Protein 5MQO (pdb70)

B-factor: mean 67.87, std 19.71, range [39.13, 174.69]

Organism: Bacteroides thetaiotaomicron (strain ATCC 29148 / DSM 2079 / JCM 5827 / CCUG 10774 / NCTC 10582 / VPI-5482 / E50) (NCBI:txid226186)

Sequence (609 aa):
SNGLTDMSQSRYAKMANTGIDAVHWTNGFWGERFNVFSGTSLQSMWNTWGDMYKWMEGVASVYAVNKDPELDKLMDNFIACVVKAQRADGYIHTPVVIEFETYNLGHLMMAGIVHHRATGKTTLFDAAVKATDFLCHFYETASAELARNAICPSHYMGVVEMYRATGNPRYLELSKNLIDIRGMVESGTDDNQDRIPFRDQYRAMGHAVRANYLYAGVADVYAETGEQQLMKNLTSIWNDIVTRKMYVTGACGALYDGTSPDGTCYEPDSIQKVHQSYGRPYQLPNSTAHNETCANIGNMLFNWRMLEVTGDAKYAELVETCLYNSVLSGISLDGKKYFYTNPLRISADLPYTLRWPKERTEYISCFCCPPNTLRTLCQAQNYAYTLSPEGIYCNLYGANTLTTNWKDKGELALVQETDYPWEGNVRVTLNKVPRKAGAFSLFFRIPEWCGKAALTVNGQPVSMNAKANTYAEVNRTWKKGDVVELVMDMPVCLLEAHPLAEEIRNQVVVKRGPLVYCLESMDIANGEKIDNILIPADIKLIPKKTTIEGSSIVALEGKARLASSESWEGVLYRPVVQAEKTVDIRLIPYYAWGNRGKGEMTVWMPLAR

Structure (mmCIF, N/CA/C/O backbone):
data_5MQO
#
_entry.id   5MQO
#
_cell.length_a   219.440
_cell.length_b   219.440
_cell.length_c   91.809
_cell.angle_alpha   90.00
_cell.angle_beta   90.00
_cell.angle_gamma   120.00
#
_symmetry.space_group_name_H-M   'H 3 2'
#
loop_
_atom_site.group_PDB
_atom_site.id
_atom_site.type_symbol
_atom_site.label_atom_id
_atom_site.label_alt_id
_atom_site.label_comp_id
_atom_site.label_asym_id
_atom_site.label_entity_id
_atom_site.label_seq_id
_atom_site.pdbx_PDB_ins_code
_atom_site.Cartn_x
_atom_site.Cartn_y
_atom_site.Cartn_z
_atom_site.occupancy
_atom_site.B_iso_or_equiv
_atom_site.auth_seq_id
_atom_site.auth_comp_id
_atom_site.auth_asym_id
_atom_site.auth_atom_id
_atom_site.pdbx_PDB_model_num
ATOM 1 N N . SER A 1 22 ? 0.700 33.339 43.477 1.00 84.67 22 SER A N 1
ATOM 2 C CA . SER A 1 22 ? -0.635 32.705 43.657 1.00 84.06 22 SER A CA 1
ATOM 3 C C . SER A 1 22 ? -1.431 32.658 42.361 1.00 85.03 22 SER A C 1
ATOM 4 O O . SER A 1 22 ? -2.194 31.703 42.163 1.00 88.67 22 SER A O 1
ATOM 6 N N . ASN A 1 23 ? -1.246 33.648 41.474 1.00 79.37 23 ASN A N 1
ATOM 7 C CA . ASN A 1 23 ? -2.340 34.056 40.576 1.00 74.62 23 ASN A CA 1
ATOM 8 C C . ASN A 1 23 ? -2.028 34.540 39.118 1.00 67.99 23 ASN A C 1
ATOM 9 O O . ASN A 1 23 ? -2.919 35.091 38.426 1.00 61.66 23 ASN A O 1
ATOM 14 N N . GLY A 1 24 ? -0.799 34.351 38.651 1.00 62.83 24 GLY A N 1
ATOM 15 C CA . GLY A 1 24 ? -0.400 34.841 37.318 1.00 62.46 24 GLY A CA 1
ATOM 16 C C . GLY A 1 24 ? -1.009 34.104 36.120 1.00 60.00 24 GLY A C 1
ATOM 17 O O . GLY A 1 24 ? -1.521 32.998 36.271 1.00 60.23 24 GLY A O 1
ATOM 18 N N . LEU A 1 25 ? -0.976 34.741 34.943 1.00 57.96 25 LEU A N 1
ATOM 19 C CA . LEU A 1 25 ? -1.262 34.092 33.643 1.00 57.29 25 LEU A CA 1
ATOM 20 C C . LEU A 1 25 ? -0.569 32.751 33.529 1.00 57.96 25 LEU A C 1
ATOM 21 O O . LEU A 1 25 ? -1.176 31.776 33.055 1.00 61.52 25 LEU A O 1
ATOM 26 N N . THR A 1 26 ? 0.701 32.710 33.938 1.00 57.20 26 THR A N 1
ATOM 27 C CA . THR A 1 26 ? 1.353 31.446 34.292 1.00 58.21 26 THR A CA 1
ATOM 28 C C . THR A 1 26 ? 2.040 31.479 35.656 1.00 57.74 26 THR A C 1
ATOM 29 O O . THR A 1 26 ? 2.895 32.318 35.941 1.00 59.07 26 THR A O 1
ATOM 33 N N . ASP A 1 27 ? 1.709 30.475 36.449 1.00 56.74 27 ASP A N 1
ATOM 34 C CA . ASP A 1 27 ? 2.027 30.458 37.828 1.00 56.90 27 ASP A CA 1
ATOM 35 C C . ASP A 1 27 ? 3.096 29.433 38.195 1.00 56.60 27 ASP A C 1
ATOM 36 O O . ASP A 1 27 ? 2.772 28.330 38.634 1.00 60.73 27 ASP A O 1
ATOM 41 N N . MET A 1 28 ? 4.367 29.822 38.077 1.00 54.82 28 MET A N 1
ATOM 42 C CA . MET A 1 28 ? 5.500 29.017 38.567 1.00 53.98 28 MET A CA 1
ATOM 43 C C . MET A 1 28 ? 5.812 29.275 40.070 1.00 55.22 28 MET A C 1
ATOM 44 O O . MET A 1 28 ? 6.883 28.952 40.571 1.00 52.20 28 MET A O 1
ATOM 49 N N . SER A 1 29 ? 4.847 29.814 40.804 1.00 57.97 29 SER A N 1
ATOM 50 C CA . SER A 1 29 ? 5.068 30.227 42.178 1.00 60.33 29 SER A CA 1
ATOM 51 C C . SER A 1 29 ? 5.379 29.067 43.140 1.00 60.99 29 SER A C 1
ATOM 52 O O . SER A 1 29 ? 6.102 29.268 44.092 1.00 60.11 29 SER A O 1
ATOM 55 N N . GLN A 1 30 ? 4.848 27.871 42.865 1.00 65.23 30 GLN A N 1
ATOM 56 C CA . GLN A 1 30 ? 5.158 26.628 43.613 1.00 66.02 30 GLN A CA 1
ATOM 57 C C . GLN A 1 30 ? 6.153 25.717 42.898 1.00 63.28 30 GLN A C 1
ATOM 58 O O . GLN A 1 30 ? 6.418 24.617 43.373 1.00 62.22 30 GLN A O 1
ATOM 64 N N . SER A 1 31 ? 6.678 26.132 41.756 1.00 60.58 31 SER A N 1
ATOM 65 C CA . SER A 1 31 ? 7.460 25.217 40.934 1.00 62.37 31 SER A CA 1
ATOM 66 C C . SER A 1 31 ? 8.856 25.054 41.531 1.00 62.74 31 SER A C 1
ATOM 67 O O . SER A 1 31 ? 9.501 26.039 41.798 1.00 65.18 31 SER A O 1
ATOM 70 N N . ARG A 1 32 ? 9.314 23.824 41.744 1.00 65.22 32 ARG A N 1
ATOM 71 C CA . ARG A 1 32 ? 10.496 23.574 42.584 1.00 68.73 32 ARG A CA 1
ATOM 72 C C . ARG A 1 32 ? 11.795 24.099 42.005 1.00 65.78 32 ARG A C 1
ATOM 73 O O . ARG A 1 32 ? 12.699 24.402 42.757 1.00 63.98 32 ARG A O 1
ATOM 81 N N . TYR A 1 33 ? 11.891 24.189 40.675 1.00 63.29 33 TYR A N 1
ATOM 82 C CA . TYR A 1 33 ? 13.110 24.634 39.992 1.00 60.88 33 TYR A CA 1
ATOM 83 C C . TYR A 1 33 ? 12.839 25.879 39.155 1.00 60.80 33 TYR A C 1
ATOM 84 O O . TYR A 1 33 ? 13.489 26.124 38.143 1.00 63.50 33 TYR A O 1
ATOM 93 N N . ALA A 1 34 ? 11.871 26.674 39.572 1.00 59.19 34 ALA A N 1
ATOM 94 C CA . ALA A 1 34 ? 11.678 27.976 39.000 1.00 59.18 34 ALA A CA 1
ATOM 95 C C . ALA A 1 34 ? 12.497 28.922 39.855 1.00 61.49 34 ALA A C 1
ATOM 96 O O . ALA A 1 34 ? 12.836 28.585 40.993 1.00 62.15 34 ALA A O 1
ATOM 98 N N . LYS A 1 35 ? 12.816 30.083 39.299 1.00 61.64 35 LYS A N 1
ATOM 99 C CA . LYS A 1 35 ? 13.513 31.149 40.016 1.00 64.80 35 LYS A CA 1
ATOM 100 C C . LYS A 1 35 ? 12.696 32.423 40.144 1.00 61.76 35 LYS A C 1
ATOM 101 O O . LYS A 1 35 ? 12.889 33.200 41.084 1.00 56.74 35 LYS A O 1
ATOM 107 N N . MET A 1 36 ? 11.821 32.644 39.171 1.00 60.30 36 MET A N 1
ATOM 108 C CA . MET A 1 36 ? 10.860 33.727 39.184 1.00 59.19 36 MET A CA 1
ATOM 109 C C . MET A 1 36 ? 9.478 33.211 38.853 1.00 57.06 36 MET A C 1
ATOM 110 O O . MET A 1 36 ? 9.336 32.150 38.253 1.00 59.44 36 MET A O 1
ATOM 115 N N . ALA A 1 37 ? 8.475 33.990 39.227 1.00 54.97 37 ALA A N 1
ATOM 116 C CA . ALA A 1 37 ? 7.095 33.712 38.891 1.00 54.96 37 ALA A CA 1
ATOM 117 C C . ALA A 1 37 ? 6.393 34.999 38.427 1.00 55.34 37 ALA A C 1
ATOM 118 O O . ALA A 1 37 ? 6.924 36.104 38.610 1.00 54.77 37 ALA A O 1
ATOM 120 N N . ASN A 1 38 ? 5.246 34.841 37.760 1.00 54.56 38 ASN A N 1
ATOM 121 C CA . ASN A 1 38 ? 4.457 35.990 37.295 1.00 53.45 38 ASN A CA 1
ATOM 122 C C . ASN A 1 38 ? 3.883 36.816 38.464 1.00 54.87 38 ASN A C 1
ATOM 123 O O . ASN A 1 38 ? 3.714 36.336 39.594 1.00 55.22 38 ASN A O 1
ATOM 128 N N . THR A 1 39 ? 3.589 38.072 38.146 1.00 56.36 39 THR A N 1
ATOM 129 C CA . THR A 1 39 ? 2.641 38.879 38.880 1.00 56.30 39 THR A CA 1
ATOM 130 C C . THR A 1 39 ? 1.257 38.324 38.568 1.00 57.02 39 THR A C 1
ATOM 131 O O . THR A 1 39 ? 1.044 37.707 37.520 1.00 57.31 39 THR A O 1
ATOM 135 N N . GLY A 1 40 ? 0.316 38.584 39.468 1.00 58.79 40 GLY A N 1
ATOM 136 C CA . GLY A 1 40 ? -1.070 38.158 39.315 1.00 58.76 40 GLY A CA 1
ATOM 137 C C . GLY A 1 40 ? -1.656 38.741 38.058 1.00 59.92 40 GLY A C 1
ATOM 138 O O . GLY A 1 40 ? -1.229 39.782 37.583 1.00 62.41 40 GLY A O 1
ATOM 139 N N . ILE A 1 41 ? -2.628 38.039 37.500 1.00 62.67 41 ILE A N 1
ATOM 140 C CA . ILE A 1 41 ? -3.238 38.409 36.220 1.00 61.06 41 ILE A CA 1
ATOM 141 C C . ILE A 1 41 ? -3.931 39.773 36.292 1.00 60.61 41 ILE A C 1
ATOM 142 O O . ILE A 1 41 ? -4.056 40.447 35.274 1.00 60.89 41 ILE A O 1
ATOM 147 N N . ASP A 1 42 ? -4.321 40.169 37.509 1.00 60.82 42 ASP A N 1
ATOM 148 C CA . ASP A 1 42 ? -4.990 41.457 37.820 1.00 62.56 42 ASP A CA 1
ATOM 149 C C . ASP A 1 42 ? -4.093 42.618 38.337 1.00 61.60 42 ASP A C 1
ATOM 150 O O . ASP A 1 42 ? -4.564 43.776 38.484 1.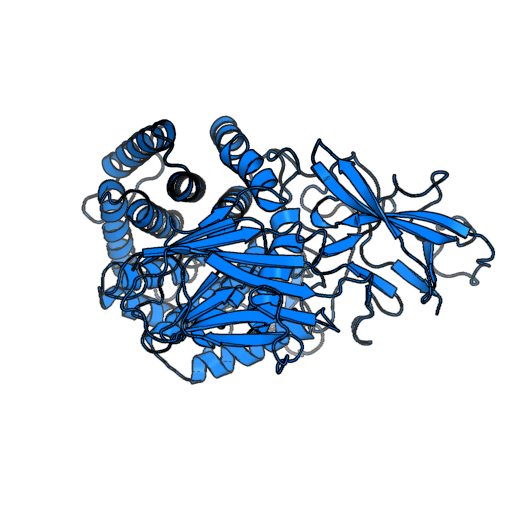00 61.24 42 ASP A O 1
ATOM 155 N N . ALA A 1 43 ? -2.812 42.328 38.564 1.00 60.00 43 ALA A N 1
ATOM 156 C CA . ALA A 1 43 ? -1.889 43.261 39.229 1.00 59.60 43 ALA A CA 1
ATOM 157 C C . ALA A 1 43 ? -1.343 44.414 38.395 1.00 59.42 43 ALA A C 1
ATOM 158 O O . ALA A 1 43 ? -1.022 45.450 38.957 1.00 62.82 43 ALA A O 1
ATOM 160 N N . VAL A 1 44 ? -1.206 44.240 37.082 1.00 57.94 44 VAL A N 1
ATOM 161 C CA . VAL A 1 44 ? -0.576 45.251 36.236 1.00 59.14 44 VAL A CA 1
ATOM 162 C C . VAL A 1 44 ? -1.627 45.789 35.270 1.00 61.92 44 VAL A C 1
ATOM 163 O O . VAL A 1 44 ? -2.282 45.003 34.598 1.00 64.60 44 VAL A O 1
ATOM 167 N N . HIS A 1 45 ? -1.833 47.114 35.246 1.00 64.55 45 HIS A N 1
ATOM 168 C CA . HIS A 1 45 ? -2.612 47.791 34.182 1.00 64.89 45 HIS A CA 1
ATOM 169 C C . HIS A 1 45 ? -1.687 48.727 33.394 1.00 61.85 45 HIS A C 1
ATOM 170 O O . HIS A 1 45 ? -1.003 49.547 33.993 1.00 58.88 45 HIS A O 1
ATOM 177 N N . TRP A 1 46 ? -1.708 48.636 32.064 1.00 60.21 46 TRP A N 1
ATOM 178 C CA . TRP A 1 46 ? -1.166 49.703 31.219 1.00 59.11 46 TRP A CA 1
ATOM 179 C C . TRP A 1 46 ? -1.976 50.979 31.487 1.00 60.14 46 TRP A C 1
ATOM 180 O O . TRP A 1 46 ? -3.201 50.910 31.667 1.00 57.60 46 TRP A O 1
ATOM 191 N N . THR A 1 47 ? -1.273 52.118 31.457 1.00 60.90 47 THR A N 1
ATOM 192 C CA . THR A 1 47 ? -1.834 53.447 31.615 1.00 61.29 47 THR A CA 1
ATOM 193 C C . THR A 1 47 ? -1.622 54.268 30.330 1.00 64.64 47 THR A C 1
ATOM 194 O O . THR A 1 47 ? -2.371 54.086 29.385 1.00 65.44 47 THR A O 1
ATOM 198 N N . ASN A 1 48 ? -0.600 55.130 30.283 1.00 70.62 48 ASN A N 1
ATOM 199 C CA . ASN A 1 48 ? -0.566 56.291 29.358 1.00 76.28 48 ASN A CA 1
ATOM 200 C C . ASN A 1 48 ? 0.558 56.215 28.358 1.00 77.83 48 ASN A C 1
ATOM 201 O O . ASN A 1 48 ? 1.503 56.995 28.448 1.00 85.71 48 ASN A O 1
ATOM 206 N N . GLY A 1 49 ? 0.489 55.318 27.392 1.00 73.89 49 GLY A N 1
ATOM 207 C CA . GLY A 1 49 ? 1.503 55.357 26.343 1.00 71.37 49 GLY A CA 1
ATOM 208 C C . GLY A 1 49 ? 1.232 54.373 25.246 1.00 69.73 49 GLY A C 1
ATOM 209 O O . GLY A 1 49 ? 0.067 54.126 24.909 1.00 70.00 49 GLY A O 1
ATOM 210 N N . PHE A 1 50 ? 2.314 53.811 24.704 1.00 67.26 50 PHE A N 1
ATOM 211 C CA . PHE A 1 50 ? 2.258 52.80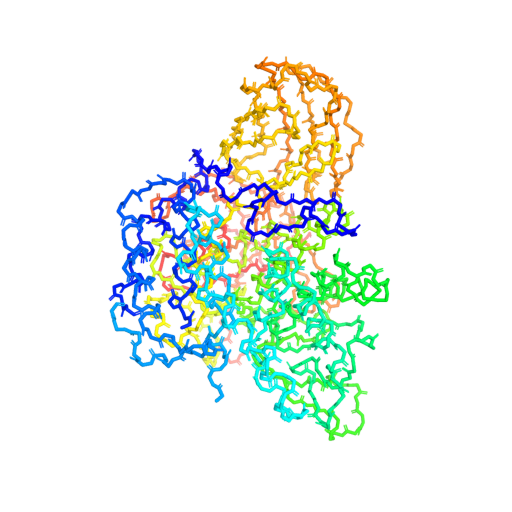2 23.645 1.00 63.86 50 PHE A CA 1
ATOM 212 C C . PHE A 1 50 ? 1.192 51.746 23.962 1.00 65.47 50 PHE A C 1
ATOM 213 O O . PHE A 1 50 ? 0.251 51.541 23.183 1.00 67.99 50 PHE A O 1
ATOM 221 N N . TRP A 1 51 ? 1.328 51.089 25.110 1.00 64.69 51 TRP A N 1
ATOM 222 C CA . TRP A 1 51 ? 0.529 49.884 25.372 1.00 62.13 51 TRP A CA 1
ATOM 223 C C . TRP A 1 51 ? -0.873 50.179 25.874 1.00 60.90 51 TRP A C 1
ATOM 224 O O . TRP A 1 51 ? -1.806 49.433 25.573 1.00 60.38 51 TRP A O 1
ATOM 235 N N . GLY A 1 52 ? -1.021 51.249 26.643 1.00 61.69 52 GLY A N 1
ATOM 236 C CA . GLY A 1 52 ? -2.342 51.771 26.981 1.00 62.41 52 GLY A CA 1
ATOM 237 C C . GLY A 1 52 ? -3.202 51.996 25.746 1.00 62.13 52 GLY A C 1
ATOM 238 O O . GLY A 1 52 ? -4.387 51.566 25.695 1.00 60.15 52 GLY A O 1
ATOM 239 N N . GLU A 1 53 ? -2.588 52.653 24.753 1.00 61.71 53 GLU A N 1
ATOM 240 C CA . GLU A 1 53 ? -3.242 52.954 23.475 1.00 61.59 53 GLU A CA 1
ATOM 241 C C . GLU A 1 53 ? -3.608 51.675 22.712 1.00 62.37 53 GLU A C 1
ATOM 242 O O . GLU A 1 53 ? -4.769 51.501 22.315 1.00 67.46 53 GLU A O 1
ATOM 248 N N . ARG A 1 54 ? -2.647 50.772 22.543 1.00 59.11 54 ARG A N 1
ATOM 249 C CA . ARG A 1 54 ? -2.929 49.465 21.960 1.00 57.80 54 ARG A CA 1
ATOM 250 C C . ARG A 1 54 ? -4.026 48.696 22.735 1.00 58.89 54 ARG A C 1
ATOM 251 O O . ARG A 1 54 ? -4.999 48.209 22.134 1.00 57.85 54 ARG A O 1
ATOM 259 N N . PHE A 1 55 ? -3.890 48.616 24.062 1.00 60.04 55 PHE A N 1
ATOM 260 C CA . PHE A 1 55 ? -4.900 47.965 24.915 1.00 60.00 55 PHE A CA 1
ATOM 261 C C . PHE A 1 55 ? -6.329 48.523 24.758 1.00 63.64 55 PHE A C 1
ATOM 262 O O . PHE A 1 55 ? -7.293 47.749 24.835 1.00 66.79 55 PHE A O 1
ATOM 270 N N . ASN A 1 56 ? -6.489 49.831 24.530 1.00 66.40 56 ASN A N 1
ATOM 271 C CA . ASN A 1 56 ? -7.840 50.373 24.231 1.00 69.60 56 ASN A CA 1
ATOM 272 C C . ASN A 1 56 ? -8.393 49.898 22.896 1.00 66.62 56 ASN A C 1
ATOM 273 O O . ASN A 1 56 ? -9.594 49.628 22.794 1.00 67.95 56 ASN A O 1
ATOM 278 N N . VAL A 1 57 ? -7.533 49.775 21.884 1.00 60.92 57 VAL A N 1
ATOM 279 C CA . VAL A 1 57 ? -7.977 49.175 20.659 1.00 58.48 57 VAL A CA 1
ATOM 280 C C . VAL A 1 57 ? -8.381 47.725 20.940 1.00 60.14 57 VAL A C 1
ATOM 281 O O . VAL A 1 57 ? -9.535 47.343 20.703 1.00 60.28 57 VAL A O 1
ATOM 285 N N . PHE A 1 58 ? -7.473 46.922 21.493 1.00 60.95 58 PHE A N 1
ATOM 286 C CA . PHE A 1 58 ? -7.748 45.478 21.578 1.00 61.66 58 PHE A CA 1
ATOM 287 C C . PHE A 1 58 ? -9.003 45.189 22.402 1.00 63.08 58 PHE A C 1
ATOM 288 O O . PHE A 1 58 ? -9.822 44.359 21.991 1.00 65.08 58 PHE A O 1
ATOM 296 N N . SER A 1 59 ? -9.146 45.869 23.543 1.00 62.69 59 SER A N 1
ATOM 297 C CA . SER A 1 59 ? -10.273 45.640 24.476 1.00 63.89 59 SER A CA 1
ATOM 298 C C . SER A 1 59 ? -11.555 46.315 23.978 1.00 64.23 59 SER A C 1
ATOM 299 O O . SER A 1 59 ? -12.644 45.749 24.018 1.00 63.01 59 SER A O 1
ATOM 302 N N . GLY A 1 60 ? -11.404 47.536 23.504 1.00 64.94 60 GLY A N 1
ATOM 303 C CA . GLY A 1 60 ? -12.525 48.303 23.068 1.00 67.56 60 GLY A CA 1
ATOM 304 C C . GLY A 1 60 ? -12.836 48.222 21.596 1.00 70.21 60 GLY A C 1
ATOM 305 O O . GLY A 1 60 ? -13.548 49.091 21.089 1.00 77.60 60 GLY A O 1
ATOM 306 N N . THR A 1 61 ? -12.358 47.202 20.886 1.00 69.50 61 THR A N 1
ATOM 307 C CA . THR A 1 61 ? -12.719 47.063 19.449 1.00 67.60 61 THR A CA 1
ATOM 308 C C . THR A 1 61 ? -12.515 45.672 18.901 1.00 66.50 61 THR A C 1
ATOM 309 O O . THR A 1 61 ? -13.437 45.080 18.321 1.00 67.32 61 THR A O 1
ATOM 313 N N . SER A 1 62 ? -11.288 45.180 19.060 1.00 64.56 62 SER A N 1
ATOM 314 C CA . SER A 1 62 ? -10.872 43.914 18.477 1.00 61.23 62 SER A CA 1
ATOM 315 C C . SER A 1 62 ? -11.735 42.755 18.980 1.00 61.36 62 SER A C 1
ATOM 316 O O . SER A 1 62 ? -12.244 41.999 18.166 1.00 62.02 62 SER A O 1
ATOM 319 N N . LEU A 1 63 ? -11.919 42.642 20.297 1.00 60.95 63 LEU A N 1
ATOM 320 C CA . LEU A 1 63 ? -12.765 41.589 20.870 1.00 63.42 63 LEU A CA 1
ATOM 321 C C . LEU A 1 63 ? -14.212 41.594 20.325 1.00 67.33 63 LEU A C 1
ATOM 322 O O . LEU A 1 63 ? -14.717 40.529 19.976 1.00 63.95 63 LEU A O 1
ATOM 327 N N . GLN A 1 64 ? -14.866 42.768 20.251 1.00 72.94 64 GLN A N 1
ATOM 328 C CA . GLN A 1 64 ? -16.226 42.857 19.683 1.00 76.25 64 GLN A CA 1
ATOM 329 C C . GLN A 1 64 ? -16.196 42.473 18.221 1.00 72.38 64 GLN A C 1
ATOM 330 O O . GLN A 1 64 ? -16.947 41.622 17.784 1.00 69.11 64 GLN A O 1
ATOM 336 N N . SER A 1 65 ? -15.301 43.108 17.472 1.00 73.51 65 SER A N 1
ATOM 337 C CA . SER A 1 65 ? -15.125 42.849 16.033 1.00 72.92 65 SER A CA 1
ATOM 338 C C . SER A 1 65 ? -14.966 41.371 15.658 1.00 74.48 65 SER A C 1
ATOM 339 O O . SER A 1 65 ? -15.454 40.956 14.597 1.00 76.86 65 SER A O 1
ATOM 342 N N . MET A 1 66 ? -14.292 40.595 16.515 1.00 73.23 66 MET A N 1
ATOM 343 C CA . MET A 1 66 ? -14.080 39.169 16.281 1.00 74.32 66 MET A CA 1
ATOM 344 C C . MET A 1 66 ? -15.292 38.304 16.624 1.00 76.81 66 MET A C 1
ATOM 345 O O . MET A 1 66 ? -15.555 37.326 15.947 1.00 76.47 66 MET A O 1
ATOM 350 N N . TRP A 1 67 ? -16.016 38.651 17.679 1.00 80.75 67 TRP A N 1
ATOM 351 C CA . TRP A 1 67 ? -17.292 38.012 17.988 1.00 85.06 67 TRP A CA 1
ATOM 352 C C . TRP A 1 67 ? -18.336 38.274 16.898 1.00 88.81 67 TRP A C 1
ATOM 353 O O . TRP A 1 67 ? -19.221 37.449 16.672 1.00 89.69 67 TRP A O 1
ATOM 364 N N . ASN A 1 68 ? -18.231 39.418 16.225 1.00 92.30 68 ASN A N 1
ATOM 365 C CA . ASN A 1 68 ? -19.221 39.816 15.232 1.00 95.52 68 ASN A CA 1
ATOM 366 C C . ASN A 1 68 ? -19.077 39.066 13.927 1.00 94.95 68 ASN A C 1
ATOM 367 O O . ASN A 1 68 ? -20.082 38.626 13.382 1.00 102.51 68 ASN A O 1
ATOM 372 N N . THR A 1 69 ? -17.855 38.886 13.431 1.00 94.35 69 THR A N 1
ATOM 373 C CA . THR A 1 69 ? -17.643 37.958 12.299 1.00 96.01 69 THR A CA 1
ATOM 374 C C . THR A 1 69 ? -18.119 36.552 12.722 1.00 95.98 69 THR A C 1
ATOM 375 O O . THR A 1 69 ? -18.593 35.766 11.890 1.00 92.95 69 THR A O 1
ATOM 379 N N . TRP A 1 70 ? -18.009 36.282 14.031 1.00 95.44 70 TRP A N 1
ATOM 380 C CA . TRP A 1 70 ? -18.569 35.097 14.720 1.00 95.23 70 TRP A CA 1
ATOM 381 C C . TRP A 1 70 ? -17.638 33.881 14.531 1.00 91.04 70 TRP A C 1
ATOM 382 O O . TRP A 1 70 ? -16.430 33.944 14.851 1.00 81.02 70 TRP A O 1
ATOM 384 N N . GLY A 1 101 ? -13.043 26.110 19.596 1.00 72.47 101 GLY A N 1
ATOM 385 C CA . GLY A 1 101 ? -11.615 26.186 19.998 1.00 74.98 101 GLY A CA 1
ATOM 386 C C . GLY A 1 101 ? -11.028 27.602 19.929 1.00 77.49 101 GLY A C 1
ATOM 387 O O . GLY A 1 101 ? -10.332 28.085 20.850 1.00 77.44 101 GLY A O 1
ATOM 388 N N . ASP A 1 102 ? -11.287 28.255 18.799 1.00 79.34 102 ASP A N 1
ATOM 389 C CA . ASP A 1 102 ? -11.049 29.691 18.621 1.00 77.82 102 ASP A CA 1
ATOM 390 C C . ASP A 1 102 ? -11.738 30.502 19.714 1.00 76.53 102 ASP A C 1
ATOM 391 O O . ASP A 1 102 ? -11.133 31.387 20.298 1.00 73.60 102 ASP A O 1
ATOM 396 N N . MET A 1 103 ? -12.997 30.164 19.978 1.00 77.60 103 MET A N 1
ATOM 397 C CA . MET A 1 103 ? -13.824 30.842 20.968 1.00 79.76 103 MET A CA 1
ATOM 398 C C . MET A 1 103 ? -13.299 30.782 22.383 1.00 76.17 103 MET A C 1
ATOM 399 O O . MET A 1 103 ? -13.513 31.710 23.147 1.00 72.42 103 MET A O 1
ATOM 404 N N . TYR A 1 104 ? -12.667 29.667 22.734 1.00 74.72 104 TYR A N 1
ATOM 405 C CA . TYR A 1 104 ? -12.031 29.511 24.044 1.00 72.80 104 TYR A CA 1
ATOM 406 C C . TYR A 1 104 ? -10.828 30.418 24.178 1.00 69.66 104 TYR A C 1
ATOM 407 O O . TYR A 1 104 ? -10.523 30.834 25.272 1.00 69.66 104 TYR A O 1
ATOM 416 N N . LYS A 1 105 ? -10.120 30.669 23.077 1.00 69.97 105 LYS A N 1
ATOM 417 C CA . LYS A 1 105 ? -9.005 31.635 23.066 1.00 68.99 105 LYS A CA 1
ATOM 418 C C . LYS A 1 105 ? -9.535 33.043 23.188 1.00 66.81 105 LYS A C 1
ATOM 419 O O . LYS A 1 105 ? -9.021 33.799 23.972 1.00 63.88 105 LYS A O 1
ATOM 425 N N . TRP A 1 106 ? -10.565 33.373 22.408 1.00 68.42 106 TRP A N 1
ATOM 426 C CA . TRP A 1 106 ? -11.255 34.666 22.475 1.00 68.58 106 TRP A CA 1
ATOM 427 C C . TRP A 1 106 ? -11.656 34.972 23.916 1.00 69.78 106 TRP A C 1
ATOM 428 O O . TRP A 1 106 ? -11.305 36.018 24.473 1.00 68.93 106 TRP A O 1
ATOM 439 N N . MET A 1 107 ? -12.382 34.022 24.495 1.00 70.72 107 MET A N 1
ATOM 440 C CA . MET A 1 107 ? -12.931 34.102 25.846 1.00 70.08 107 MET A CA 1
ATOM 441 C C . MET A 1 107 ? -11.815 34.256 26.892 1.00 65.42 107 MET A C 1
ATOM 442 O O . MET A 1 107 ? -11.936 35.034 27.829 1.00 63.55 107 MET A O 1
ATOM 447 N N . GLU A 1 108 ? -10.724 33.533 26.707 1.00 62.13 108 GLU A N 1
ATOM 448 C CA . GLU A 1 108 ? -9.549 33.670 27.564 1.00 62.44 108 GLU A CA 1
ATOM 449 C C . GLU A 1 108 ? -9.038 35.107 27.509 1.00 63.35 108 GLU A C 1
ATOM 450 O O . GLU A 1 108 ? -8.677 35.706 28.536 1.00 64.73 108 GLU A O 1
ATOM 456 N N . GLY A 1 109 ? -9.020 35.648 26.298 1.00 62.78 109 GLY A N 1
ATOM 457 C CA . GLY A 1 109 ? -8.776 37.058 26.074 1.00 64.19 109 GLY A CA 1
ATOM 458 C C . GLY A 1 109 ? -9.754 37.984 26.795 1.00 64.98 109 GLY A C 1
ATOM 459 O O . GLY A 1 109 ? -9.316 38.951 27.411 1.00 65.55 109 GLY A O 1
ATOM 460 N N . VAL A 1 110 ? -11.058 37.701 26.724 1.00 62.92 110 VAL A N 1
ATOM 461 C CA . VAL A 1 110 ? -12.050 38.515 27.430 1.00 64.37 110 VAL A CA 1
ATOM 462 C C . VAL A 1 110 ? -11.750 38.515 28.946 1.00 66.73 110 VAL A C 1
ATOM 463 O O . VAL A 1 110 ? -11.736 39.577 29.569 1.00 70.80 110 VAL A O 1
ATOM 467 N N . ALA A 1 111 ? -11.500 37.339 29.524 1.00 64.75 111 ALA A N 1
ATOM 468 C CA . ALA A 1 111 ? -11.156 37.215 30.947 1.00 63.62 111 ALA A CA 1
ATOM 469 C C . ALA A 1 111 ? -9.896 37.940 31.330 1.00 62.71 111 ALA A C 1
ATOM 470 O O . ALA A 1 111 ? -9.751 38.352 32.468 1.00 65.66 111 ALA A O 1
ATOM 472 N N . SER A 1 112 ? -8.960 38.028 30.398 1.00 60.99 112 SER A N 1
ATOM 473 C CA . SER A 1 112 ? -7.652 38.592 30.663 1.00 58.86 112 SER A CA 1
ATOM 474 C C . SER A 1 112 ? -7.731 40.098 30.754 1.00 59.08 112 SER A C 1
ATOM 475 O O . SER A 1 112 ? -7.073 40.731 31.593 1.00 57.12 112 SER A O 1
ATOM 478 N N . VAL A 1 113 ? -8.515 40.648 29.830 1.00 61.78 113 VAL A N 1
ATOM 479 C CA . VAL A 1 113 ? -8.923 42.050 29.793 1.00 62.56 113 VAL A CA 1
ATOM 480 C C . VAL A 1 113 ? -9.736 42.433 31.024 1.00 63.72 113 VAL A C 1
ATOM 481 O O . VAL A 1 113 ? -9.475 43.453 31.648 1.00 64.75 113 VAL A O 1
ATOM 485 N N . TYR A 1 114 ? -10.738 41.620 31.349 1.00 64.78 114 TYR A N 1
ATOM 486 C CA . TYR A 1 114 ? -11.528 41.788 32.566 1.00 65.17 114 TYR A CA 1
ATOM 487 C C . TYR A 1 114 ? -10.671 41.867 33.820 1.00 65.70 114 TYR A C 1
ATOM 488 O O . TYR A 1 114 ? -10.927 42.697 34.677 1.00 72.42 114 TYR A O 1
ATOM 497 N N . ALA A 1 115 ? -9.643 41.039 33.934 1.00 66.06 115 ALA A N 1
ATOM 498 C CA . ALA A 1 115 ? -8.766 41.075 35.122 1.00 66.75 115 ALA A CA 1
ATOM 499 C C . ALA A 1 115 ? -8.194 42.474 35.407 1.00 66.45 115 ALA A C 1
ATOM 500 O O . ALA A 1 115 ? -7.978 42.856 36.562 1.00 66.14 115 ALA A O 1
ATOM 502 N N . VAL A 1 116 ? -7.977 43.224 34.337 1.00 67.46 116 VAL A N 1
ATOM 503 C CA . VAL A 1 116 ? -7.464 44.594 34.397 1.00 69.64 116 VAL A CA 1
ATOM 504 C C . VAL A 1 116 ? -8.543 45.641 34.664 1.00 68.18 116 VAL A C 1
ATOM 505 O O . VAL A 1 116 ? -8.270 46.614 35.376 1.00 66.40 116 VAL A O 1
ATOM 509 N N . ASN A 1 117 ? -9.717 45.489 34.043 1.00 68.20 117 ASN A N 1
ATOM 510 C CA . ASN A 1 117 ? -10.698 46.594 33.971 1.00 70.22 117 ASN A CA 1
ATOM 511 C C . ASN A 1 117 ? -12.055 46.347 34.645 1.00 73.56 117 ASN A C 1
ATOM 512 O O . ASN A 1 117 ? -12.815 47.291 34.829 1.00 76.72 117 ASN A O 1
ATOM 517 N N . LYS A 1 118 ? -12.371 45.094 34.986 1.00 77.46 118 LYS A N 1
ATOM 518 C CA . LYS A 1 118 ? -13.541 44.748 35.825 1.00 78.34 118 LYS A CA 1
ATOM 519 C C . LYS A 1 118 ? -14.876 45.208 35.232 1.00 80.56 118 LYS A C 1
ATOM 520 O O . LYS A 1 118 ? -15.825 45.424 35.971 1.00 82.61 118 LYS A O 1
ATOM 526 N N . ASP A 1 119 ? -14.938 45.359 33.908 1.00 82.81 119 ASP A N 1
ATOM 527 C CA . ASP A 1 119 ? -16.160 45.747 33.225 1.00 85.69 119 ASP A CA 1
ATOM 528 C C . ASP A 1 119 ? -17.204 44.676 33.586 1.00 90.59 119 ASP A C 1
ATOM 529 O O . ASP A 1 119 ? -17.018 43.496 33.251 1.00 91.23 119 ASP A O 1
ATOM 534 N N . PRO A 1 120 ? -18.275 45.060 34.316 1.00 94.47 120 PRO A N 1
ATOM 535 C CA . PRO A 1 120 ? -19.244 44.013 34.640 1.00 94.76 120 PRO A CA 1
ATOM 536 C C . PRO A 1 120 ? -20.039 43.538 33.428 1.00 95.80 120 PRO A C 1
ATOM 537 O O . PRO A 1 120 ? -20.646 42.470 33.504 1.00 100.26 120 PRO A O 1
ATOM 541 N N . GLU A 1 121 ? -20.032 44.295 32.327 1.00 95.95 121 GLU A N 1
ATOM 542 C CA . GLU A 1 121 ? -20.599 43.789 31.063 1.00 99.18 121 GLU A CA 1
ATOM 543 C C . GLU A 1 121 ? -19.801 42.639 30.448 1.00 97.11 121 GLU A C 1
ATOM 544 O O . GLU A 1 121 ? -20.373 41.809 29.742 1.00 98.27 121 GLU A O 1
ATOM 550 N N . LEU A 1 122 ? -18.495 42.584 30.703 1.00 94.86 122 LEU A N 1
ATOM 551 C CA . LEU A 1 122 ? -17.702 41.406 30.314 1.00 90.19 122 LEU A CA 1
ATOM 552 C C . LEU A 1 122 ? -18.009 40.205 31.218 1.00 85.75 122 LEU A C 1
ATOM 553 O O . LEU A 1 122 ? -18.105 39.077 30.712 1.00 83.73 122 LEU A O 1
ATOM 558 N N . ASP A 1 123 ? -18.174 40.440 32.526 1.00 79.29 123 ASP A N 1
ATOM 559 C CA . ASP A 1 123 ? -18.379 39.345 33.474 1.00 79.72 123 ASP A CA 1
ATOM 560 C C . ASP A 1 123 ? -19.649 38.585 33.144 1.00 83.29 123 ASP A C 1
ATOM 561 O O . ASP A 1 123 ? -19.683 37.362 33.248 1.00 82.19 123 ASP A O 1
ATOM 566 N N . LYS A 1 124 ? -20.671 39.319 32.710 1.00 91.33 124 LYS A N 1
ATOM 567 C CA . LYS A 1 124 ? -21.952 38.737 32.283 1.00 97.19 124 LYS A CA 1
ATOM 568 C C . LYS A 1 124 ? -21.848 38.002 30.940 1.00 95.09 124 LYS A C 1
ATOM 569 O O . LYS A 1 124 ? -22.292 36.846 30.810 1.00 96.58 124 LYS A O 1
ATOM 575 N N . LEU A 1 125 ? -21.255 38.674 29.957 1.00 90.23 125 LEU A N 1
ATOM 576 C CA . LEU A 1 125 ? -20.894 38.056 28.677 1.00 87.44 125 LEU A CA 1
ATOM 577 C C . LEU A 1 125 ? -20.068 36.766 28.836 1.00 85.67 125 LEU A C 1
ATOM 578 O O . LEU A 1 125 ? -20.187 35.846 28.025 1.00 85.81 125 LEU A O 1
ATOM 583 N N . MET A 1 126 ? -19.235 36.701 29.873 1.00 82.66 126 MET A N 1
ATOM 584 C CA . MET A 1 126 ? -18.511 35.462 30.201 1.00 82.32 126 MET A CA 1
ATOM 585 C C . MET A 1 126 ? -19.423 34.378 30.794 1.00 81.71 126 MET A C 1
ATOM 586 O O . MET A 1 126 ? -19.430 33.232 30.325 1.00 76.30 126 MET A O 1
ATOM 591 N N . ASP A 1 127 ? -20.195 34.754 31.813 1.00 84.11 127 ASP A N 1
ATOM 592 C CA . ASP A 1 127 ? -21.176 33.854 32.438 1.00 83.80 127 ASP A CA 1
ATOM 593 C C . ASP A 1 127 ? -22.144 33.228 31.450 1.00 84.13 127 ASP A C 1
ATOM 594 O O . ASP A 1 127 ? -22.561 32.086 31.653 1.00 83.62 127 ASP A O 1
ATOM 599 N N . ASN A 1 128 ? -22.500 33.961 30.397 1.00 84.70 128 ASN A N 1
ATOM 600 C CA . ASN A 1 128 ? -23.294 33.378 29.303 1.00 87.96 128 ASN A CA 1
ATOM 601 C C . ASN A 1 128 ? -22.511 32.403 28.419 1.00 86.68 128 ASN A C 1
ATOM 602 O O . ASN A 1 128 ? -23.031 31.362 28.034 1.00 89.10 128 ASN A O 1
ATOM 607 N N . PHE A 1 129 ? -21.272 32.737 28.086 1.00 86.78 129 PHE A N 1
ATOM 608 C CA . PHE A 1 129 ? -20.438 31.824 27.305 1.00 84.24 129 PHE A CA 1
ATOM 609 C C . PHE A 1 129 ? -20.244 30.512 28.062 1.00 81.56 129 PHE A C 1
ATOM 610 O O . PHE A 1 129 ? -20.426 29.429 27.506 1.00 79.77 129 PHE A O 1
ATOM 618 N N . ILE A 1 130 ? -19.906 30.651 29.340 1.00 79.91 130 ILE A N 1
ATOM 619 C CA . ILE A 1 130 ? -19.680 29.529 30.250 1.00 80.97 130 ILE A CA 1
ATOM 620 C C . ILE A 1 130 ? -20.935 28.637 30.427 1.00 86.95 130 ILE A C 1
ATOM 621 O O . ILE A 1 130 ? -20.832 27.406 30.377 1.00 92.01 130 ILE A O 1
ATOM 626 N N . ALA A 1 131 ? -22.106 29.243 30.629 1.00 88.85 131 ALA A N 1
ATOM 627 C CA . ALA A 1 131 ? -23.370 28.486 30.721 1.00 88.33 131 ALA A CA 1
ATOM 628 C C . ALA A 1 131 ? -23.607 27.536 29.539 1.00 86.00 131 ALA A C 1
ATOM 629 O O . ALA A 1 131 ? -24.055 26.410 29.736 1.00 87.86 131 ALA A O 1
ATOM 631 N N . CYS A 1 132 ? -23.313 28.003 28.324 1.00 83.97 132 CYS A N 1
ATOM 632 C CA . CYS A 1 132 ? -23.429 27.179 27.108 1.00 82.65 132 CYS A CA 1
ATOM 633 C C . CYS A 1 132 ? -22.414 26.057 27.086 1.00 81.48 132 CYS A C 1
ATOM 634 O O . CYS A 1 132 ? -22.724 24.942 26.657 1.00 79.73 132 CYS A O 1
ATOM 637 N N . VAL A 1 133 ? -21.192 26.368 27.513 1.00 80.49 133 VAL A N 1
ATOM 638 C CA . VAL A 1 133 ? -20.127 25.369 27.598 1.00 79.65 133 VAL A CA 1
ATOM 639 C C . VAL A 1 133 ? -20.511 24.269 28.596 1.00 80.74 133 VAL A C 1
ATOM 640 O O . VAL A 1 133 ? -20.444 23.083 28.254 1.00 79.82 133 VAL A O 1
ATOM 644 N N . VAL A 1 134 ? -20.930 24.672 29.801 1.00 82.38 134 VAL A N 1
ATOM 645 C CA . VAL A 1 134 ? -21.279 23.727 30.892 1.00 84.03 134 VAL A CA 1
ATOM 646 C C . VAL A 1 134 ? -22.473 22.846 30.506 1.00 86.20 134 VAL A C 1
ATOM 647 O O . VAL A 1 134 ? -22.464 21.644 30.768 1.00 85.33 134 VAL A O 1
ATOM 651 N N . LYS A 1 135 ? -23.485 23.448 29.881 1.00 89.18 135 LYS A N 1
ATOM 652 C CA . LYS A 1 135 ? -24.669 22.717 29.419 1.00 91.62 135 LYS A CA 1
ATOM 653 C C . LYS A 1 135 ? -24.271 21.595 28.422 1.00 91.43 135 LYS A C 1
ATOM 654 O O . LYS A 1 135 ? -24.869 20.510 28.422 1.00 91.52 135 LYS A O 1
ATOM 660 N N . ALA A 1 136 ? -23.232 21.851 27.620 1.00 86.02 136 ALA A N 1
ATOM 661 C CA . ALA A 1 136 ? -22.761 20.924 26.589 1.00 81.95 136 ALA A CA 1
ATOM 662 C C . ALA A 1 136 ? -21.794 19.805 27.021 1.00 79.65 136 ALA A C 1
ATOM 663 O O . ALA A 1 136 ? -21.537 18.890 26.244 1.00 82.24 136 ALA A O 1
ATOM 665 N N . GLN A 1 137 ? -21.233 19.871 28.220 1.00 76.60 137 GLN A N 1
ATOM 666 C CA . GLN A 1 137 ? -20.198 18.905 28.623 1.00 73.94 137 GLN A CA 1
ATOM 667 C C . GLN A 1 137 ? -20.811 17.612 29.165 1.00 74.67 137 GLN A C 1
ATOM 668 O O . GLN A 1 137 ? -21.797 17.672 29.889 1.00 80.93 137 GLN A O 1
ATOM 674 N N . ARG A 1 138 ? -20.231 16.450 28.862 1.00 71.70 138 ARG A N 1
ATOM 675 C CA . ARG A 1 138 ? -20.668 15.192 29.526 1.00 71.73 138 ARG A CA 1
ATOM 676 C C . ARG A 1 138 ? -20.193 15.077 31.003 1.00 70.83 138 ARG A C 1
ATOM 677 O O . ARG A 1 138 ? -19.557 15.984 31.546 1.00 75.27 138 ARG A O 1
ATOM 685 N N . ALA A 1 139 ? -20.532 13.980 31.666 1.00 70.17 139 ALA A N 1
ATOM 686 C CA . ALA A 1 139 ? -20.010 13.715 33.013 1.00 70.46 139 ALA A CA 1
ATOM 687 C C . ALA A 1 139 ? -18.509 13.415 32.963 1.00 70.16 139 ALA A C 1
ATOM 688 O O . ALA A 1 139 ? -17.752 13.879 33.823 1.00 69.48 139 ALA A O 1
ATOM 690 N N . ASP A 1 140 ? -18.097 12.640 31.949 1.00 69.91 140 ASP A N 1
ATOM 691 C CA . ASP A 1 140 ? -16.702 12.229 31.781 1.00 68.45 140 ASP A CA 1
ATOM 692 C C . ASP A 1 140 ? -15.766 13.344 31.256 1.00 69.67 140 ASP A C 1
ATOM 693 O O . ASP A 1 140 ? -14.544 13.133 31.162 1.00 67.98 140 ASP A O 1
ATOM 698 N N . GLY A 1 141 ? -16.328 14.509 30.919 1.00 69.47 141 GLY A N 1
ATOM 699 C CA . GLY A 1 141 ? -15.536 15.685 30.570 1.00 69.61 141 GLY A CA 1
ATOM 700 C C . GLY A 1 141 ? -15.511 16.047 29.097 1.00 70.79 141 GLY A C 1
ATOM 701 O O . GLY A 1 141 ? -15.127 17.160 28.757 1.00 69.94 141 GLY A O 1
ATOM 702 N N . TYR A 1 142 ? -15.898 15.115 28.223 1.00 74.73 142 TYR A N 1
ATOM 703 C CA . TYR A 1 142 ? -16.020 15.380 26.784 1.00 78.41 142 TYR A CA 1
ATOM 704 C C . TYR A 1 142 ? -16.874 16.601 26.524 1.00 79.83 142 TYR A C 1
ATOM 705 O O . TYR A 1 142 ? -17.764 16.911 27.323 1.00 79.69 142 TYR A O 1
ATOM 714 N N . ILE A 1 143 ? -16.613 17.290 25.416 1.00 81.56 143 ILE A N 1
ATOM 715 C CA . ILE A 1 143 ? -17.542 18.309 24.911 1.00 86.21 143 ILE A CA 1
ATOM 716 C C . ILE A 1 143 ? -17.821 18.094 23.425 1.00 93.01 143 ILE A C 1
ATOM 717 O O . ILE A 1 143 ? -16.900 17.913 22.629 1.00 87.57 143 ILE A O 1
ATOM 722 N N . HIS A 1 144 ? -19.113 18.100 23.086 1.00 105.73 144 HIS A N 1
ATOM 723 C CA . HIS A 1 144 ? -19.593 17.918 21.721 1.00 115.08 144 HIS A CA 1
ATOM 724 C C . HIS A 1 144 ? -19.793 19.349 21.186 1.00 114.24 144 HIS A C 1
ATOM 725 O O . HIS A 1 144 ? -20.782 20.007 21.505 1.00 111.75 144 HIS A O 1
ATOM 732 N N . THR A 1 145 ? -18.817 19.823 20.406 1.00 117.15 145 THR A N 1
ATOM 733 C CA . THR A 1 145 ? -18.670 21.259 20.046 1.00 121.37 145 THR A CA 1
ATOM 734 C C . THR A 1 145 ? -19.880 21.899 19.330 1.00 123.01 145 THR A C 1
ATOM 735 O O . THR A 1 145 ? -20.229 23.051 19.631 1.00 114.89 145 THR A O 1
ATOM 739 N N . PRO A 1 146 ? -20.499 21.170 18.375 1.00 129.47 146 PRO A N 1
ATOM 740 C CA . PRO A 1 146 ? -21.817 21.512 17.831 1.00 132.01 146 PRO A CA 1
ATOM 741 C C . PRO A 1 146 ? -22.893 22.015 18.820 1.00 129.57 146 PRO A C 1
ATOM 742 O O . PRO A 1 146 ? -23.607 22.965 18.490 1.00 127.09 146 PRO A O 1
ATOM 746 N N . VAL A 1 147 ? -23.005 21.400 20.002 1.00 130.62 147 VAL A N 1
ATOM 747 C CA . VAL A 1 147 ? -24.043 21.801 20.990 1.00 131.62 147 VAL A CA 1
ATOM 748 C C . VAL A 1 147 ? -23.634 22.917 21.981 1.00 124.43 147 VAL A C 1
ATOM 749 O O . VAL A 1 147 ? -24.372 23.196 22.925 1.00 118.41 147 VAL A O 1
ATOM 753 N N . VAL A 1 148 ? -22.481 23.558 21.763 1.00 123.22 148 VAL A N 1
ATOM 754 C CA . VAL A 1 148 ? -22.216 24.881 22.350 1.00 121.30 148 VAL A CA 1
ATOM 755 C C . VAL A 1 148 ? -22.924 25.894 21.418 1.00 125.19 148 VAL A C 1
ATOM 756 O O . VAL A 1 148 ? -22.457 26.155 20.295 1.00 120.62 148 VAL A O 1
ATOM 760 N N . ILE A 1 149 ? -24.067 26.417 21.893 1.00 127.19 149 ILE A N 1
ATOM 761 C CA . ILE A 1 149 ? -25.029 27.221 21.105 1.00 123.29 149 ILE A CA 1
ATOM 762 C C . ILE A 1 149 ? -25.065 28.685 21.593 1.00 124.44 149 ILE A C 1
ATOM 763 O O . ILE A 1 149 ? -25.619 28.978 22.653 1.00 119.76 149 ILE A O 1
ATOM 768 N N . GLU A 1 150 ? -24.476 29.586 20.799 1.00 127.52 150 GLU A N 1
ATOM 769 C CA . GLU A 1 150 ? -24.460 31.037 21.064 1.00 129.06 150 GLU A CA 1
ATOM 770 C C . GLU A 1 150 ? -23.691 31.355 22.344 1.00 126.23 150 GLU A C 1
ATOM 771 O O . GLU A 1 150 ? -22.584 30.849 22.546 1.00 120.73 150 GLU A O 1
ATOM 777 N N . PHE A 1 189 ? -11.946 12.190 17.287 1.00 114.60 189 PHE A N 1
ATOM 778 C CA . PHE A 1 189 ? -10.618 12.790 17.426 1.00 119.16 189 PHE A CA 1
ATOM 779 C C . PHE A 1 189 ? -10.679 14.319 17.586 1.00 120.09 189 PHE A C 1
ATOM 780 O O . PHE A 1 189 ? -9.757 15.037 17.149 1.00 106.93 189 PHE A O 1
ATOM 782 N N . GLU A 1 190 ? -11.749 14.801 18.238 1.00 123.51 190 GLU A N 1
ATOM 783 C CA . GLU A 1 190 ? -11.912 16.232 18.576 1.00 124.88 190 GLU A CA 1
ATOM 784 C C . GLU A 1 190 ? -11.588 16.500 20.040 1.00 117.89 190 GLU A C 1
ATOM 785 O O . GLU A 1 190 ? -12.381 16.986 20.838 1.00 108.44 190 GLU A O 1
ATOM 791 N N . THR A 1 191 ? -10.330 16.192 20.305 1.00 114.10 191 THR A N 1
ATOM 792 C CA . THR A 1 191 ? -9.662 16.340 21.557 1.00 107.52 191 THR A CA 1
ATOM 793 C C . THR A 1 191 ? -8.821 17.643 21.514 1.00 104.36 191 THR A C 1
ATOM 794 O O . THR A 1 191 ? -8.267 18.044 22.526 1.00 102.45 191 THR A O 1
ATOM 798 N N . TYR A 1 192 ? -8.747 18.301 20.350 1.00 106.06 192 TYR A N 1
ATOM 799 C CA . TYR A 1 192 ? -7.890 19.488 20.136 1.00 108.49 192 TYR A CA 1
ATOM 800 C C . TYR A 1 192 ? -8.494 20.707 20.819 1.00 100.23 192 TYR A C 1
ATOM 801 O O . TYR A 1 192 ? -7.783 21.545 21.386 1.00 95.31 192 TYR A O 1
ATOM 810 N N . ASN A 1 193 ? -9.814 20.821 20.695 1.00 95.91 193 ASN A N 1
ATOM 811 C CA . ASN A 1 193 ? -10.583 21.862 21.359 1.00 93.54 193 ASN A CA 1
ATOM 812 C C . ASN A 1 193 ? -10.487 21.814 22.876 1.00 89.45 193 ASN A C 1
ATOM 813 O O . ASN A 1 193 ? -10.508 22.851 23.518 1.00 90.47 193 ASN A O 1
ATOM 818 N N . LEU A 1 194 ? -10.374 20.621 23.449 1.00 86.41 194 LEU A N 1
ATOM 819 C CA . LEU A 1 194 ? -10.237 20.484 24.896 1.00 81.41 194 LEU A CA 1
ATOM 820 C C . LEU A 1 194 ? -9.029 21.178 25.476 1.00 77.30 194 LEU A C 1
ATOM 821 O O . LEU A 1 194 ? -9.122 21.754 26.549 1.00 81.03 194 LEU A O 1
ATOM 826 N N . GLY A 1 195 ? -7.905 21.140 24.785 1.00 72.91 195 GLY A N 1
ATOM 827 C CA . GLY A 1 195 ? -6.712 21.794 25.286 1.00 73.79 195 GLY A CA 1
ATOM 828 C C . GLY A 1 195 ? -6.869 23.293 25.504 1.00 74.28 195 GLY A C 1
ATOM 829 O O . GLY A 1 195 ? -6.262 23.872 26.415 1.00 75.46 195 GLY A O 1
ATOM 830 N N . HIS A 1 196 ? -7.676 23.920 24.657 1.00 71.40 196 HIS A N 1
ATOM 831 C CA . HIS A 1 196 ? -7.913 25.334 24.744 1.00 71.72 196 HIS A CA 1
ATOM 832 C C . HIS A 1 196 ? -8.904 25.648 25.829 1.00 72.36 196 HIS A C 1
ATOM 833 O O . HIS A 1 196 ? -8.806 26.700 26.461 1.00 79.19 196 HIS A O 1
ATOM 840 N N . LEU A 1 197 ? -9.852 24.750 26.065 1.00 69.60 197 LEU A N 1
ATOM 841 C CA . LEU A 1 197 ? -10.733 24.883 27.217 1.00 69.41 197 LEU A CA 1
ATOM 842 C C . LEU A 1 197 ? -9.946 24.922 28.532 1.00 66.38 197 LEU A C 1
ATOM 843 O O . LEU A 1 197 ? -10.314 25.679 29.420 1.00 65.95 197 LEU A O 1
ATOM 848 N N . MET A 1 198 ? -8.882 24.132 28.654 1.00 63.23 198 MET A N 1
ATOM 849 C CA . MET A 1 198 ? -8.089 24.152 29.874 1.00 66.73 198 MET A CA 1
ATOM 850 C C . MET A 1 198 ? -7.594 25.572 30.187 1.00 65.76 198 MET A C 1
ATOM 851 O O . MET A 1 198 ? -7.820 26.101 31.266 1.00 66.56 198 MET A O 1
ATOM 856 N N . MET A 1 199 ? -6.932 26.203 29.239 1.00 66.38 199 MET A N 1
ATOM 857 C CA . MET A 1 199 ? -6.356 27.501 29.516 1.00 67.82 199 MET A CA 1
ATOM 858 C C . MET A 1 199 ? -7.423 28.564 29.723 1.00 64.22 199 MET A C 1
ATOM 859 O O . MET A 1 199 ? -7.234 29.465 30.547 1.00 62.12 199 MET A O 1
ATOM 864 N N . ALA A 1 200 ? -8.546 28.440 29.018 1.00 60.00 200 ALA A N 1
ATOM 865 C CA . ALA A 1 200 ? -9.647 29.398 29.178 1.00 59.82 200 ALA A CA 1
ATOM 866 C C . ALA A 1 200 ? -10.201 29.364 30.598 1.00 57.75 200 ALA A C 1
ATOM 867 O O . ALA A 1 200 ? -10.516 30.403 31.191 1.00 57.86 200 ALA A O 1
ATOM 869 N N . GLY A 1 201 ? -10.296 28.165 31.134 1.00 55.29 201 GLY A N 1
ATOM 870 C CA . GLY A 1 201 ? -10.841 27.968 32.451 1.00 58.40 201 GLY A CA 1
ATOM 871 C C . GLY A 1 201 ? -9.911 28.425 33.545 1.00 60.00 201 GLY A C 1
ATOM 872 O O . GLY A 1 201 ? -10.377 29.009 34.535 1.00 60.25 201 GLY A O 1
ATOM 873 N N . ILE A 1 202 ? -8.607 28.153 33.379 1.00 59.37 202 ILE A N 1
ATOM 874 C CA . ILE A 1 202 ? -7.597 28.573 34.364 1.00 59.69 202 ILE A CA 1
ATOM 875 C C . ILE A 1 202 ? -7.588 30.112 34.442 1.00 60.62 202 ILE A C 1
ATOM 876 O O . ILE A 1 202 ? -7.696 30.703 35.516 1.00 59.90 202 ILE A O 1
ATOM 881 N N . VAL A 1 203 ? -7.461 30.733 33.274 1.00 60.12 203 VAL A N 1
ATOM 882 C CA . VAL A 1 203 ? -7.422 32.180 33.150 1.00 59.97 203 VAL A CA 1
ATOM 883 C C . VAL A 1 203 ? -8.709 32.814 33.691 1.00 59.34 203 VAL A C 1
ATOM 884 O O . VAL A 1 203 ? -8.657 33.845 34.366 1.00 56.12 203 VAL A O 1
ATOM 888 N N . HIS A 1 204 ? -9.850 32.199 33.402 1.00 58.81 204 HIS A N 1
ATOM 889 C CA . HIS A 1 204 ? -11.091 32.719 33.921 1.00 62.54 204 HIS A CA 1
ATOM 890 C C . HIS A 1 204 ? -11.123 32.665 35.453 1.00 60.66 204 HIS A C 1
ATOM 891 O O . HIS A 1 204 ? -11.512 33.634 36.096 1.00 57.87 204 HIS A O 1
ATOM 898 N N . HIS A 1 205 ? -10.712 31.529 36.011 1.00 60.76 205 HIS A N 1
ATOM 899 C CA . HIS A 1 205 ? -10.619 31.326 37.470 1.00 61.71 205 HIS A CA 1
ATOM 900 C C . HIS A 1 205 ? -9.761 32.379 38.143 1.00 60.60 205 HIS A C 1
ATOM 901 O O . HIS A 1 205 ? -10.140 32.963 39.142 1.00 62.29 205 HIS A O 1
ATOM 908 N N . ARG A 1 206 ? -8.601 32.617 37.561 1.00 60.37 206 ARG A N 1
ATOM 909 C CA . ARG A 1 206 ? -7.630 33.547 38.092 1.00 58.84 206 ARG A CA 1
ATOM 910 C C . ARG A 1 206 ? -8.098 35.004 38.058 1.00 59.49 206 ARG A C 1
ATOM 911 O O . ARG A 1 206 ? -7.700 35.786 38.910 1.00 59.38 206 ARG A O 1
ATOM 919 N N . ALA A 1 207 ? -8.954 35.348 37.094 1.00 60.11 207 ALA A N 1
ATOM 920 C CA . ALA A 1 207 ? -9.429 36.710 36.885 1.00 59.90 207 ALA A CA 1
ATOM 921 C C . ALA A 1 207 ? -10.672 37.061 37.680 1.00 61.32 207 ALA A C 1
ATOM 922 O O . ALA A 1 207 ? -10.770 38.189 38.153 1.00 63.26 207 ALA A O 1
ATOM 924 N N . THR A 1 208 ? -11.625 36.127 37.768 1.00 60.82 208 THR A N 1
ATOM 925 C CA . THR A 1 208 ? -12.944 36.354 38.364 1.00 61.88 208 THR A CA 1
ATOM 926 C C . THR A 1 208 ? -13.110 35.766 39.771 1.00 65.56 208 THR A C 1
ATOM 927 O O . THR A 1 208 ? -14.000 36.170 40.521 1.00 67.78 208 THR A O 1
ATOM 931 N N . GLY A 1 209 ? -12.294 34.778 40.119 1.00 66.69 209 GLY A N 1
ATOM 932 C CA . GLY A 1 209 ? -12.489 34.025 41.351 1.00 66.36 209 GLY A CA 1
ATOM 933 C C . GLY A 1 209 ? -13.409 32.834 41.181 1.00 67.94 209 GLY A C 1
ATOM 934 O O . GLY A 1 209 ? -13.354 31.908 41.977 1.00 65.37 209 GLY A O 1
ATOM 935 N N . LYS A 1 210 ? -14.222 32.829 40.126 1.00 72.12 210 LYS A N 1
ATOM 936 C CA . LYS A 1 210 ? -15.290 31.855 39.979 1.00 75.14 210 LYS A CA 1
ATOM 937 C C . LYS A 1 210 ? -14.785 30.498 39.485 1.00 76.39 210 LYS A C 1
ATOM 938 O O . LYS A 1 210 ? -13.882 30.405 38.624 1.00 75.08 210 LYS A O 1
ATOM 944 N N . THR A 1 211 ? -15.440 29.460 40.004 1.00 75.33 211 THR A N 1
ATOM 945 C CA . THR A 1 211 ? -15.144 28.070 39.685 1.00 72.63 211 THR A CA 1
ATOM 946 C C . THR A 1 211 ? -16.023 27.490 38.535 1.00 69.63 211 THR A C 1
ATOM 947 O O . THR A 1 211 ? -15.927 26.312 38.184 1.00 65.47 211 THR A O 1
ATOM 951 N N . THR A 1 212 ? -16.863 28.333 37.946 1.00 70.19 212 THR A N 1
ATOM 952 C CA . THR A 1 212 ? -17.839 27.906 36.950 1.00 71.53 212 THR A CA 1
ATOM 953 C C . THR A 1 212 ? -17.185 27.284 35.681 1.00 72.42 212 THR A C 1
ATOM 954 O O . THR A 1 212 ? -17.518 26.156 35.310 1.00 70.59 212 THR A O 1
ATOM 958 N N . LEU A 1 213 ? -16.227 27.978 35.059 1.00 73.44 213 LEU A N 1
ATOM 959 C CA . LEU A 1 213 ? -15.555 27.432 33.873 1.00 73.49 213 LEU A CA 1
ATOM 960 C C . LEU A 1 213 ? -14.422 26.501 34.271 1.00 73.47 213 LEU A C 1
ATOM 961 O O . LEU A 1 213 ? -14.160 25.512 33.580 1.00 73.16 213 LEU A O 1
ATOM 966 N N . PHE A 1 214 ? -13.736 26.827 35.363 1.00 71.20 214 PHE A N 1
ATOM 967 C CA . PHE A 1 214 ? -12.636 25.991 35.859 1.00 69.93 214 PHE A CA 1
ATOM 968 C C . PHE A 1 214 ? -13.004 24.516 36.024 1.00 69.99 214 PHE A C 1
ATOM 969 O O . PHE A 1 214 ? -12.264 23.627 35.586 1.00 69.14 214 PHE A O 1
ATOM 977 N N . ASP A 1 215 ? -14.154 24.263 36.649 1.00 72.16 215 ASP A N 1
ATOM 978 C CA . ASP A 1 215 ? -14.646 22.891 36.841 1.00 71.55 215 ASP A CA 1
ATOM 979 C C . ASP A 1 215 ? -14.897 22.213 35.497 1.00 66.20 215 ASP A C 1
ATOM 980 O O . ASP A 1 215 ? -14.588 21.049 35.343 1.00 64.18 215 ASP A O 1
ATOM 985 N N . ALA A 1 216 ? -15.389 22.954 34.512 1.00 65.38 216 ALA A N 1
ATOM 986 C CA . ALA A 1 216 ? -15.460 22.442 33.123 1.00 65.77 216 ALA A CA 1
ATOM 987 C C . ALA A 1 216 ? -14.093 22.051 32.577 1.00 63.41 216 ALA A C 1
ATOM 988 O O . ALA A 1 216 ? -13.955 21.032 31.925 1.00 66.08 216 ALA A O 1
ATOM 990 N N . ALA A 1 217 ? -13.088 22.850 32.871 1.00 62.04 217 ALA A N 1
ATOM 991 C CA . ALA A 1 217 ? -11.720 22.544 32.471 1.00 62.10 217 ALA A CA 1
ATOM 992 C C . ALA A 1 217 ? -11.076 21.312 33.199 1.00 61.57 217 ALA A C 1
ATOM 993 O O . ALA A 1 217 ? -10.487 20.438 32.514 1.00 58.68 217 ALA A O 1
ATOM 995 N N . VAL A 1 218 ? -11.183 21.243 34.542 1.00 58.62 218 VAL A N 1
ATOM 996 C CA . VAL A 1 218 ? -10.668 20.086 35.319 1.00 61.00 218 VAL A CA 1
ATOM 997 C C . VAL A 1 218 ? -11.232 18.742 34.773 1.00 64.58 218 VAL A C 1
ATOM 998 O O . VAL A 1 218 ? -10.520 17.730 34.696 1.00 65.74 218 VAL A O 1
ATOM 1002 N N . LYS A 1 219 ? -12.514 18.740 34.413 1.00 65.98 219 LYS A N 1
ATOM 1003 C CA . LYS A 1 219 ? -13.137 17.575 33.793 1.00 67.97 219 LYS A CA 1
ATOM 1004 C C . LYS A 1 219 ? -12.571 17.252 32.412 1.00 64.41 219 LYS A C 1
ATOM 1005 O O . LYS A 1 219 ? -12.322 16.086 32.108 1.00 63.42 219 LYS A O 1
ATOM 1011 N N . ALA A 1 220 ? -12.367 18.280 31.589 1.00 62.52 220 ALA A N 1
ATOM 1012 C CA . ALA A 1 220 ? -11.771 18.109 30.249 1.00 60.99 220 ALA A CA 1
ATOM 1013 C C . ALA A 1 220 ? -10.386 17.481 30.346 1.00 61.05 220 ALA A C 1
ATOM 1014 O O . ALA A 1 220 ? -10.017 16.586 29.560 1.00 60.27 220 ALA A O 1
ATOM 1016 N N . THR A 1 221 ? -9.632 17.964 31.328 1.00 58.28 221 THR A N 1
ATOM 1017 C CA . THR A 1 221 ? -8.296 17.476 31.603 1.00 56.22 221 THR A CA 1
ATOM 1018 C C . THR A 1 221 ? -8.321 15.996 31.975 1.00 55.85 221 THR A C 1
ATOM 1019 O O . THR A 1 221 ? -7.501 15.214 31.461 1.00 55.61 221 THR A O 1
ATOM 1023 N N . ASP A 1 222 ? -9.248 15.614 32.862 1.00 57.18 222 ASP A N 1
ATOM 1024 C CA . ASP A 1 222 ? -9.400 14.188 33.276 1.00 57.54 222 ASP A CA 1
ATOM 1025 C C . ASP A 1 222 ? -9.739 13.301 32.075 1.00 56.44 222 ASP A C 1
ATOM 1026 O O . ASP A 1 222 ? -9.244 12.170 31.943 1.00 51.94 222 ASP A O 1
ATOM 1031 N N . PHE A 1 223 ? -10.555 13.847 31.182 1.00 58.21 223 PHE A N 1
ATOM 1032 C CA . PHE A 1 223 ? -10.880 13.161 29.958 1.00 62.35 223 PHE A CA 1
ATOM 1033 C C . PHE A 1 223 ? -9.640 12.907 29.072 1.00 64.05 223 PHE A C 1
ATOM 1034 O O . PHE A 1 223 ? -9.471 11.806 28.566 1.00 65.31 223 PHE A O 1
ATOM 1042 N N . LEU A 1 224 ? -8.789 13.915 28.885 1.00 66.88 224 LEU A N 1
ATOM 1043 C CA . LEU A 1 224 ? -7.525 13.710 28.188 1.00 69.69 224 LEU A CA 1
ATOM 1044 C C . LEU A 1 224 ? -6.654 12.660 28.872 1.00 71.73 224 LEU A C 1
ATOM 1045 O O . LEU A 1 224 ? -6.051 11.845 28.184 1.00 74.37 224 LEU A O 1
ATOM 1050 N N . CYS A 1 225 ? -6.558 12.670 30.203 1.00 70.71 225 CYS A N 1
ATOM 1051 C CA . CYS A 1 225 ? -5.735 11.653 30.879 1.00 72.57 225 CYS A CA 1
ATOM 1052 C C . CYS A 1 225 ? -6.226 10.243 30.535 1.00 73.55 225 CYS A C 1
ATOM 1053 O O . CYS A 1 225 ? -5.429 9.330 30.342 1.00 72.17 225 CYS A O 1
ATOM 1056 N N . HIS A 1 226 ? -7.541 10.080 30.443 1.00 76.48 226 HIS A N 1
ATOM 1057 C CA . HIS A 1 226 ? -8.132 8.813 30.050 1.00 78.00 226 HIS A CA 1
ATOM 1058 C C . HIS A 1 226 ? -7.812 8.527 28.586 1.00 76.23 226 HIS A C 1
ATOM 1059 O O . HIS A 1 226 ? -7.417 7.419 28.230 1.00 75.90 226 HIS A O 1
ATOM 1066 N N . PHE A 1 227 ? -7.974 9.535 27.745 1.00 75.03 227 PHE A N 1
ATOM 1067 C CA . PHE A 1 227 ? -7.698 9.401 26.323 1.00 77.55 227 PHE A CA 1
ATOM 1068 C C . PHE A 1 227 ? -6.260 8.967 25.997 1.00 79.20 227 PHE A C 1
ATOM 1069 O O . PHE A 1 227 ? -6.051 8.233 25.042 1.00 79.21 227 PHE A O 1
ATOM 1077 N N . TYR A 1 228 ? -5.276 9.448 26.762 1.00 81.72 228 TYR A N 1
ATOM 1078 C CA . TYR A 1 228 ? -3.865 9.095 26.538 1.00 80.17 228 TYR A CA 1
ATOM 1079 C C . TYR A 1 228 ? -3.485 7.803 27.211 1.00 80.68 228 TYR A C 1
ATOM 1080 O O . TYR A 1 228 ? -2.547 7.172 26.784 1.00 84.32 228 TYR A O 1
ATOM 1089 N N . GLU A 1 229 ? -4.211 7.404 28.251 1.00 82.85 229 GLU A N 1
ATOM 1090 C CA . GLU A 1 229 ? -4.007 6.097 28.894 1.00 84.26 229 GLU A CA 1
ATOM 1091 C C . GLU A 1 229 ? -4.615 4.914 28.115 1.00 85.77 229 GLU A C 1
ATOM 1092 O O . GLU A 1 229 ? -4.348 3.767 28.450 1.00 87.20 229 GLU A O 1
ATOM 1098 N N . THR A 1 230 ? -5.414 5.194 27.084 1.00 86.70 230 THR A N 1
ATOM 1099 C CA . THR A 1 230 ? -6.323 4.207 26.477 1.00 87.33 230 THR A CA 1
ATOM 1100 C C . THR A 1 230 ? -6.147 4.072 24.966 1.00 86.88 230 THR A C 1
ATOM 1101 O O . THR A 1 230 ? -6.046 2.954 24.468 1.00 85.48 230 THR A O 1
ATOM 1105 N N . ALA A 1 231 ? -6.143 5.205 24.256 1.00 88.43 231 ALA A N 1
ATOM 1106 C CA . ALA A 1 231 ? -5.844 5.279 22.810 1.00 90.80 231 ALA A CA 1
ATOM 1107 C C . ALA A 1 231 ? -4.489 4.698 22.396 1.00 94.30 231 ALA A C 1
ATOM 1108 O O . ALA A 1 231 ? -3.610 4.430 23.228 1.00 90.92 231 ALA A O 1
ATOM 1110 N N . SER A 1 232 ? -4.338 4.528 21.085 1.00 103.33 232 SER A N 1
ATOM 1111 C CA . SER A 1 232 ? -3.195 3.816 20.514 1.00 110.47 232 SER A CA 1
ATOM 1112 C C . SER A 1 232 ? -1.910 4.649 20.511 1.00 110.90 232 SER A C 1
ATOM 1113 O O . SER A 1 232 ? -1.931 5.839 20.175 1.00 105.35 232 SER A O 1
ATOM 1116 N N . ALA A 1 233 ? -0.811 3.984 20.895 1.00 116.46 233 ALA A N 1
ATOM 1117 C CA . ALA A 1 233 ? 0.552 4.533 20.934 1.00 115.73 233 ALA A CA 1
ATOM 1118 C C . ALA A 1 233 ? 0.811 5.435 19.742 1.00 114.94 233 ALA A C 1
ATOM 1119 O O . ALA A 1 233 ? 1.303 6.551 19.895 1.00 104.64 233 ALA A O 1
ATOM 1121 N N . GLU A 1 234 ? 0.427 4.934 18.563 1.00 122.57 234 GLU A N 1
ATOM 1122 C CA . GLU A 1 234 ? 0.515 5.664 17.287 1.00 123.91 234 GLU A CA 1
ATOM 1123 C C . GLU A 1 234 ? -0.712 6.565 17.018 1.00 117.91 234 GLU A C 1
ATOM 1124 O O . GLU A 1 234 ? -1.232 6.600 15.900 1.00 114.88 234 GLU A O 1
ATOM 1130 N N . LEU A 1 235 ? -1.189 7.260 18.052 1.00 114.56 235 LEU A N 1
ATOM 1131 C CA . LEU A 1 235 ? -1.889 8.525 17.869 1.00 116.71 235 LEU A CA 1
ATOM 1132 C C . LEU A 1 235 ? -0.925 9.631 18.353 1.00 119.83 235 LEU A C 1
ATOM 1133 O O . LEU A 1 235 ? -0.893 10.012 19.529 1.00 108.26 235 LEU A O 1
ATOM 1138 N N . ALA A 1 236 ? -0.081 10.062 17.415 1.00 121.02 236 ALA A N 1
ATOM 1139 C CA . ALA A 1 236 ? 0.636 11.324 17.491 1.00 118.37 236 ALA A CA 1
ATOM 1140 C C . ALA A 1 236 ? -0.325 12.501 17.208 1.00 122.70 236 ALA A C 1
ATOM 1141 O O . ALA A 1 236 ? -0.053 13.615 17.659 1.00 126.51 236 ALA A O 1
ATOM 1143 N N . ARG A 1 237 ? -1.447 12.245 16.503 1.00 127.33 237 ARG A N 1
ATOM 1144 C CA . ARG A 1 237 ? -2.383 13.297 15.993 1.00 135.59 237 ARG A CA 1
ATOM 1145 C C . ARG A 1 237 ? -3.215 14.024 17.049 1.00 139.12 237 ARG A C 1
ATOM 1146 O O . ARG A 1 237 ? -3.386 15.245 16.981 1.00 139.69 237 ARG A O 1
ATOM 1154 N N . ASN A 1 238 ? -3.789 13.259 17.967 1.00 142.09 238 ASN A N 1
ATOM 1155 C CA . ASN A 1 238 ? -4.337 13.775 19.238 1.00 141.34 238 ASN A CA 1
ATOM 1156 C C . ASN A 1 238 ? -3.613 15.003 19.843 1.00 138.45 238 ASN A C 1
ATOM 1157 O O . ASN A 1 238 ? -4.265 15.978 20.228 1.00 134.04 238 ASN A O 1
ATOM 1162 N N . ALA A 1 239 ? -2.277 14.940 19.905 1.00 141.65 239 ALA A N 1
ATOM 1163 C CA . ALA A 1 239 ? -1.425 16.002 20.457 1.00 141.37 239 ALA A CA 1
ATOM 1164 C C . ALA A 1 239 ? -0.776 16.897 19.388 1.00 152.59 239 ALA A C 1
ATOM 1165 O O . ALA A 1 239 ? 0.063 17.719 19.760 1.00 164.41 239 ALA A O 1
ATOM 1167 N N . ILE A 1 240 ? -1.137 16.749 18.091 1.00 159.41 240 ILE A N 1
ATOM 1168 C CA . ILE A 1 240 ? -0.756 17.726 17.005 1.00 158.06 240 ILE A CA 1
ATOM 1169 C C . ILE A 1 240 ? -1.277 19.160 17.355 1.00 166.69 240 ILE A C 1
ATOM 1170 O O . ILE A 1 240 ? -0.817 20.148 16.755 1.00 174.69 240 ILE A O 1
ATOM 1175 N N . CYS A 1 241 ? -2.215 19.267 18.317 1.00 156.99 241 CYS A N 1
ATOM 1176 C CA . CYS A 1 241 ? -2.392 20.506 19.087 1.00 144.34 241 CYS A CA 1
ATOM 1177 C C . CYS A 1 241 ? -1.302 20.586 20.172 1.00 136.91 241 CYS A C 1
ATOM 1178 O O . CYS A 1 241 ? -1.299 19.781 21.118 1.00 126.16 241 CYS A O 1
ATOM 1181 N N . PRO A 1 242 ? -0.365 21.548 20.029 1.00 132.21 242 PRO A N 1
ATOM 1182 C CA . PRO A 1 242 ? 0.758 21.667 20.966 1.00 127.09 242 PRO A CA 1
ATOM 1183 C C . PRO A 1 242 ? 0.509 22.623 22.149 1.00 117.49 242 PRO A C 1
ATOM 1184 O O . PRO A 1 242 ? 1.343 22.707 23.052 1.00 114.40 242 PRO A O 1
ATOM 1188 N N . SER A 1 243 ? -0.611 23.351 22.114 1.00 109.27 243 SER A N 1
ATOM 1189 C CA . SER A 1 243 ? -1.181 24.028 23.279 1.00 107.83 243 SER A CA 1
ATOM 1190 C C . SER A 1 243 ? -1.259 23.101 24.493 1.00 103.30 243 SER A C 1
ATOM 1191 O O . SER A 1 243 ? -1.046 23.522 25.625 1.00 101.12 243 SER A O 1
ATOM 1194 N N . HIS A 1 244 ? -1.605 21.847 24.228 1.00 99.91 244 HIS A N 1
ATOM 1195 C CA . HIS A 1 244 ? -1.780 20.810 25.249 1.00 101.34 244 HIS A CA 1
ATOM 1196 C C . HIS A 1 244 ? -0.705 20.760 26.335 1.00 92.73 244 HIS A C 1
ATOM 1197 O O . HIS A 1 244 ? -1.044 20.624 27.501 1.00 92.41 244 HIS A O 1
ATOM 1204 N N . TYR A 1 245 ? 0.569 20.862 25.950 1.00 84.81 245 TYR A N 1
ATOM 1205 C CA . TYR A 1 245 ? 1.700 20.617 26.869 1.00 80.57 245 TYR A CA 1
ATOM 1206 C C . TYR A 1 245 ? 1.706 21.656 27.994 1.00 75.56 245 TYR A C 1
ATOM 1207 O O . TYR A 1 245 ? 1.862 21.313 29.167 1.00 67.24 245 TYR A O 1
ATOM 1216 N N . MET A 1 246 ? 1.525 22.918 27.597 1.00 71.22 246 MET A N 1
ATOM 1217 C CA . MET A 1 246 ? 1.428 24.049 28.507 1.00 69.97 246 MET A CA 1
ATOM 1218 C C . MET A 1 246 ? 0.150 23.976 29.363 1.00 69.04 246 MET A C 1
ATOM 1219 O O . MET A 1 246 ? 0.221 24.086 30.593 1.00 65.86 246 MET A O 1
ATOM 1224 N N . GLY A 1 247 ? -0.997 23.752 28.717 1.00 66.72 247 GLY A N 1
ATOM 1225 C CA . GLY A 1 247 ? -2.297 23.641 29.401 1.00 64.58 247 GLY A CA 1
ATOM 1226 C C . GLY A 1 247 ? -2.346 22.615 30.512 1.00 66.14 247 GLY A C 1
ATOM 1227 O O . GLY A 1 247 ? -2.911 22.870 31.573 1.00 67.00 247 GLY A O 1
ATOM 1228 N N . VAL A 1 248 ? -1.724 21.459 30.271 1.00 66.52 248 VAL A N 1
ATOM 1229 C CA . VAL A 1 248 ? -1.706 20.346 31.227 1.00 65.09 248 VAL A CA 1
ATOM 1230 C C . VAL A 1 248 ? -0.775 20.641 32.414 1.00 62.24 248 VAL A C 1
ATOM 1231 O O . VAL A 1 248 ? -1.125 20.350 33.560 1.00 63.83 248 VAL A O 1
ATOM 1235 N N . VAL A 1 249 ? 0.384 21.248 32.161 1.00 60.46 249 VAL A N 1
ATOM 1236 C CA . VAL A 1 249 ? 1.271 21.691 33.256 1.00 57.94 249 VAL A CA 1
ATOM 1237 C C . VAL A 1 249 ? 0.629 22.870 34.006 1.00 57.25 249 VAL A C 1
ATOM 1238 O O . VAL A 1 249 ? 0.752 23.003 35.239 1.00 54.68 249 VAL A O 1
ATOM 1242 N N . GLU A 1 250 ? -0.065 23.728 33.279 1.00 55.13 250 GLU A N 1
ATOM 1243 C CA . GLU A 1 250 ? -0.742 24.810 33.958 1.00 56.92 250 GLU A CA 1
ATOM 1244 C C . GLU A 1 250 ? -1.909 24.275 34.822 1.00 57.07 250 GLU A C 1
ATOM 1245 O O . GLU A 1 250 ? -2.227 24.844 35.852 1.00 54.48 250 GLU A O 1
ATOM 1251 N N . MET A 1 251 ? -2.512 23.165 34.423 1.00 58.86 251 MET A N 1
ATOM 1252 C CA . MET A 1 251 ? -3.542 22.554 35.251 1.00 59.68 251 MET A CA 1
ATOM 1253 C C . MET A 1 251 ? -2.994 21.886 36.476 1.00 58.39 251 MET A C 1
ATOM 1254 O O . MET A 1 251 ? -3.642 21.937 37.527 1.00 57.68 251 MET A O 1
ATOM 1259 N N . TYR A 1 252 ? -1.820 21.266 36.362 1.00 56.99 252 TYR A N 1
ATOM 1260 C CA . TYR A 1 252 ? -1.140 20.729 37.560 1.00 58.02 252 TYR A CA 1
ATOM 1261 C C . TYR A 1 252 ? -0.819 21.859 38.522 1.00 56.28 252 TYR A C 1
ATOM 1262 O O . TYR A 1 252 ? -1.161 21.798 39.687 1.00 57.21 252 TYR A O 1
ATOM 1271 N N . ARG A 1 253 ? -0.196 22.905 37.999 1.00 55.00 253 ARG A N 1
ATOM 1272 C CA . ARG A 1 253 ? -0.027 24.155 38.733 1.00 54.13 253 ARG A CA 1
ATOM 1273 C C . ARG A 1 253 ? -1.273 24.659 39.424 1.00 54.11 253 ARG A C 1
ATOM 1274 O O . ARG A 1 253 ? -1.183 25.099 40.559 1.00 55.59 253 ARG A O 1
ATOM 1282 N N . ALA A 1 254 ? -2.413 24.597 38.749 1.00 53.82 254 ALA A N 1
ATOM 1283 C CA . ALA A 1 254 ? -3.666 25.084 39.314 1.00 54.81 254 ALA A CA 1
ATOM 1284 C C . ALA A 1 254 ? -4.398 24.133 40.271 1.00 57.31 254 ALA A C 1
ATOM 1285 O O . ALA A 1 254 ? -5.241 24.596 41.032 1.00 57.96 254 ALA A O 1
ATOM 1287 N N . THR A 1 255 ? -4.113 22.832 40.231 1.00 57.84 255 THR A N 1
ATOM 1288 C CA . THR A 1 255 ? -4.859 21.854 41.042 1.00 58.70 255 THR A CA 1
ATOM 1289 C C . THR A 1 255 ? -4.035 21.026 42.014 1.00 61.53 255 THR A C 1
ATOM 1290 O O . THR A 1 255 ? -4.598 20.482 42.946 1.00 64.50 255 THR A O 1
ATOM 1294 N N . GLY A 1 256 ? -2.726 20.901 41.785 1.00 63.12 256 GLY A N 1
ATOM 1295 C CA . GLY A 1 256 ? -1.853 20.054 42.590 1.00 62.14 256 GLY A CA 1
ATOM 1296 C C . GLY A 1 256 ? -2.000 18.586 42.242 1.00 64.79 256 GLY A C 1
ATOM 1297 O O . GLY A 1 256 ? -1.460 17.729 42.940 1.00 68.89 256 GLY A O 1
ATOM 1298 N N . ASN A 1 257 ? -2.699 18.281 41.155 1.00 64.07 257 ASN A N 1
ATOM 1299 C CA . ASN A 1 257 ? -3.079 16.915 40.861 1.00 64.92 257 ASN A CA 1
ATOM 1300 C C . ASN A 1 257 ? -1.956 16.173 40.123 1.00 66.52 257 ASN A C 1
ATOM 1301 O O . ASN A 1 257 ? -1.805 16.376 38.909 1.00 66.53 257 ASN A O 1
ATOM 1306 N N . PRO A 1 258 ? -1.214 15.267 40.828 1.00 68.68 258 PRO A N 1
ATOM 1307 C CA . PRO A 1 258 ? -0.010 14.588 40.255 1.00 70.27 258 PRO A CA 1
ATOM 1308 C C . PRO A 1 258 ? -0.208 13.868 38.939 1.00 68.69 258 PRO A C 1
ATOM 1309 O O . PRO A 1 258 ? 0.746 13.713 38.181 1.00 70.27 258 PRO A O 1
ATOM 1313 N N . ARG A 1 259 ? -1.429 13.420 38.689 1.00 69.77 259 ARG A N 1
ATOM 1314 C CA . ARG A 1 259 ? -1.784 12.775 37.427 1.00 71.41 259 ARG A CA 1
ATOM 1315 C C . ARG A 1 259 ? -1.482 13.693 36.214 1.00 67.29 259 ARG A C 1
ATOM 1316 O O . ARG A 1 259 ? -1.122 13.213 35.136 1.00 63.31 259 ARG A O 1
ATOM 1324 N N . TYR A 1 260 ? -1.589 15.006 36.417 1.00 63.28 260 TYR A N 1
ATOM 1325 C CA . TYR A 1 260 ? -1.416 15.967 35.333 1.00 63.86 260 TYR A CA 1
ATOM 1326 C C . TYR A 1 260 ? 0.054 16.191 34.976 1.00 66.33 260 TYR A C 1
ATOM 1327 O O . TYR A 1 260 ? 0.415 16.299 33.787 1.00 68.33 260 TYR A O 1
ATOM 1336 N N . LEU A 1 261 ? 0.891 16.275 36.002 1.00 65.72 261 LEU A N 1
ATOM 1337 C CA . LEU A 1 261 ? 2.326 16.286 35.820 1.00 64.31 261 LEU A CA 1
ATOM 1338 C C . LEU A 1 261 ? 2.792 14.972 35.194 1.00 65.37 261 LEU A C 1
ATOM 1339 O O . LEU A 1 261 ? 3.633 14.999 34.305 1.00 64.99 261 LEU A O 1
ATOM 1344 N N . GLU A 1 262 ? 2.266 13.829 35.644 1.00 68.06 262 GLU A N 1
ATOM 1345 C CA . GLU A 1 262 ? 2.674 12.537 35.047 1.00 71.88 262 GLU A CA 1
ATOM 1346 C C . GLU A 1 262 ? 2.311 12.451 33.571 1.00 67.86 262 GLU A C 1
ATOM 1347 O O . GLU A 1 262 ? 3.078 11.891 32.786 1.00 66.54 262 GLU A O 1
ATOM 1353 N N . LEU A 1 263 ? 1.153 13.005 33.208 1.00 64.02 263 LEU A N 1
ATOM 1354 C CA . LEU A 1 263 ? 0.709 13.003 31.822 1.00 63.39 263 LEU A CA 1
ATOM 1355 C C . LEU A 1 263 ? 1.707 13.814 30.995 1.00 63.15 263 LEU A C 1
ATOM 1356 O O . LEU A 1 263 ? 2.110 13.370 29.926 1.00 63.62 263 LEU A O 1
ATOM 1361 N N . SER A 1 264 ? 2.110 14.975 31.512 1.00 60.83 264 SER A N 1
ATOM 1362 C CA . SER A 1 264 ? 2.956 15.904 30.778 1.00 59.90 264 SER A CA 1
ATOM 1363 C C . SER A 1 264 ? 4.365 15.366 30.630 1.00 58.58 264 SER A C 1
ATOM 1364 O O . SER A 1 264 ? 5.017 15.669 29.641 1.00 59.17 264 SER A O 1
ATOM 1367 N N . LYS A 1 265 ? 4.833 14.573 31.596 1.00 59.37 265 LYS A N 1
ATOM 1368 C CA . LYS A 1 265 ? 6.100 13.840 31.437 1.00 61.01 265 LYS A CA 1
ATOM 1369 C C . LYS A 1 265 ? 6.012 12.767 30.361 1.00 61.81 265 LYS A C 1
ATOM 1370 O O . LYS A 1 265 ? 6.922 12.637 29.552 1.00 60.60 265 LYS A O 1
ATOM 1376 N N . ASN A 1 266 ? 4.928 11.992 30.367 1.00 63.03 266 ASN A N 1
ATOM 1377 C CA . ASN A 1 266 ? 4.728 10.951 29.347 1.00 66.06 266 ASN A CA 1
ATOM 1378 C C . ASN A 1 266 ? 4.658 11.505 27.926 1.00 64.86 266 ASN A C 1
ATOM 1379 O O . ASN A 1 266 ? 5.267 10.953 27.010 1.00 66.32 266 ASN A O 1
ATOM 1384 N N . LEU A 1 267 ? 3.949 12.611 27.763 1.00 63.24 267 LEU A N 1
ATOM 1385 C CA . LEU A 1 267 ? 3.854 13.276 26.482 1.00 64.37 267 LEU A CA 1
ATOM 1386 C C . LEU A 1 267 ? 5.219 13.626 25.862 1.00 63.11 267 LEU A C 1
ATOM 1387 O O . LEU A 1 267 ? 5.369 13.559 24.644 1.00 64.42 267 LEU A O 1
ATOM 1392 N N . ILE A 1 268 ? 6.211 13.958 26.695 1.00 62.99 268 ILE A N 1
ATOM 1393 C CA . ILE A 1 268 ? 7.609 14.205 26.242 1.00 60.31 268 ILE A CA 1
ATOM 1394 C C . ILE A 1 268 ? 8.326 12.874 25.930 1.00 62.27 268 ILE A C 1
ATOM 1395 O O . ILE A 1 268 ? 8.955 12.677 24.846 1.00 64.43 268 ILE A O 1
ATOM 1400 N N . ASP A 1 269 ? 8.231 11.961 26.892 1.00 60.79 269 ASP A N 1
ATOM 1401 C CA . ASP A 1 269 ? 8.840 10.641 26.761 1.00 62.86 269 ASP A CA 1
ATOM 1402 C C . ASP A 1 269 ? 8.405 9.856 25.518 1.00 61.29 269 ASP A C 1
ATOM 1403 O O . ASP A 1 269 ? 9.192 9.098 24.989 1.00 60.15 269 ASP A O 1
ATOM 1408 N N . ILE A 1 270 ? 7.158 10.023 25.093 1.00 60.97 270 ILE A N 1
ATOM 1409 C CA . ILE A 1 270 ? 6.642 9.345 23.926 1.00 62.57 270 ILE A CA 1
ATOM 1410 C C . ILE A 1 270 ? 7.268 9.860 22.625 1.00 61.18 270 ILE A C 1
ATOM 1411 O O . ILE A 1 270 ? 7.519 9.078 21.733 1.00 58.97 270 ILE A O 1
ATOM 1416 N N . ARG A 1 271 ? 7.502 11.161 22.496 1.00 59.63 271 ARG A N 1
ATOM 1417 C CA . ARG A 1 271 ? 7.993 11.685 21.238 1.00 58.91 271 ARG A CA 1
ATOM 1418 C C . ARG A 1 271 ? 9.065 10.794 20.713 1.00 60.22 271 ARG A C 1
ATOM 1419 O O . ARG A 1 271 ? 10.052 10.559 21.393 1.00 60.28 271 ARG A O 1
ATOM 1427 N N . GLY A 1 272 ? 8.879 10.323 19.488 1.00 63.20 272 GLY A N 1
ATOM 1428 C CA . GLY A 1 272 ? 9.895 9.555 18.798 1.00 62.99 272 GLY A CA 1
ATOM 1429 C C . GLY A 1 272 ? 9.971 8.106 19.187 1.00 62.91 272 GLY A C 1
ATOM 1430 O O . GLY A 1 272 ? 10.943 7.466 18.874 1.00 62.40 272 GLY A O 1
ATOM 1431 N N . MET A 1 273 ? 8.944 7.587 19.854 1.00 67.23 273 MET A N 1
ATOM 1432 C CA . MET A 1 273 ? 8.847 6.173 20.177 1.00 70.55 273 MET A CA 1
ATOM 1433 C C . MET A 1 273 ? 7.733 5.623 19.273 1.00 71.97 273 MET A C 1
ATOM 1434 O O . MET A 1 273 ? 6.805 4.949 19.700 1.00 68.82 273 MET A O 1
ATOM 1439 N N . VAL A 1 274 ? 7.857 5.927 17.989 1.00 78.92 274 VAL A N 1
ATOM 1440 C CA . VAL A 1 274 ? 6.823 5.633 17.012 1.00 86.34 274 VAL A CA 1
ATOM 1441 C C . VAL A 1 274 ? 7.530 5.404 15.693 1.00 88.37 274 VAL A C 1
ATOM 1442 O O . VAL A 1 274 ? 8.620 5.914 15.465 1.00 87.68 274 VAL A O 1
ATOM 1446 N N . GLU A 1 275 ? 6.921 4.583 14.854 1.00 93.23 275 GLU A N 1
ATOM 1447 C CA . GLU A 1 275 ? 7.410 4.383 13.511 1.00 97.85 275 GLU A CA 1
ATOM 1448 C C . GLU A 1 275 ? 7.236 5.671 12.679 1.00 95.67 275 GLU A C 1
ATOM 1449 O O . GLU A 1 275 ? 6.185 6.320 12.733 1.00 96.26 275 GLU A O 1
ATOM 1455 N N . SER A 1 276 ? 8.270 6.026 11.918 1.00 90.48 276 SER A N 1
ATOM 1456 C CA . SER A 1 276 ? 8.239 7.178 11.008 1.00 88.42 276 SER A CA 1
ATOM 1457 C C . SER A 1 276 ? 7.490 8.422 11.574 1.00 81.63 276 SER A C 1
ATOM 1458 O O . SER A 1 276 ? 6.436 8.885 11.083 1.00 75.98 276 SER A O 1
ATOM 1461 N N . GLY A 1 277 ? 8.063 8.947 12.646 1.00 72.27 277 GLY A N 1
ATOM 1462 C CA . GLY A 1 277 ? 7.843 10.334 12.987 1.00 67.88 277 GLY A CA 1
ATOM 1463 C C . GLY A 1 277 ? 8.601 11.215 11.992 1.00 63.80 277 GLY A C 1
ATOM 1464 O O . GLY A 1 277 ? 9.299 10.726 11.103 1.00 58.79 277 GLY A O 1
ATOM 1465 N N . THR A 1 278 ? 8.459 12.525 12.134 1.00 59.67 278 THR A N 1
ATOM 1466 C CA . THR A 1 278 ? 8.974 13.426 11.152 1.00 56.16 278 THR A CA 1
ATOM 1467 C C . THR A 1 278 ? 9.661 14.590 11.825 1.00 55.84 278 THR A C 1
ATOM 1468 O O . THR A 1 278 ? 9.291 14.983 12.920 1.00 57.83 278 THR A O 1
ATOM 1472 N N . ASP A 1 279 ? 10.694 15.123 11.177 1.00 55.68 279 ASP A N 1
ATOM 1473 C CA . ASP A 1 279 ? 11.299 16.382 11.607 1.00 54.43 279 ASP A CA 1
ATOM 1474 C C . ASP A 1 279 ? 10.204 17.460 11.710 1.00 51.25 279 ASP A C 1
ATOM 1475 O O . ASP A 1 279 ? 10.146 18.228 12.641 1.00 49.44 279 ASP A O 1
ATOM 1480 N N . ASP A 1 280 ? 9.315 17.461 10.740 1.00 51.82 280 ASP A N 1
ATOM 1481 C CA . ASP A 1 280 ? 8.244 18.427 10.637 1.00 51.21 280 ASP A CA 1
ATOM 1482 C C . ASP A 1 280 ? 7.357 18.442 11.865 1.00 50.16 280 ASP A C 1
ATOM 1483 O O . ASP A 1 280 ? 6.957 19.513 12.294 1.00 50.58 280 ASP A O 1
ATOM 1488 N N . ASN A 1 281 ? 7.093 17.273 12.459 1.00 51.52 281 ASN A N 1
ATOM 1489 C CA . ASN A 1 281 ? 6.436 17.202 13.784 1.00 51.65 281 ASN A CA 1
ATOM 1490 C C . ASN A 1 281 ? 7.408 16.981 14.972 1.00 50.59 281 ASN A C 1
ATOM 1491 O O . ASN A 1 281 ? 6.981 16.518 16.047 1.00 50.55 281 ASN A O 1
ATOM 1496 N N . GLN A 1 282 ? 8.681 17.369 14.805 1.00 49.51 282 GLN A N 1
ATOM 1497 C CA . GLN A 1 282 ? 9.734 17.204 15.821 1.00 50.96 282 GLN A CA 1
ATOM 1498 C C . GLN A 1 282 ? 9.659 15.830 16.538 1.00 53.04 282 GLN A C 1
ATOM 1499 O O . GLN A 1 282 ? 9.814 15.761 17.768 1.00 51.56 282 GLN A O 1
ATOM 1505 N N . ASP A 1 283 ? 9.383 14.751 15.793 1.00 52.59 283 ASP A N 1
ATOM 1506 C CA . ASP A 1 283 ? 9.215 13.435 16.414 1.00 54.49 283 ASP A CA 1
ATOM 1507 C C . ASP A 1 283 ? 9.819 12.277 15.606 1.00 55.58 283 ASP A C 1
ATOM 1508 O O . ASP A 1 283 ? 9.355 11.139 15.746 1.00 55.25 283 ASP A O 1
ATOM 1513 N N . ARG A 1 284 ? 10.842 12.562 14.782 1.00 54.48 284 ARG A N 1
ATOM 1514 C CA . ARG A 1 284 ? 11.599 11.518 14.070 1.00 55.10 284 ARG A CA 1
ATOM 1515 C C . ARG A 1 284 ? 12.425 10.741 15.093 1.00 55.04 284 ARG A C 1
ATOM 1516 O O . ARG A 1 284 ? 12.487 9.509 15.049 1.00 58.09 284 ARG A O 1
ATOM 1524 N N . ILE A 1 285 ? 13.020 11.485 16.017 1.00 53.39 285 ILE A N 1
ATOM 1525 C CA . ILE A 1 285 ? 13.878 10.964 17.085 1.00 52.84 285 ILE A CA 1
ATOM 1526 C C . ILE A 1 285 ? 13.318 11.419 18.432 1.00 51.08 285 ILE A C 1
ATOM 1527 O O . ILE A 1 285 ? 12.561 12.381 18.488 1.00 50.12 285 ILE A O 1
ATOM 1532 N N . PRO A 1 286 ? 13.675 10.731 19.525 1.00 52.27 286 PRO A N 1
ATOM 1533 C CA . PRO A 1 286 ? 13.228 11.181 20.849 1.00 52.67 286 PRO A CA 1
ATOM 1534 C C . PRO A 1 286 ? 13.605 12.610 21.205 1.00 51.06 286 PRO A C 1
ATOM 1535 O O . PRO A 1 286 ? 14.539 13.149 20.653 1.00 53.77 286 PRO A O 1
ATOM 1539 N N . PHE A 1 287 ? 12.892 13.219 22.137 1.00 51.55 287 PHE A N 1
ATOM 1540 C CA . PHE A 1 287 ? 13.195 14.596 22.489 1.00 50.68 287 PHE A CA 1
ATOM 1541 C C . PHE A 1 287 ? 14.592 14.759 23.050 1.00 50.48 287 PHE A C 1
ATOM 1542 O O . PHE A 1 287 ? 15.251 15.752 22.766 1.00 50.10 287 PHE A O 1
ATOM 1550 N N . ARG A 1 288 ? 15.072 13.781 23.802 1.00 53.25 288 ARG A N 1
ATOM 1551 C CA . ARG A 1 288 ? 16.356 13.947 24.498 1.00 53.58 288 ARG A CA 1
ATOM 1552 C C . ARG A 1 288 ? 17.553 13.881 23.566 1.00 53.05 288 ARG A C 1
ATOM 1553 O O . ARG A 1 288 ? 18.638 14.289 23.952 1.00 52.12 288 ARG A O 1
ATOM 1561 N N . ASP A 1 289 ? 17.339 13.407 22.337 1.00 56.10 289 ASP A N 1
ATOM 1562 C CA . ASP A 1 289 ? 18.364 13.411 21.273 1.00 57.92 289 ASP A CA 1
ATOM 1563 C C . ASP A 1 289 ? 18.377 14.691 20.452 1.00 54.82 289 ASP A C 1
ATOM 1564 O O . ASP A 1 289 ? 19.287 14.882 19.681 1.00 57.28 289 ASP A O 1
ATOM 1569 N N . GLN A 1 290 ? 17.379 15.555 20.609 1.00 53.70 290 GLN A N 1
ATOM 1570 C CA . GLN A 1 290 ? 17.254 16.786 19.829 1.00 52.80 290 GLN A CA 1
ATOM 1571 C C . GLN A 1 290 ? 18.038 17.894 20.456 1.00 54.31 290 GLN A C 1
ATOM 1572 O O . GLN A 1 290 ? 17.739 18.280 21.587 1.00 58.32 290 GLN A O 1
ATOM 1578 N N . TYR A 1 291 ? 19.031 18.420 19.740 1.00 54.15 291 TYR A N 1
ATOM 1579 C CA . TYR A 1 291 ? 19.824 19.569 20.214 1.00 53.66 291 TYR A CA 1
ATOM 1580 C C . TYR A 1 291 ? 19.768 20.761 19.230 1.00 54.93 291 TYR A C 1
ATOM 1581 O O . TYR A 1 291 ? 20.586 21.694 19.316 1.00 52.47 291 TYR A O 1
ATOM 1590 N N . ARG A 1 292 ? 18.794 20.727 18.315 1.00 57.37 292 ARG A N 1
ATOM 1591 C CA . ARG A 1 292 ? 18.615 21.751 17.307 1.00 58.64 292 ARG A CA 1
ATOM 1592 C C . ARG A 1 292 ? 17.098 21.979 17.037 1.00 55.65 292 ARG A C 1
ATOM 1593 O O . ARG A 1 292 ? 16.256 21.096 17.293 1.00 55.79 292 ARG A O 1
ATOM 1601 N N . ALA A 1 293 ? 16.751 23.173 16.553 1.00 53.80 293 ALA A N 1
ATOM 1602 C CA . ALA A 1 293 ? 15.377 23.483 16.115 1.00 52.66 293 ALA A CA 1
ATOM 1603 C C . ALA A 1 293 ? 15.092 22.760 14.829 1.00 53.03 293 ALA A C 1
ATOM 1604 O O . ALA A 1 293 ? 15.989 22.629 14.014 1.00 54.44 293 ALA A O 1
ATOM 1606 N N . MET A 1 294 ? 13.842 22.360 14.595 1.00 54.06 294 MET A N 1
ATOM 1607 C CA . MET A 1 294 ? 13.577 21.390 13.553 1.00 55.33 294 MET A CA 1
ATOM 1608 C C . MET A 1 294 ? 12.590 21.680 12.430 1.00 58.04 294 MET A C 1
ATOM 1609 O O . MET A 1 294 ? 12.998 21.744 11.234 1.00 62.69 294 MET A O 1
ATOM 1614 N N . GLY A 1 295 ? 11.298 21.757 12.737 1.00 55.87 295 GLY A N 1
ATOM 1615 C CA . GLY A 1 295 ? 10.327 21.600 11.613 1.00 55.89 295 GLY A CA 1
ATOM 1616 C C . GLY A 1 295 ? 9.331 22.718 11.499 1.00 53.77 295 GLY A C 1
ATOM 1617 O O . GLY A 1 295 ? 9.725 23.858 11.439 1.00 53.59 295 GLY A O 1
ATOM 1618 N N . HIS A 1 296 ? 8.047 22.377 11.455 1.00 52.11 296 HIS A N 1
ATOM 1619 C CA . HIS A 1 296 ? 6.963 23.347 11.604 1.00 52.62 296 HIS A CA 1
ATOM 1620 C C . HIS A 1 296 ? 7.186 24.220 12.870 1.00 51.57 296 HIS A C 1
ATOM 1621 O O . HIS A 1 296 ? 7.163 23.698 13.981 1.00 50.79 296 HIS A O 1
ATOM 1628 N N . ALA A 1 297 ? 7.371 25.535 12.700 1.00 49.07 297 ALA A N 1
ATOM 1629 C CA . ALA A 1 297 ? 7.929 26.347 13.772 1.00 47.69 297 ALA A CA 1
ATOM 1630 C C . ALA A 1 297 ? 6.987 26.539 14.973 1.00 47.99 297 ALA A C 1
ATOM 1631 O O . ALA A 1 297 ? 7.421 26.627 16.105 1.00 46.54 297 ALA A O 1
ATOM 1633 N N . VAL A 1 298 ? 5.692 26.555 14.713 1.00 51.14 298 VAL A N 1
ATOM 1634 C CA . VAL A 1 298 ? 4.670 26.652 15.760 1.00 51.93 298 VAL A CA 1
ATOM 1635 C C . VAL A 1 298 ? 4.761 25.398 16.646 1.00 52.74 298 VAL A C 1
ATOM 1636 O O . VAL A 1 298 ? 4.923 25.500 17.863 1.00 50.44 298 VAL A O 1
ATOM 1640 N N . ARG A 1 299 ? 4.669 24.224 16.021 1.00 53.40 299 ARG A N 1
ATOM 1641 C CA . ARG A 1 299 ? 4.774 22.959 16.732 1.00 53.56 299 ARG A CA 1
ATOM 1642 C C . ARG A 1 299 ? 6.086 22.897 17.517 1.00 50.41 299 ARG A C 1
ATOM 1643 O O . ARG A 1 299 ? 6.088 22.539 18.688 1.00 50.18 299 ARG A O 1
ATOM 1651 N N . ALA A 1 300 ? 7.181 23.296 16.876 1.00 47.42 300 ALA A N 1
ATOM 1652 C CA . ALA A 1 300 ? 8.503 23.343 17.496 1.00 45.57 300 ALA A CA 1
ATOM 1653 C C . ALA A 1 300 ? 8.529 24.200 18.759 1.00 44.42 300 ALA A C 1
ATOM 1654 O O . ALA A 1 300 ? 8.917 23.777 19.848 1.00 42.01 300 ALA A O 1
ATOM 1656 N N . ASN A 1 301 ? 8.144 25.443 18.580 1.00 44.36 301 ASN A N 1
ATOM 1657 C CA . ASN A 1 301 ? 8.316 26.407 19.615 1.00 43.73 301 ASN A CA 1
ATOM 1658 C C . ASN A 1 301 ? 7.368 26.106 20.776 1.00 46.05 301 ASN A C 1
ATOM 1659 O O . ASN A 1 301 ? 7.807 26.175 21.918 1.00 47.06 301 ASN A O 1
ATOM 1664 N N . TYR A 1 302 ? 6.113 25.729 20.496 1.00 47.14 302 TYR A N 1
ATOM 1665 C CA . TYR A 1 302 ? 5.174 25.325 21.563 1.00 49.49 302 TYR A CA 1
ATOM 1666 C C . TYR A 1 302 ? 5.662 24.087 22.321 1.00 48.12 302 TYR A C 1
ATOM 1667 O O . TYR A 1 302 ? 5.520 24.031 23.533 1.00 45.76 302 TYR A O 1
ATOM 1676 N N . LEU A 1 303 ? 6.268 23.128 21.608 1.00 49.13 303 LEU A N 1
ATOM 1677 C CA . LEU A 1 303 ? 6.964 21.987 22.252 1.00 48.72 303 LEU A CA 1
ATOM 1678 C C . LEU A 1 303 ? 8.005 22.491 23.198 1.00 49.02 303 LEU A C 1
ATOM 1679 O O . LEU A 1 303 ? 7.991 22.113 24.353 1.00 50.58 303 LEU A O 1
ATOM 1684 N N . TYR A 1 304 ? 8.901 23.346 22.707 1.00 48.98 304 TYR A N 1
ATOM 1685 C CA . TYR A 1 304 ? 10.032 23.798 23.530 1.00 50.23 304 TYR A CA 1
ATOM 1686 C C . TYR A 1 304 ? 9.548 24.507 24.818 1.00 48.78 304 TYR A C 1
ATOM 1687 O O . TYR A 1 304 ? 10.079 24.266 25.913 1.00 45.81 304 TYR A O 1
ATOM 1696 N N . ALA A 1 305 ? 8.522 25.327 24.654 1.00 48.22 305 ALA A N 1
ATOM 1697 C CA . ALA A 1 305 ? 7.850 25.978 25.754 1.00 50.25 305 ALA A CA 1
ATOM 1698 C C . ALA A 1 305 ? 7.336 24.989 26.781 1.00 51.84 305 ALA A C 1
ATOM 1699 O O . ALA A 1 305 ? 7.610 25.126 27.980 1.00 51.65 305 ALA A O 1
ATOM 1701 N N . GLY A 1 306 ? 6.566 24.013 26.290 1.00 52.09 306 GLY A N 1
ATOM 1702 C CA . GLY A 1 306 ? 5.953 22.975 27.114 1.00 50.80 306 GLY A CA 1
ATOM 1703 C C . GLY A 1 306 ? 6.990 22.199 27.889 1.00 50.99 306 GLY A C 1
ATOM 1704 O O . GLY A 1 306 ? 6.786 21.905 29.062 1.00 54.50 306 GLY A O 1
ATOM 1705 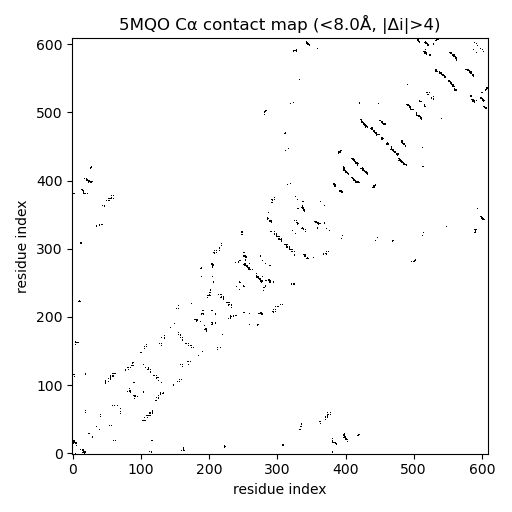N N . VAL A 1 307 ? 8.111 21.884 27.248 1.00 47.99 307 VAL A N 1
ATOM 1706 C CA . VAL A 1 307 ? 9.197 21.170 27.916 1.00 47.75 307 VAL A CA 1
ATOM 1707 C C . VAL A 1 307 ? 9.829 21.988 29.059 1.00 47.80 307 VAL A C 1
ATOM 1708 O O . VAL A 1 307 ? 10.179 21.436 30.101 1.00 46.85 307 VAL A O 1
ATOM 1712 N N . ALA A 1 308 ? 9.959 23.298 28.858 1.00 47.56 308 ALA A N 1
ATOM 1713 C CA . ALA A 1 308 ? 10.472 24.192 29.875 1.00 46.96 308 ALA A CA 1
ATOM 1714 C C . ALA A 1 308 ? 9.555 24.203 31.059 1.00 48.06 308 ALA A C 1
ATOM 1715 O O . ALA A 1 308 ? 10.002 24.199 32.199 1.00 46.91 308 ALA A O 1
ATOM 1717 N N . ASP A 1 309 ? 8.261 24.192 30.772 1.00 50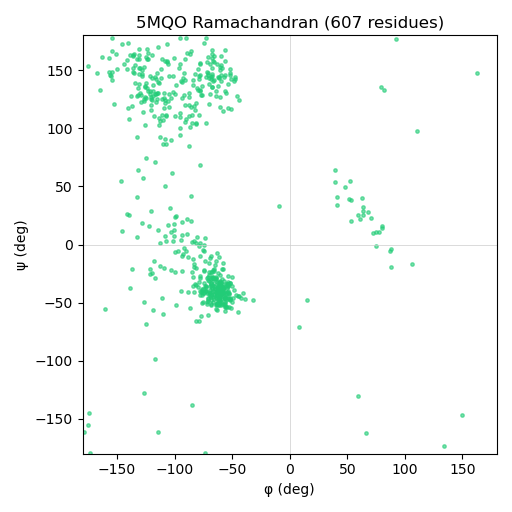.85 309 ASP A N 1
ATOM 1718 C CA . ASP A 1 309 ? 7.241 24.032 31.809 1.00 50.81 309 ASP A CA 1
ATOM 1719 C C . ASP A 1 309 ? 7.360 22.713 32.595 1.00 51.68 309 ASP A C 1
ATOM 1720 O O . ASP A 1 309 ? 7.244 22.712 33.822 1.00 53.12 309 ASP A O 1
ATOM 1725 N N . VAL A 1 310 ? 7.636 21.602 31.917 1.00 53.36 310 VAL A N 1
ATOM 1726 C CA . VAL A 1 310 ? 7.902 20.342 32.634 1.00 53.06 310 VAL A CA 1
ATOM 1727 C C . VAL A 1 310 ? 9.183 20.459 33.430 1.00 54.35 310 VAL A C 1
ATOM 1728 O O . VAL A 1 310 ? 9.202 20.062 34.605 1.00 55.22 310 VAL A O 1
ATOM 1732 N N . TYR A 1 311 ? 10.224 21.053 32.832 1.00 54.92 311 TYR A N 1
ATOM 1733 C CA . TYR A 1 311 ? 11.485 21.252 33.558 1.00 54.52 311 TYR A CA 1
ATOM 1734 C C . TYR A 1 311 ? 11.273 22.050 34.849 1.00 53.65 311 TYR A C 1
ATOM 1735 O O . TYR A 1 311 ? 11.845 21.715 35.878 1.00 53.95 311 TYR A O 1
ATOM 1744 N N . ALA A 1 312 ? 10.436 23.086 34.794 1.00 53.55 312 ALA A N 1
ATOM 1745 C CA . ALA A 1 312 ? 10.136 23.901 35.979 1.00 54.73 312 ALA A CA 1
ATOM 1746 C C . ALA A 1 312 ? 9.693 23.072 37.181 1.00 54.84 312 ALA A C 1
ATOM 1747 O O . ALA A 1 312 ? 9.954 23.453 38.316 1.00 52.09 312 ALA A O 1
ATOM 1749 N N . GLU A 1 313 ? 9.004 21.966 36.892 1.00 54.79 313 GLU A N 1
ATOM 1750 C CA . GLU A 1 313 ? 8.448 21.080 37.895 1.00 55.09 313 GLU A CA 1
ATOM 1751 C C . GLU A 1 313 ? 9.368 19.925 38.234 1.00 54.20 313 GLU A C 1
ATOM 1752 O O . GLU A 1 313 ? 9.452 19.582 39.399 1.00 55.50 313 GLU A O 1
ATOM 1758 N N . THR A 1 314 ? 10.039 19.322 37.245 1.00 53.34 314 THR A N 1
ATOM 1759 C CA . THR A 1 314 ? 10.849 18.074 37.466 1.00 53.58 314 THR A CA 1
ATOM 1760 C C . THR A 1 314 ? 12.360 18.232 37.760 1.00 54.16 314 THR A C 1
ATOM 1761 O O . THR A 1 314 ? 12.993 17.307 38.291 1.00 52.79 314 THR A O 1
ATOM 1765 N N . GLY A 1 315 ? 12.941 19.367 37.355 1.00 56.20 315 GLY A N 1
ATOM 1766 C CA . GLY A 1 315 ? 14.369 19.638 37.517 1.00 55.92 315 GLY A CA 1
ATOM 1767 C C . GLY A 1 315 ? 15.293 18.679 36.809 1.00 57.27 315 GLY A C 1
ATOM 1768 O O . GLY A 1 315 ? 16.451 18.584 37.177 1.00 61.72 315 GLY A O 1
ATOM 1769 N N . GLU A 1 316 ? 14.801 17.986 35.776 1.00 58.23 316 GLU A N 1
ATOM 1770 C CA . GLU A 1 316 ? 15.602 17.011 35.019 1.00 56.82 316 GLU A CA 1
ATOM 1771 C C . GLU A 1 316 ? 16.608 17.752 34.168 1.00 56.94 316 GLU A C 1
ATOM 1772 O O . GLU A 1 316 ? 16.263 18.331 33.165 1.00 56.31 316 GLU A O 1
ATOM 1778 N N . GLN A 1 317 ? 17.859 17.748 34.581 1.00 60.69 317 GLN A N 1
ATOM 1779 C CA . GLN A 1 317 ? 18.862 18.555 33.903 1.00 64.71 317 GLN A CA 1
ATOM 1780 C C . GLN A 1 317 ? 18.953 18.321 32.395 1.00 59.93 317 GLN A C 1
ATOM 1781 O O . GLN A 1 317 ? 19.162 19.272 31.649 1.00 58.11 317 GLN A O 1
ATOM 1787 N N . GLN A 1 318 ? 18.763 17.075 31.958 1.00 57.40 318 GLN A N 1
ATOM 1788 C CA . GLN A 1 318 ? 18.947 16.708 30.545 1.00 56.51 318 GLN A CA 1
ATOM 1789 C C . GLN A 1 318 ? 18.055 17.564 29.667 1.00 54.00 318 GLN A C 1
ATOM 1790 O O . GLN A 1 318 ? 18.516 18.117 28.701 1.00 55.02 318 GLN A O 1
ATOM 1796 N N . LEU A 1 319 ? 16.806 17.737 30.063 1.00 51.99 319 LEU A N 1
ATOM 1797 C CA . LEU A 1 319 ? 15.891 18.656 29.372 1.00 52.14 319 LEU A CA 1
ATOM 1798 C C . LEU A 1 319 ? 16.474 20.075 29.120 1.00 53.23 319 LEU A C 1
ATOM 1799 O O . LEU A 1 319 ? 16.362 20.604 28.022 1.00 51.64 319 LEU A O 1
ATOM 1804 N N . MET A 1 320 ? 17.105 20.669 30.130 1.00 55.39 320 MET A N 1
ATOM 1805 C CA . MET A 1 320 ? 17.769 21.975 29.990 1.00 54.93 320 MET A CA 1
ATOM 1806 C C . MET A 1 320 ? 19.028 21.879 29.124 1.00 54.03 320 MET A C 1
ATOM 1807 O O . MET A 1 320 ? 19.425 22.858 28.518 1.00 51.91 320 MET A O 1
ATOM 1812 N N . LYS A 1 321 ? 19.662 20.712 29.060 1.00 56.38 321 LYS A N 1
ATOM 1813 C CA . LYS A 1 321 ? 20.740 20.500 28.071 1.00 59.10 321 LYS A CA 1
ATOM 1814 C C . LYS A 1 321 ? 20.200 20.589 26.628 1.00 55.64 321 LYS A C 1
ATOM 1815 O O . LYS A 1 321 ? 20.835 21.176 25.769 1.00 53.59 321 LYS A O 1
ATOM 1821 N N . ASN A 1 322 ? 19.020 20.021 26.398 1.00 52.32 322 ASN A N 1
ATOM 1822 C CA . ASN A 1 322 ? 18.350 20.118 25.120 1.00 51.09 322 ASN A CA 1
ATOM 1823 C C . ASN A 1 322 ? 17.844 21.515 24.899 1.00 49.48 322 ASN A C 1
ATOM 1824 O O . ASN A 1 322 ? 18.092 22.093 23.853 1.00 51.21 322 ASN A O 1
ATOM 1829 N N . LEU A 1 323 ? 17.167 22.083 25.882 1.00 49.48 323 LEU A N 1
ATOM 1830 C CA . LEU A 1 323 ? 16.497 23.376 25.673 1.00 49.90 323 LEU A CA 1
ATOM 1831 C C . LEU A 1 323 ? 17.491 24.479 25.421 1.00 50.27 323 LEU A C 1
ATOM 1832 O O . LEU A 1 323 ? 17.215 25.347 24.590 1.00 53.22 323 LEU A O 1
ATOM 1837 N N . THR A 1 324 ? 18.662 24.436 26.072 1.00 49.90 324 THR A N 1
ATOM 1838 C CA . THR A 1 324 ? 19.699 25.480 25.833 1.00 48.00 324 THR A CA 1
ATOM 1839 C C . THR A 1 324 ? 20.446 25.371 24.495 1.00 45.58 324 THR A C 1
ATOM 1840 O O . THR A 1 324 ? 20.750 26.381 23.949 1.00 46.21 324 THR A O 1
ATOM 1844 N N . SER A 1 325 ? 20.703 24.208 23.924 1.00 45.90 325 SER A N 1
ATOM 1845 C CA . SER A 1 325 ? 21.267 24.222 22.552 1.00 49.35 325 SER A CA 1
ATOM 1846 C C . SER A 1 325 ? 20.207 24.503 21.480 1.00 47.95 325 SER A C 1
ATOM 1847 O O . SER A 1 325 ? 20.534 25.033 20.427 1.00 46.50 325 SER A O 1
ATOM 1850 N N . ILE A 1 326 ? 18.953 24.152 21.748 1.00 48.40 326 ILE A N 1
ATOM 1851 C CA . ILE A 1 326 ? 17.852 24.470 20.826 1.00 47.84 326 ILE A CA 1
ATOM 1852 C C . ILE A 1 326 ? 17.623 25.998 20.833 1.00 48.01 326 ILE A C 1
ATOM 1853 O O . ILE A 1 326 ? 17.443 26.609 19.775 1.00 48.03 326 ILE A O 1
ATOM 1858 N N . TRP A 1 327 ? 17.618 26.602 22.020 1.00 47.07 327 TRP A N 1
ATOM 1859 C CA . TRP A 1 327 ? 17.400 28.041 22.121 1.00 46.94 327 TRP A CA 1
ATOM 1860 C C . TRP A 1 327 ? 18.528 28.691 21.356 1.00 47.55 327 TRP A C 1
ATOM 1861 O O . TRP A 1 327 ? 18.301 29.496 20.474 1.00 48.04 327 TRP A O 1
ATOM 1872 N N . ASN A 1 328 ? 19.736 28.273 21.677 1.00 48.31 328 ASN A N 1
ATOM 1873 C CA . ASN A 1 328 ? 20.926 28.749 21.030 1.00 50.48 328 ASN A CA 1
ATOM 1874 C C . ASN A 1 328 ? 20.873 28.649 19.505 1.00 47.64 328 ASN A C 1
ATOM 1875 O O . ASN A 1 328 ? 21.232 29.586 18.825 1.00 48.05 328 ASN A O 1
ATOM 1880 N N . ASP A 1 329 ? 20.428 27.509 18.989 1.00 48.70 329 ASP A N 1
ATOM 1881 C CA . ASP A 1 329 ? 20.288 27.254 17.535 1.00 47.55 329 ASP A CA 1
ATOM 1882 C C . ASP A 1 329 ? 19.334 28.253 16.862 1.00 48.06 329 ASP A C 1
ATOM 1883 O O . ASP A 1 329 ? 19.674 28.912 15.883 1.00 50.26 329 ASP A O 1
ATOM 1888 N N . ILE A 1 330 ? 18.153 28.377 17.429 1.00 45.57 330 ILE A N 1
ATOM 1889 C CA . ILE A 1 330 ? 17.199 29.347 16.993 1.00 46.77 330 ILE A CA 1
ATOM 1890 C C . ILE A 1 330 ? 17.789 30.764 16.936 1.00 50.43 330 ILE A C 1
ATOM 1891 O O . ILE A 1 330 ? 17.713 31.449 15.917 1.00 54.29 330 ILE A O 1
ATOM 1896 N N . VAL A 1 331 ? 18.364 31.209 18.036 1.00 51.79 331 VAL A N 1
ATOM 1897 C CA . VAL A 1 331 ? 18.616 32.624 18.231 1.00 51.73 331 VAL A CA 1
ATOM 1898 C C . VAL A 1 331 ? 19.875 33.063 17.520 1.00 51.01 331 VAL A C 1
ATOM 1899 O O . VAL A 1 331 ? 19.955 34.188 17.031 1.00 51.96 331 VAL A O 1
ATOM 1903 N N . THR A 1 332 ? 20.874 32.205 17.466 1.00 49.01 332 THR A N 1
ATOM 1904 C CA . THR A 1 332 ? 22.107 32.591 16.792 1.00 47.51 332 THR A CA 1
ATOM 1905 C C . THR A 1 332 ? 22.131 32.145 15.295 1.00 50.18 332 THR A C 1
ATOM 1906 O O . THR A 1 332 ? 23.038 32.541 14.519 1.00 51.09 332 THR A O 1
ATOM 1910 N N . ARG A 1 333 ? 21.170 31.315 14.879 1.00 50.08 333 ARG A N 1
ATOM 1911 C CA . ARG A 1 333 ? 21.268 30.705 13.553 1.00 51.77 333 ARG A CA 1
ATOM 1912 C C . ARG A 1 333 ? 20.017 30.651 12.719 1.00 49.46 333 ARG A C 1
ATOM 1913 O O . ARG A 1 333 ? 20.144 30.516 11.508 1.00 50.22 333 ARG A O 1
ATOM 1921 N N . LYS A 1 334 ? 18.831 30.737 13.318 1.00 46.85 334 LYS A N 1
ATOM 1922 C CA . LYS A 1 334 ? 17.591 30.471 12.591 1.00 46.38 334 LYS A CA 1
ATOM 1923 C C . LYS A 1 334 ? 16.421 31.409 12.907 1.00 47.42 334 LYS A C 1
ATOM 1924 O O . LYS A 1 334 ? 15.261 31.025 12.743 1.00 49.55 334 LYS A O 1
ATOM 1930 N N . MET A 1 335 ? 16.701 32.629 13.354 1.00 47.64 335 MET A N 1
ATOM 1931 C CA . MET A 1 335 ? 15.643 33.543 13.781 1.00 45.91 335 MET A CA 1
ATOM 1932 C C . MET A 1 335 ? 15.801 34.816 13.022 1.00 44.91 335 MET A C 1
ATOM 1933 O O . MET A 1 335 ? 16.912 35.345 12.914 1.00 45.78 335 MET A O 1
ATOM 1938 N N . TYR A 1 336 ? 14.692 35.334 12.522 1.00 43.66 336 TYR A N 1
ATOM 1939 C CA . TYR A 1 336 ? 14.726 36.650 11.901 1.00 45.51 336 TYR A CA 1
ATOM 1940 C C . TYR A 1 336 ? 14.971 37.753 12.960 1.00 46.39 336 TYR A C 1
ATOM 1941 O O . TYR A 1 336 ? 14.663 37.577 14.142 1.00 48.41 336 TYR A O 1
ATOM 1950 N N . VAL A 1 337 ? 15.512 38.885 12.524 1.00 46.64 337 VAL A N 1
ATOM 1951 C CA . VAL A 1 337 ? 15.816 40.030 13.410 1.00 46.24 337 VAL A CA 1
ATOM 1952 C C . VAL A 1 337 ? 14.616 40.602 14.188 1.00 46.07 337 VAL A C 1
ATOM 1953 O O . VAL A 1 337 ? 14.801 41.247 15.200 1.00 47.92 337 VAL A O 1
ATOM 1957 N N . THR A 1 338 ? 13.403 40.338 13.713 1.00 47.03 338 THR A N 1
ATOM 1958 C CA . THR A 1 338 ? 12.148 40.644 14.395 1.00 46.02 338 THR A CA 1
ATOM 1959 C C . THR A 1 338 ? 11.676 39.592 15.409 1.00 45.49 338 THR A C 1
ATOM 1960 O O . THR A 1 338 ? 10.594 39.729 15.997 1.00 43.29 338 THR A O 1
ATOM 1964 N N . GLY A 1 339 ? 12.462 38.535 15.603 1.00 47.12 339 GLY A N 1
ATOM 1965 C CA . GLY A 1 339 ? 12.092 37.417 16.509 1.00 47.72 339 GLY A CA 1
ATOM 1966 C C . GLY A 1 339 ? 11.272 36.313 15.848 1.00 46.50 339 GLY A C 1
ATOM 1967 O O . GLY A 1 339 ? 11.000 35.287 16.459 1.00 43.59 339 GLY A O 1
ATOM 1968 N N . ALA A 1 340 ? 10.919 36.501 14.579 1.00 47.24 340 ALA A N 1
ATOM 1969 C CA . ALA A 1 340 ? 9.979 35.602 13.926 1.00 48.47 340 ALA A CA 1
ATOM 1970 C C . ALA A 1 340 ? 10.706 34.334 13.553 1.00 48.21 340 ALA A C 1
ATOM 1971 O O . ALA A 1 340 ? 11.923 34.353 13.403 1.00 49.61 340 ALA A O 1
ATOM 1973 N N . CYS A 1 341 ? 9.954 33.247 13.434 1.00 46.19 341 CYS A N 1
ATOM 1974 C CA . CYS A 1 341 ? 10.524 31.961 13.207 1.00 47.75 341 CYS A CA 1
ATOM 1975 C C . CYS A 1 341 ? 9.812 31.234 12.053 1.00 47.51 341 CYS A C 1
ATOM 1976 O O . CYS A 1 341 ? 8.587 31.184 11.997 1.00 50.55 341 CYS A O 1
ATOM 1979 N N . GLY A 1 342 ? 10.604 30.643 11.167 1.00 45.83 342 GLY A N 1
ATOM 1980 C CA . GLY A 1 342 ? 10.108 29.825 10.092 1.00 45.84 342 GLY A CA 1
ATOM 1981 C C . GLY A 1 342 ? 10.328 30.527 8.768 1.00 45.16 342 GLY A C 1
ATOM 1982 O O . GLY A 1 342 ? 9.545 31.366 8.367 1.00 43.85 342 GLY A O 1
ATOM 1983 N N . ALA A 1 343 ? 11.414 30.133 8.122 1.00 47.37 343 ALA A N 1
ATOM 1984 C CA . ALA A 1 343 ? 11.889 30.610 6.842 1.00 48.25 343 ALA A CA 1
ATOM 1985 C C . ALA A 1 343 ? 11.267 29.973 5.616 1.00 50.40 343 ALA A C 1
ATOM 1986 O O . ALA A 1 343 ? 11.418 30.521 4.522 1.00 53.56 343 ALA A O 1
ATOM 1988 N N . LEU A 1 344 ? 10.659 28.787 5.758 1.00 52.10 344 LEU A N 1
ATOM 1989 C CA . LEU A 1 344 ? 10.247 27.974 4.591 1.00 49.96 344 LEU A CA 1
ATOM 1990 C C . LEU A 1 344 ? 8.767 27.766 4.645 1.00 51.53 344 LEU A C 1
ATOM 1991 O O . LEU A 1 344 ? 8.245 27.295 5.643 1.00 52.63 344 LEU A O 1
ATOM 1996 N N . TYR A 1 345 ? 8.105 28.140 3.560 1.00 54.48 345 TYR A N 1
ATOM 1997 C CA . TYR A 1 345 ? 6.742 27.695 3.270 1.00 55.09 345 TYR A CA 1
ATOM 1998 C C . TYR A 1 345 ? 6.782 26.164 3.098 1.00 53.99 345 TYR A C 1
ATOM 1999 O O . TYR A 1 345 ? 5.999 25.455 3.722 1.00 55.94 345 TYR A O 1
ATOM 2008 N N . ASP A 1 346 ? 7.689 25.669 2.255 1.00 51.40 346 ASP A N 1
ATOM 2009 C CA . ASP A 1 346 ? 7.845 24.242 1.997 1.00 53.58 346 ASP A CA 1
ATOM 2010 C C . ASP A 1 346 ? 9.317 23.936 1.862 1.00 54.42 346 ASP A C 1
ATOM 2011 O O . ASP A 1 346 ? 10.056 24.780 1.417 1.00 62.71 346 ASP A O 1
ATOM 2016 N N . GLY A 1 347 ? 9.753 22.733 2.192 1.00 53.45 347 GLY A N 1
ATOM 2017 C CA . GLY A 1 347 ? 11.141 22.351 1.957 1.00 53.07 347 GLY A CA 1
ATOM 2018 C C . GLY A 1 347 ? 11.440 20.924 2.382 1.00 55.45 347 GLY A C 1
ATOM 2019 O O . GLY A 1 347 ? 10.521 20.102 2.571 1.00 56.59 347 GLY A O 1
ATOM 2020 N N . THR A 1 348 ? 12.726 20.634 2.559 1.00 54.89 348 THR A N 1
ATOM 2021 C CA . THR A 1 348 ? 13.177 19.302 2.946 1.00 55.17 348 THR A CA 1
ATOM 2022 C C . THR A 1 348 ? 14.095 19.385 4.160 1.00 54.05 348 THR A C 1
ATOM 2023 O O . THR A 1 348 ? 14.838 20.335 4.292 1.00 52.96 348 THR A O 1
ATOM 2027 N N . SER A 1 349 ? 14.010 18.374 5.027 1.00 53.69 349 SER A N 1
ATOM 2028 C CA . SER A 1 349 ? 14.864 18.195 6.202 1.00 52.90 349 SER A CA 1
ATOM 2029 C C . SER A 1 349 ? 15.430 16.745 6.281 1.00 54.28 349 SER A C 1
ATOM 2030 O O . SER A 1 349 ? 14.682 15.763 6.122 1.00 53.62 349 SER A O 1
ATOM 2033 N N . PRO A 1 350 ? 16.739 16.583 6.442 1.00 54.78 350 PRO A N 1
ATOM 2034 C CA . PRO A 1 350 ? 17.748 17.614 6.214 1.00 56.69 350 PRO A CA 1
ATOM 2035 C C . PRO A 1 350 ? 17.938 18.063 4.721 1.00 57.80 350 PRO A C 1
ATOM 2036 O O . PRO A 1 350 ? 17.466 17.396 3.780 1.00 58.73 350 PRO A O 1
ATOM 2040 N N . ASP A 1 351 ? 18.663 19.172 4.551 1.00 57.96 351 ASP A N 1
ATOM 2041 C CA . ASP A 1 351 ? 18.871 19.858 3.257 1.00 58.98 351 ASP A CA 1
ATOM 2042 C C . ASP A 1 351 ? 20.342 19.760 2.845 1.00 58.96 351 ASP A C 1
ATOM 2043 O O . ASP A 1 351 ? 21.210 20.470 3.376 1.00 59.66 351 ASP A O 1
ATOM 2048 N N . GLY A 1 352 ? 20.599 18.863 1.899 1.00 59.53 352 GLY A N 1
ATOM 2049 C CA . GLY A 1 352 ? 21.898 18.741 1.234 1.00 58.56 352 GLY A CA 1
ATOM 2050 C C . GLY A 1 352 ? 22.973 17.999 1.991 1.00 58.58 352 GLY A C 1
ATOM 2051 O O . GLY A 1 352 ? 24.124 18.082 1.615 1.00 57.84 352 GLY A O 1
ATOM 2052 N N . THR A 1 353 ? 22.599 17.274 3.048 1.00 60.17 353 THR A N 1
ATOM 2053 C CA . THR A 1 353 ? 23.550 16.525 3.894 1.00 61.82 353 THR A CA 1
ATOM 2054 C C . THR A 1 353 ? 23.420 14.985 3.819 1.00 65.89 353 THR A C 1
ATOM 2055 O O . THR A 1 353 ? 24.355 14.283 4.196 1.00 68.21 353 THR A O 1
ATOM 2059 N N . CYS A 1 354 ? 22.283 14.468 3.345 1.00 67.54 354 CYS A N 1
ATOM 2060 C CA . CYS A 1 354 ? 21.954 13.062 3.492 1.00 67.59 354 CYS A CA 1
ATOM 2061 C C . CYS A 1 354 ? 21.951 12.283 2.162 1.00 71.27 354 CYS A C 1
ATOM 2062 O O . CYS A 1 354 ? 21.507 12.769 1.109 1.00 69.42 354 CYS A O 1
ATOM 2065 N N . TYR A 1 355 ? 22.421 11.041 2.254 1.00 75.04 355 TYR A N 1
ATOM 2066 C CA . TYR A 1 355 ? 22.601 10.149 1.110 1.00 75.77 355 TYR A CA 1
ATOM 2067 C C . TYR A 1 355 ? 21.464 9.124 0.922 1.00 79.67 355 TYR A C 1
ATOM 2068 O O . TYR A 1 355 ? 21.306 8.647 -0.185 1.00 80.78 355 TYR A O 1
ATOM 2077 N N . GLU A 1 356 ? 20.700 8.764 1.965 1.00 83.89 356 GLU A N 1
ATOM 2078 C CA . GLU A 1 356 ? 19.442 8.003 1.770 1.00 86.76 356 GLU A CA 1
ATOM 2079 C C . GLU A 1 356 ? 18.317 9.014 1.476 1.00 82.15 356 GLU A C 1
ATOM 2080 O O . GLU A 1 356 ? 17.953 9.815 2.351 1.00 78.22 356 GLU A O 1
ATOM 2086 N N . PRO A 1 357 ? 17.783 9.021 0.236 1.00 80.07 357 PRO A N 1
ATOM 2087 C CA . PRO A 1 357 ? 16.692 9.977 -0.005 1.00 79.78 357 PRO A CA 1
ATOM 2088 C C . PRO A 1 357 ? 15.389 9.666 0.751 1.00 79.74 357 PRO A C 1
ATOM 2089 O O . PRO A 1 357 ? 14.616 10.596 0.988 1.00 77.77 357 PRO A O 1
ATOM 2093 N N . ASP A 1 358 ? 15.161 8.402 1.141 1.00 81.39 358 ASP A N 1
ATOM 2094 C CA . ASP A 1 358 ? 13.990 8.021 1.975 1.00 79.50 358 ASP A CA 1
ATOM 2095 C C . ASP A 1 358 ? 14.029 8.611 3.380 1.00 75.56 358 ASP A C 1
ATOM 2096 O O . ASP A 1 358 ? 12.984 8.732 4.019 1.00 74.72 358 ASP A O 1
ATOM 2101 N N . SER A 1 359 ? 15.232 8.962 3.850 1.00 72.01 359 SER A N 1
ATOM 2102 C CA . SER A 1 359 ? 15.420 9.748 5.080 1.00 68.29 359 SER A CA 1
ATOM 2103 C C . SER A 1 359 ? 15.089 11.241 4.943 1.00 65.49 359 SER A C 1
ATOM 2104 O O . SER A 1 359 ? 14.839 11.901 5.957 1.00 66.62 359 SER A O 1
ATOM 2107 N N . ILE A 1 360 ? 15.117 11.774 3.717 1.00 63.50 360 ILE A N 1
ATOM 2108 C CA . ILE A 1 360 ? 14.831 13.192 3.456 1.00 62.02 360 ILE A CA 1
ATOM 2109 C C . ILE A 1 360 ? 13.321 13.439 3.391 1.00 60.45 360 ILE A C 1
ATOM 2110 O O . ILE A 1 360 ? 12.637 12.937 2.510 1.00 57.68 360 ILE A O 1
ATOM 2115 N N . GLN A 1 361 ? 12.806 14.226 4.331 1.00 59.95 361 GLN A N 1
ATOM 2116 C CA . GLN A 1 361 ? 11.366 14.427 4.459 1.00 58.94 361 GLN A CA 1
ATOM 2117 C C . GLN A 1 361 ? 10.969 15.821 4.021 1.00 58.38 361 GLN A C 1
ATOM 2118 O O . GLN A 1 361 ? 11.786 16.720 4.038 1.00 62.18 361 GLN A O 1
ATOM 2124 N N . LYS A 1 362 ? 9.706 16.004 3.647 1.00 58.22 362 LYS A N 1
ATOM 2125 C CA . LYS A 1 362 ? 9.124 17.351 3.507 1.00 56.29 362 LYS A CA 1
ATOM 2126 C C . LYS A 1 362 ? 8.874 18.028 4.871 1.00 54.74 362 LYS A C 1
ATOM 2127 O O . LYS A 1 362 ? 8.538 17.369 5.849 1.00 49.58 362 LYS A O 1
ATOM 2133 N N . VAL A 1 363 ? 9.077 19.351 4.907 1.00 55.78 363 VAL A N 1
ATOM 2134 C CA . VAL A 1 363 ? 8.667 20.209 6.036 1.00 54.56 363 VAL A CA 1
ATOM 2135 C C . VAL A 1 363 ? 7.760 21.306 5.489 1.00 56.33 363 VAL A C 1
ATOM 2136 O O . VAL A 1 363 ? 7.659 21.494 4.283 1.00 59.03 363 VAL A O 1
ATOM 2140 N N . HIS A 1 364 ? 7.090 22.033 6.365 1.00 60.22 364 HIS A N 1
ATOM 2141 C CA . HIS A 1 364 ? 6.276 23.183 5.934 1.00 63.82 364 HIS A CA 1
ATOM 2142 C C . HIS A 1 364 ? 6.106 24.178 7.082 1.00 59.20 364 HIS A C 1
ATOM 2143 O O . HIS A 1 364 ? 6.041 23.777 8.225 1.00 59.97 364 HIS A O 1
ATOM 2150 N N . GLN A 1 365 ? 6.060 25.466 6.763 1.00 56.67 365 GLN A N 1
ATOM 2151 C CA . GLN A 1 365 ? 5.867 26.530 7.750 1.00 56.16 365 GLN A CA 1
ATOM 2152 C C . GLN A 1 365 ? 6.913 26.304 8.823 1.00 52.42 365 GLN A C 1
ATOM 2153 O O . GLN A 1 365 ? 6.628 26.202 10.029 1.00 49.68 365 GLN A O 1
ATOM 2159 N N . SER A 1 366 ? 8.144 26.234 8.324 1.00 49.97 366 SER A N 1
ATOM 2160 C CA . SER A 1 366 ? 9.218 25.529 8.986 1.00 47.83 366 SER A CA 1
ATOM 2161 C C . SER A 1 366 ? 10.560 26.256 9.076 1.00 47.51 366 SER A C 1
ATOM 2162 O O . SER A 1 366 ? 10.916 27.102 8.233 1.00 46.26 366 SER A O 1
ATOM 2165 N N . TYR A 1 367 ? 11.316 25.857 10.102 1.00 45.89 367 TYR A N 1
ATOM 2166 C CA . TYR A 1 367 ? 12.701 26.237 10.251 1.00 45.15 367 TYR A CA 1
ATOM 2167 C C . TYR A 1 367 ? 13.449 25.707 9.045 1.00 44.54 367 TYR A C 1
ATOM 2168 O O . TYR A 1 367 ? 13.061 24.714 8.499 1.00 44.20 367 TYR A O 1
ATOM 2177 N N . GLY A 1 368 ? 14.511 26.391 8.633 1.00 48.48 368 GLY A N 1
ATOM 2178 C CA . GLY A 1 368 ? 15.366 26.005 7.477 1.00 47.95 368 GLY A CA 1
ATOM 2179 C C . GLY A 1 368 ? 16.750 25.646 7.953 1.00 49.17 368 GLY A C 1
ATOM 2180 O O . GLY A 1 368 ? 16.919 25.344 9.155 1.00 50.99 368 GLY A O 1
ATOM 2181 N N . ARG A 1 369 ? 17.719 25.649 7.025 1.00 47.85 369 ARG A N 1
ATOM 2182 C CA . ARG A 1 369 ? 19.147 25.458 7.326 1.00 47.46 369 ARG A CA 1
ATOM 2183 C C . ARG A 1 369 ? 19.639 26.589 8.207 1.00 46.81 369 ARG A C 1
ATOM 2184 O O . ARG A 1 369 ? 19.068 27.677 8.172 1.00 46.27 369 ARG A O 1
ATOM 2192 N N . PRO A 1 370 ? 20.704 26.357 8.990 1.00 46.54 370 PRO A N 1
ATOM 2193 C CA . PRO A 1 370 ? 21.323 27.460 9.702 1.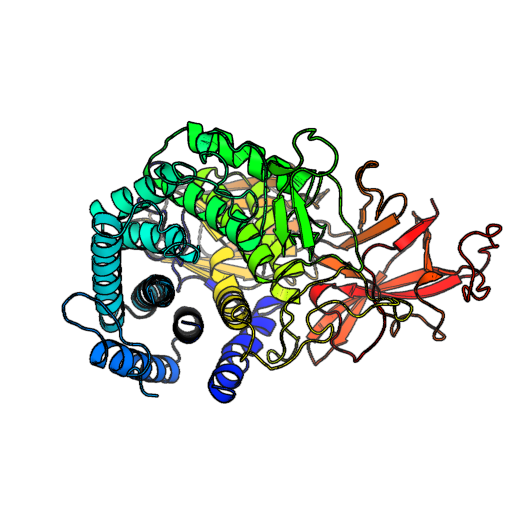00 47.59 370 PRO A CA 1
ATOM 2194 C C . PRO A 1 370 ? 21.650 28.640 8.759 1.00 49.15 370 PRO A C 1
ATOM 2195 O O . PRO A 1 370 ? 22.034 28.429 7.593 1.00 51.48 370 PRO A O 1
ATOM 2199 N N . TYR A 1 371 ? 21.467 29.861 9.258 1.00 47.51 371 TYR A N 1
ATOM 2200 C CA . TYR A 1 371 ? 21.622 31.074 8.476 1.00 46.46 371 TYR A CA 1
ATOM 2201 C C . TYR A 1 371 ? 20.819 31.152 7.159 1.00 47.60 371 TYR A C 1
ATOM 2202 O O . TYR A 1 371 ? 21.173 31.949 6.270 1.00 52.76 371 TYR A O 1
ATOM 2211 N N . GLN A 1 372 ? 19.759 30.365 7.003 1.00 45.63 372 GLN A N 1
ATOM 2212 C CA . GLN A 1 372 ? 18.924 30.487 5.810 1.00 47.10 372 GLN A CA 1
ATOM 2213 C C . GLN A 1 372 ? 17.758 31.400 6.158 1.00 46.88 372 GLN A C 1
ATOM 2214 O O . GLN A 1 372 ? 16.742 30.949 6.709 1.00 45.73 372 GLN A O 1
ATOM 2220 N N . LEU A 1 373 ? 17.914 32.688 5.858 1.00 48.22 373 LEU A N 1
ATOM 2221 C CA . LEU A 1 373 ? 16.946 33.703 6.303 1.00 49.79 373 LEU A CA 1
ATOM 2222 C C . LEU A 1 373 ? 16.398 34.606 5.205 1.00 49.74 373 LEU A C 1
ATOM 2223 O O . LEU A 1 373 ? 16.478 35.819 5.321 1.00 54.35 373 LEU A O 1
ATOM 2228 N N . PRO A 1 374 ? 15.781 34.018 4.160 1.00 50.91 374 PRO A N 1
ATOM 2229 C CA . PRO A 1 374 ? 15.208 34.809 3.070 1.00 50.41 374 PRO A CA 1
ATOM 2230 C C . PRO A 1 374 ? 14.123 35.782 3.539 1.00 49.21 374 PRO A C 1
ATOM 2231 O O . PRO A 1 374 ? 13.546 35.612 4.586 1.00 48.45 374 PRO A O 1
ATOM 2235 N N . ASN A 1 375 ? 13.821 36.751 2.709 1.00 48.28 375 ASN A N 1
ATOM 2236 C CA . ASN A 1 375 ? 13.090 37.909 3.116 1.00 49.21 375 ASN A CA 1
ATOM 2237 C C . ASN A 1 375 ? 11.695 37.902 2.517 1.00 48.25 375 ASN A C 1
ATOM 2238 O O . ASN A 1 375 ? 10.712 37.949 3.263 1.00 49.32 375 ASN A O 1
ATOM 2243 N N . SER A 1 376 ? 11.619 37.881 1.182 1.00 46.50 376 SER A N 1
ATOM 2244 C CA . SER A 1 376 ? 10.353 37.822 0.454 1.00 45.74 376 SER A CA 1
ATOM 2245 C C . SER A 1 376 ? 9.571 36.563 0.782 1.00 45.58 376 SER A C 1
ATOM 2246 O O . SER A 1 376 ? 8.346 36.619 0.847 1.00 50.14 376 SER A O 1
ATOM 2249 N N . THR A 1 377 ? 10.253 35.440 0.985 1.00 44.43 377 THR A N 1
ATOM 2250 C CA . THR A 1 377 ? 9.575 34.202 1.263 1.00 45.38 377 THR A CA 1
ATOM 2251 C C . THR A 1 377 ? 9.665 33.748 2.718 1.00 45.99 377 THR A C 1
ATOM 2252 O O . THR A 1 377 ? 9.368 32.588 3.005 1.00 48.60 377 THR A O 1
ATOM 2256 N N . ALA A 1 378 ? 10.033 34.629 3.643 1.00 46.90 378 ALA A N 1
ATOM 2257 C CA . ALA A 1 378 ? 9.937 34.300 5.083 1.00 48.31 378 ALA A CA 1
ATOM 2258 C C . ALA A 1 378 ? 8.493 34.011 5.419 1.00 50.40 378 ALA A C 1
ATOM 2259 O O . ALA A 1 378 ? 7.612 34.799 5.075 1.00 52.21 378 ALA A O 1
ATOM 2261 N N . HIS A 1 379 ? 8.246 32.861 6.033 1.00 52.73 379 HIS A N 1
ATOM 2262 C CA . HIS A 1 379 ? 6.881 32.444 6.387 1.00 53.69 379 HIS A CA 1
ATOM 2263 C C . HIS A 1 379 ? 6.477 33.198 7.647 1.00 51.55 379 HIS A C 1
ATOM 2264 O O . HIS A 1 379 ? 5.602 34.044 7.579 1.00 50.09 379 HIS A O 1
ATOM 2271 N N . ASN A 1 380 ? 7.148 32.934 8.767 1.00 50.23 380 ASN A N 1
ATOM 2272 C CA . ASN A 1 380 ? 6.933 33.675 10.020 1.00 50.83 380 ASN A CA 1
ATOM 2273 C C . ASN A 1 380 ? 5.466 33.835 10.424 1.00 51.64 380 ASN A C 1
ATOM 2274 O O . ASN A 1 380 ? 4.961 34.917 10.735 1.00 51.45 380 ASN A O 1
ATOM 2279 N N . GLU A 1 381 ? 4.789 32.706 10.388 1.00 52.92 381 GLU A N 1
ATOM 2280 C CA . GLU A 1 381 ? 3.456 32.547 10.923 1.00 51.52 381 GLU A CA 1
ATOM 2281 C C . GLU A 1 381 ? 3.370 33.181 12.327 1.00 50.02 381 GLU A C 1
ATOM 2282 O O . GLU A 1 381 ? 4.200 32.895 13.190 1.00 47.82 381 GLU A O 1
ATOM 2288 N N . THR A 1 382 ? 2.382 34.049 12.549 1.00 49.23 382 THR A N 1
ATOM 2289 C CA . THR A 1 382 ? 2.336 34.852 13.778 1.00 50.63 382 THR A CA 1
ATOM 2290 C C . THR A 1 382 ? 2.417 34.017 15.066 1.00 53.10 382 THR A C 1
ATOM 2291 O O . THR A 1 382 ? 3.044 34.436 16.035 1.00 51.62 382 THR A O 1
ATOM 2295 N N . CYS A 1 383 ? 1.807 32.835 15.037 1.00 56.91 383 CYS A N 1
ATOM 2296 C CA . CYS A 1 383 ? 1.745 31.948 16.187 1.00 60.80 383 CYS A CA 1
ATOM 2297 C C . CYS A 1 383 ? 3.095 31.324 16.491 1.00 57.46 383 CYS A C 1
ATOM 2298 O O . CYS A 1 383 ? 3.352 30.964 17.628 1.00 58.95 383 CYS A O 1
ATOM 2301 N N . ALA A 1 384 ? 3.941 31.167 15.481 1.00 54.43 384 ALA A N 1
ATOM 2302 C CA . ALA A 1 384 ? 5.301 30.632 15.681 1.00 51.74 384 ALA A CA 1
ATOM 2303 C C . ALA A 1 384 ? 6.106 31.643 16.473 1.00 49.04 384 ALA A C 1
ATOM 2304 O O . ALA A 1 384 ? 6.967 31.271 17.296 1.00 46.08 384 ALA A O 1
ATOM 2306 N N . ASN A 1 385 ? 5.815 32.918 16.206 1.00 46.98 385 ASN A N 1
ATOM 2307 C CA . ASN A 1 385 ? 6.541 34.024 16.805 1.00 46.98 385 ASN A CA 1
ATOM 2308 C C . ASN A 1 385 ? 6.061 34.176 18.273 1.00 48.09 385 ASN A C 1
ATOM 2309 O O . ASN A 1 385 ? 6.847 34.392 19.169 1.00 48.32 385 ASN A O 1
ATOM 2314 N N . ILE A 1 386 ? 4.767 33.976 18.496 1.00 49.01 386 ILE A N 1
ATOM 2315 C CA . ILE A 1 386 ? 4.181 33.886 19.839 1.00 48.63 386 ILE A CA 1
ATOM 2316 C C . ILE A 1 386 ? 4.766 32.693 20.578 1.00 49.17 386 ILE A C 1
ATOM 2317 O O . ILE A 1 386 ? 4.918 32.726 21.790 1.00 49.13 386 ILE A O 1
ATOM 2322 N N . GLY A 1 387 ? 5.034 31.624 19.843 1.00 48.25 387 GLY A N 1
ATOM 2323 C CA . GLY A 1 387 ? 5.650 30.444 20.416 1.00 47.89 387 GLY A CA 1
ATOM 2324 C C . GLY A 1 387 ? 7.039 30.736 20.943 1.00 47.34 387 GLY A C 1
ATOM 2325 O O . GLY A 1 387 ? 7.349 30.408 22.079 1.00 47.04 387 GLY A O 1
ATOM 2326 N N . ASN A 1 388 ? 7.869 31.359 20.112 1.00 47.56 388 ASN A N 1
ATOM 2327 C CA . ASN A 1 388 ? 9.212 31.763 20.522 1.00 46.81 388 ASN A CA 1
ATOM 2328 C C . ASN A 1 388 ? 9.138 32.704 21.748 1.00 47.60 388 ASN A C 1
ATOM 2329 O O . ASN A 1 388 ? 9.983 32.624 22.641 1.00 49.32 388 ASN A O 1
ATOM 2334 N N . MET A 1 389 ? 8.127 33.568 21.790 1.00 46.88 389 MET A N 1
ATOM 2335 C CA . MET A 1 389 ? 7.935 34.484 22.905 1.00 48.75 389 MET A CA 1
ATOM 2336 C C . MET A 1 389 ? 7.642 33.741 24.227 1.00 48.99 389 MET A C 1
ATOM 2337 O O . MET A 1 389 ? 8.276 33.997 25.237 1.00 47.98 389 MET A O 1
ATOM 2342 N N . LEU A 1 390 ? 6.670 32.833 24.182 1.00 50.14 390 LEU A N 1
ATOM 2343 C CA . LEU A 1 390 ? 6.284 32.007 25.311 1.00 50.46 390 LEU A CA 1
ATOM 2344 C C . LEU A 1 390 ? 7.381 30.993 25.715 1.00 49.78 390 LEU A C 1
ATOM 2345 O O . LEU A 1 390 ? 7.543 30.716 26.889 1.00 47.48 390 LEU A O 1
ATOM 2350 N N . PHE A 1 391 ? 8.126 30.442 24.755 1.00 49.66 391 PHE A N 1
ATOM 2351 C CA . PHE A 1 391 ? 9.338 29.659 25.077 1.00 48.87 391 PHE A CA 1
ATOM 2352 C C . PHE A 1 391 ? 10.282 30.531 25.914 1.00 49.06 391 PHE A C 1
ATOM 2353 O O . PHE A 1 391 ? 10.687 30.150 27.016 1.00 49.48 391 PHE A O 1
ATOM 2361 N N . ASN A 1 392 ? 10.562 31.735 25.435 1.00 47.97 392 ASN A N 1
ATOM 2362 C CA . ASN A 1 392 ? 11.551 32.556 26.110 1.00 48.92 392 ASN A CA 1
ATOM 2363 C C . ASN A 1 392 ? 11.086 33.021 27.494 1.00 48.27 392 ASN A C 1
ATOM 2364 O O . ASN A 1 392 ? 11.896 33.255 28.397 1.00 46.69 392 ASN A O 1
ATOM 2369 N N . TRP A 1 393 ? 9.778 33.164 27.642 1.00 48.07 393 TRP A N 1
ATOM 2370 C CA . TRP A 1 393 ? 9.233 33.571 28.900 1.00 48.02 393 TRP A CA 1
ATOM 2371 C C . TRP A 1 393 ? 9.430 32.472 29.939 1.00 47.64 393 TRP A C 1
ATOM 2372 O O . TRP A 1 393 ? 9.815 32.775 31.037 1.00 47.69 393 TRP A O 1
ATOM 2383 N N . ARG A 1 394 ? 9.191 31.213 29.579 1.00 48.90 394 ARG A N 1
ATOM 2384 C CA . ARG A 1 394 ? 9.427 30.085 30.482 1.00 49.57 394 ARG A CA 1
ATOM 2385 C C . ARG A 1 394 ? 10.909 29.967 30.829 1.00 50.41 394 ARG A C 1
ATOM 2386 O O . ARG A 1 394 ? 11.280 29.782 32.001 1.00 50.31 394 ARG A O 1
ATOM 2394 N N . MET A 1 395 ? 11.760 30.124 29.821 1.00 50.17 395 MET A N 1
ATOM 2395 C CA . MET A 1 395 ? 13.206 30.099 30.066 1.00 50.33 395 MET A CA 1
ATOM 2396 C C . MET A 1 395 ? 13.660 31.220 31.027 1.00 49.45 395 MET A C 1
ATOM 2397 O O . MET A 1 395 ? 14.499 30.989 31.902 1.00 48.91 395 MET A O 1
ATOM 2402 N N . LEU A 1 396 ? 13.087 32.407 30.883 1.00 48.43 396 LEU A N 1
ATOM 2403 C CA . LEU A 1 396 ? 13.298 33.457 31.870 1.00 49.44 396 LEU A CA 1
ATOM 2404 C C . LEU A 1 396 ? 12.940 32.979 33.287 1.00 51.14 396 LEU A C 1
ATOM 2405 O O . LEU A 1 396 ? 13.781 33.083 34.194 1.00 50.19 396 LEU A O 1
ATOM 2410 N N . GLU A 1 397 ? 11.726 32.450 33.471 1.00 52.16 397 GLU A N 1
ATOM 2411 C CA . GLU A 1 397 ? 11.236 32.097 34.832 1.00 56.30 397 GLU A CA 1
ATOM 2412 C C . GLU A 1 397 ? 12.069 30.944 35.474 1.00 56.16 397 GLU A C 1
ATOM 2413 O O . GLU A 1 397 ? 12.380 30.970 36.643 1.00 55.30 397 GLU A O 1
ATOM 2419 N N . VAL A 1 398 ? 12.464 29.975 34.668 1.00 56.72 398 VAL A N 1
ATOM 2420 C CA . VAL A 1 398 ? 13.335 28.883 35.092 1.00 57.17 398 VAL A CA 1
ATOM 2421 C C . VAL A 1 398 ? 14.801 29.244 35.387 1.00 56.43 398 VAL A C 1
ATOM 2422 O O . VAL A 1 398 ? 15.468 28.487 36.085 1.00 55.84 398 VAL A O 1
ATOM 2426 N N . THR A 1 399 ? 15.315 30.335 34.813 1.00 56.59 399 THR A N 1
ATOM 2427 C CA . THR A 1 399 ? 16.754 30.691 34.914 1.00 56.43 399 THR A CA 1
ATOM 2428 C C . THR A 1 399 ? 17.104 32.049 35.530 1.00 58.22 399 THR A C 1
ATOM 2429 O O . THR A 1 399 ? 18.216 32.232 36.017 1.00 62.08 399 THR A O 1
ATOM 2433 N N . GLY A 1 400 ? 16.201 33.019 35.462 1.00 56.46 400 GLY A N 1
ATOM 2434 C CA . GLY A 1 400 ? 16.490 34.339 35.970 1.00 55.06 400 GLY A CA 1
ATOM 2435 C C . GLY A 1 400 ? 17.414 35.142 35.090 1.00 55.58 400 GLY A C 1
ATOM 2436 O O . GLY A 1 400 ? 17.843 36.208 35.494 1.00 56.99 400 GLY A O 1
ATOM 2437 N N . ASP A 1 401 ? 17.684 34.664 33.871 1.00 55.51 401 ASP A N 1
ATOM 2438 C CA . ASP A 1 401 ? 18.649 35.283 32.970 1.00 54.38 401 ASP A CA 1
ATOM 2439 C C . ASP A 1 401 ? 17.940 36.297 32.078 1.00 55.16 401 ASP A C 1
ATOM 2440 O O . ASP A 1 401 ? 17.033 35.958 31.318 1.00 55.40 401 ASP A O 1
ATOM 2445 N N . ALA A 1 402 ? 18.367 37.551 32.160 1.00 56.50 402 ALA A N 1
ATOM 2446 C CA . ALA A 1 402 ? 17.737 38.632 31.396 1.00 56.85 402 ALA A CA 1
ATOM 2447 C C . ALA A 1 402 ? 17.755 38.433 29.860 1.00 58.02 402 ALA A C 1
ATOM 2448 O O . ALA A 1 402 ? 16.949 39.051 29.139 1.00 59.94 402 ALA A O 1
ATOM 2450 N N . LYS A 1 403 ? 18.668 37.599 29.357 1.00 56.07 403 LYS A N 1
ATOM 2451 C CA . LYS A 1 403 ? 18.775 37.398 27.919 1.00 56.48 403 LYS A CA 1
ATOM 2452 C C . LYS A 1 403 ? 17.510 36.756 27.331 1.00 55.59 403 LYS A C 1
ATOM 2453 O O . LYS A 1 403 ? 17.190 36.981 26.171 1.00 57.50 403 LYS A O 1
ATOM 2459 N N . TYR A 1 404 ? 16.800 35.962 28.126 1.00 52.84 404 TYR A N 1
ATOM 2460 C CA . TYR A 1 404 ? 15.519 35.427 27.696 1.00 51.38 404 TYR A CA 1
ATOM 2461 C C . TYR A 1 404 ? 14.445 36.510 27.687 1.00 50.78 404 TYR A C 1
ATOM 2462 O O . TYR A 1 404 ? 13.581 36.510 26.818 1.00 51.03 404 TYR A O 1
ATOM 2471 N N . ALA A 1 405 ? 14.506 37.443 28.634 1.00 50.80 405 ALA A N 1
ATOM 2472 C CA . ALA A 1 405 ? 13.613 38.608 28.604 1.00 51.68 405 ALA A CA 1
ATOM 2473 C C . ALA A 1 405 ? 13.740 39.496 27.341 1.00 50.95 405 ALA A C 1
ATOM 2474 O O . ALA A 1 405 ? 12.724 40.034 26.864 1.00 53.60 405 ALA A O 1
ATOM 2476 N N . GLU A 1 406 ? 14.956 39.645 26.820 1.00 49.25 406 GLU A N 1
ATOM 2477 C CA . GLU A 1 406 ? 15.200 40.379 25.573 1.00 50.97 406 GLU A CA 1
ATOM 2478 C C . GLU A 1 406 ? 14.374 39.819 24.410 1.00 51.42 406 GLU A C 1
ATOM 2479 O O . GLU A 1 406 ? 13.714 40.569 23.668 1.00 52.77 406 GLU A O 1
ATOM 2485 N N . LEU A 1 407 ? 14.374 38.497 24.292 1.00 51.54 407 LEU A N 1
ATOM 2486 C CA . LEU A 1 407 ? 13.623 37.800 23.247 1.00 51.75 407 LEU A CA 1
ATOM 2487 C C . LEU A 1 407 ? 12.127 37.902 23.380 1.00 51.09 407 LEU A C 1
ATOM 2488 O O . LEU A 1 407 ? 11.425 38.009 22.363 1.00 49.76 407 LEU A O 1
ATOM 2493 N N . VAL A 1 408 ? 11.637 37.871 24.619 1.00 50.31 408 VAL A N 1
ATOM 2494 C CA . VAL A 1 408 ? 10.225 38.134 24.867 1.00 49.16 408 VAL A CA 1
ATOM 2495 C C . VAL A 1 408 ? 9.869 39.504 24.289 1.00 48.72 408 VAL A C 1
ATOM 2496 O O . VAL A 1 408 ? 8.863 39.621 23.604 1.00 47.73 408 VAL A O 1
ATOM 2500 N N . GLU A 1 409 ? 10.698 40.526 24.538 1.00 49.70 409 GLU A N 1
ATOM 2501 C CA . GLU A 1 409 ? 10.389 41.901 24.069 1.00 50.92 409 GLU A CA 1
ATOM 2502 C C . GLU A 1 409 ? 10.471 42.013 22.542 1.00 51.09 409 GLU A C 1
ATOM 2503 O O . GLU A 1 409 ? 9.528 42.518 21.896 1.00 50.45 409 GLU A O 1
ATOM 2509 N N . THR A 1 410 ? 11.592 41.552 21.985 1.00 48.93 410 THR A N 1
ATOM 2510 C CA . THR A 1 410 ? 11.805 41.549 20.531 1.00 48.50 410 THR A CA 1
ATOM 2511 C C . THR A 1 410 ? 10.618 40.927 19.810 1.00 47.68 410 THR A C 1
ATOM 2512 O O . THR A 1 410 ? 10.056 41.545 18.902 1.00 47.71 410 THR A O 1
ATOM 2516 N N . CYS A 1 411 ? 10.200 39.752 20.272 1.00 46.21 411 CYS A N 1
ATOM 2517 C CA . CYS A 1 411 ? 9.065 39.051 19.677 1.00 46.62 411 CYS A CA 1
ATOM 2518 C C . CYS A 1 411 ? 7.770 39.854 19.783 1.00 47.74 411 CYS A C 1
ATOM 2519 O O . CYS A 1 411 ? 7.051 40.053 18.779 1.00 46.92 411 CYS A O 1
ATOM 2522 N N . LEU A 1 412 ? 7.502 40.353 20.986 1.00 48.77 412 LEU A N 1
ATOM 2523 C CA . LEU A 1 412 ? 6.262 41.082 21.241 1.00 51.31 412 LEU A CA 1
ATOM 2524 C C . LEU A 1 412 ? 6.044 42.296 20.336 1.00 50.98 412 LEU A C 1
ATOM 2525 O O . LEU A 1 412 ? 4.971 42.381 19.742 1.00 52.20 412 LEU A O 1
ATOM 2530 N N . TYR A 1 413 ? 7.029 43.210 20.226 1.00 50.45 413 TYR A N 1
ATOM 2531 C CA . TYR A 1 413 ? 6.876 44.402 19.356 1.00 50.15 413 TYR A CA 1
ATOM 2532 C C . TYR A 1 413 ? 6.983 44.058 17.845 1.00 49.92 413 TYR A C 1
ATOM 2533 O O . TYR A 1 413 ? 6.282 44.630 17.030 1.00 50.58 413 TYR A O 1
ATOM 2542 N N . ASN A 1 414 ? 7.820 43.117 17.464 1.00 48.73 414 ASN A N 1
ATOM 2543 C CA . ASN A 1 414 ? 8.220 43.038 16.050 1.00 50.60 414 ASN A CA 1
ATOM 2544 C C . ASN A 1 414 ? 7.676 41.857 15.231 1.00 51.69 414 ASN A C 1
ATOM 2545 O O . ASN A 1 414 ? 7.701 41.927 14.006 1.00 49.29 414 ASN A O 1
ATOM 2550 N N . SER A 1 415 ? 7.237 40.777 15.886 1.00 50.60 415 SER A N 1
ATOM 2551 C CA . SER A 1 415 ? 6.672 39.634 15.170 1.00 49.85 415 SER A CA 1
ATOM 2552 C C . SER A 1 415 ? 5.365 39.092 15.729 1.00 51.02 415 SER A C 1
ATOM 2553 O O . SER A 1 415 ? 4.865 38.086 15.247 1.00 52.95 415 SER A O 1
ATOM 2556 N N . VAL A 1 416 ? 4.795 39.770 16.714 1.00 52.32 416 VAL A N 1
ATOM 2557 C CA . VAL A 1 416 ? 3.481 39.416 17.273 1.00 53.40 416 VAL A CA 1
ATOM 2558 C C . VAL A 1 416 ? 2.536 40.601 17.038 1.00 52.86 416 VAL A C 1
ATOM 2559 O O . VAL A 1 416 ? 1.485 40.451 16.402 1.00 52.17 416 VAL A O 1
ATOM 2563 N N . LEU A 1 417 ? 2.934 41.778 17.523 1.00 50.12 417 LEU A N 1
ATOM 2564 C CA . LEU A 1 417 ? 2.189 42.990 17.283 1.00 49.88 417 LEU A CA 1
ATOM 2565 C C . LEU A 1 417 ? 2.080 43.310 15.779 1.00 51.70 417 LEU A C 1
ATOM 2566 O O . LEU A 1 417 ? 1.109 43.956 15.343 1.00 53.59 417 LEU A O 1
ATOM 2571 N N . SER A 1 418 ? 3.034 42.842 14.974 1.00 50.61 418 SER A N 1
ATOM 2572 C CA . SER A 1 418 ? 2.941 43.021 13.510 1.00 50.39 418 SER A CA 1
ATOM 2573 C C . SER A 1 418 ? 1.777 42.239 12.911 1.00 50.40 418 SER A C 1
ATOM 2574 O O . SER A 1 418 ? 1.307 42.537 11.831 1.00 48.60 418 SER A O 1
ATOM 2577 N N . GLY A 1 419 ? 1.342 41.215 13.623 1.00 52.32 419 GLY A N 1
ATOM 2578 C CA . GLY A 1 419 ? 0.274 40.358 13.171 1.00 54.98 419 GLY A CA 1
ATOM 2579 C C . GLY A 1 419 ? -1.120 40.944 13.113 1.00 56.46 419 GLY A C 1
ATOM 2580 O O . GLY A 1 419 ? -2.022 40.300 12.546 1.00 59.13 419 GLY A O 1
ATOM 2581 N N . ILE A 1 420 ? -1.308 42.130 13.698 1.00 55.64 420 ILE A N 1
ATOM 2582 C CA . ILE A 1 420 ? -2.612 42.780 13.756 1.00 54.72 420 ILE A CA 1
ATOM 2583 C C . ILE A 1 420 ? -2.452 44.189 13.227 1.00 53.96 420 ILE A C 1
ATOM 2584 O O . ILE A 1 420 ? -1.386 44.770 13.336 1.00 51.97 420 ILE A O 1
ATOM 2589 N N . SER A 1 421 ? -3.522 44.713 12.636 1.00 56.38 421 SER A N 1
ATOM 2590 C CA . SER A 1 421 ? -3.597 46.108 12.166 1.00 55.49 421 SER A CA 1
ATOM 2591 C C . SER A 1 421 ? -3.588 47.114 13.330 1.00 54.83 421 SER A C 1
ATOM 2592 O O . SER A 1 421 ? -3.782 46.743 14.492 1.00 54.40 421 SER A O 1
ATOM 2595 N N . LEU A 1 422 ? -3.322 48.381 13.014 1.00 55.32 422 LEU A N 1
ATOM 2596 C CA . LEU A 1 422 ? -3.440 49.444 14.004 1.00 56.95 422 LEU A CA 1
ATOM 2597 C C . LEU A 1 422 ? -4.911 49.689 14.395 1.00 58.78 422 LEU A C 1
ATOM 2598 O O . LEU A 1 422 ? -5.175 49.924 15.568 1.00 58.71 422 LEU A O 1
ATOM 2603 N N . ASP A 1 423 ? -5.862 49.544 13.460 1.00 60.35 423 ASP A N 1
ATOM 2604 C CA . ASP A 1 423 ? -7.305 49.620 13.803 1.00 60.88 423 ASP A CA 1
ATOM 2605 C C . ASP A 1 423 ? -7.886 48.414 14.543 1.00 60.19 423 ASP A C 1
ATOM 2606 O O . ASP A 1 423 ? -9.089 48.362 14.741 1.00 61.94 423 ASP A O 1
ATOM 2611 N N . GLY A 1 424 ? -7.051 47.444 14.919 1.00 58.72 424 GLY A N 1
ATOM 2612 C CA . GLY A 1 424 ? -7.471 46.314 15.755 1.00 57.87 424 GLY A CA 1
ATOM 2613 C C . GLY A 1 424 ? -8.358 45.268 15.113 1.00 57.82 424 GLY A C 1
ATOM 2614 O O . GLY A 1 424 ? -8.878 44.412 15.811 1.00 56.07 424 GLY A O 1
ATOM 2615 N N . LYS A 1 425 ? -8.527 45.329 13.795 1.00 59.17 425 LYS A N 1
ATOM 2616 C CA . LYS A 1 425 ? -9.548 44.553 13.101 1.00 61.19 425 LYS A CA 1
ATOM 2617 C C . LYS A 1 425 ? -9.037 43.572 12.064 1.00 60.31 425 LYS A C 1
ATOM 2618 O O . LYS A 1 425 ? -9.750 42.606 11.739 1.00 56.70 425 LYS A O 1
ATOM 2624 N N . LYS A 1 426 ? -7.847 43.827 11.516 1.00 59.59 426 LYS A N 1
ATOM 2625 C CA . LYS A 1 426 ? -7.310 42.990 10.456 1.00 60.99 426 LYS A CA 1
ATOM 2626 C C . LYS A 1 426 ? -6.030 42.270 10.917 1.00 61.44 426 LYS A C 1
ATOM 2627 O O . LYS A 1 426 ? -5.267 42.811 11.729 1.00 60.00 426 LYS A O 1
ATOM 2633 N N . TYR A 1 427 ? -5.821 41.053 10.400 1.00 59.86 427 TYR A N 1
ATOM 2634 C CA . TYR A 1 427 ? -4.723 40.192 10.815 1.00 59.89 427 TYR A CA 1
ATOM 2635 C C . TYR A 1 427 ? -3.840 39.639 9.660 1.00 60.59 427 TYR A C 1
ATOM 2636 O O . TYR A 1 427 ? -4.313 39.371 8.556 1.00 57.90 427 TYR A O 1
ATOM 2645 N N . PHE A 1 428 ? -2.549 39.470 9.949 1.00 58.88 428 PHE A N 1
ATOM 2646 C CA . PHE A 1 428 ? -1.656 38.703 9.093 1.00 58.73 428 PHE A CA 1
ATOM 2647 C C . PHE A 1 428 ? -1.576 37.269 9.573 1.00 56.91 428 PHE A C 1
ATOM 2648 O O . PHE A 1 428 ? -1.427 37.038 10.775 1.00 52.98 428 PHE A O 1
ATOM 2656 N N . TYR A 1 429 ? -1.563 36.343 8.619 1.00 58.93 429 TYR A N 1
ATOM 2657 C CA . TYR A 1 429 ? -1.034 34.997 8.845 1.00 63.18 429 TYR A CA 1
ATOM 2658 C C . TYR A 1 429 ? 0.519 34.990 8.719 1.00 64.92 429 TYR A C 1
ATOM 2659 O O . TYR A 1 429 ? 1.209 34.752 9.717 1.00 65.68 429 TYR A O 1
ATOM 2668 N N . THR A 1 430 ? 1.063 35.260 7.515 1.00 61.72 430 THR A N 1
ATOM 2669 C CA . THR A 1 430 ? 2.514 35.435 7.321 1.00 57.01 430 THR A CA 1
ATOM 2670 C C . THR A 1 430 ? 3.021 36.847 7.734 1.00 55.38 430 THR A C 1
ATOM 2671 O O . THR A 1 430 ? 2.298 37.841 7.622 1.00 54.94 430 THR A O 1
ATOM 2675 N N . ASN A 1 431 ? 4.283 36.903 8.160 1.00 51.87 431 ASN A N 1
ATOM 2676 C CA . ASN A 1 431 ? 4.989 38.131 8.482 1.00 51.09 431 ASN A CA 1
ATOM 2677 C C . ASN A 1 431 ? 6.300 38.238 7.682 1.00 49.64 431 ASN A C 1
ATOM 2678 O O . ASN A 1 431 ? 7.393 38.089 8.244 1.00 48.81 431 ASN A O 1
ATOM 2683 N N . PRO A 1 432 ? 6.196 38.547 6.381 1.00 47.02 432 PRO A N 1
ATOM 2684 C CA . PRO A 1 432 ? 7.393 38.650 5.567 1.00 46.95 432 PRO A CA 1
ATOM 2685 C C . PRO A 1 432 ? 8.274 39.836 5.955 1.00 46.07 432 PRO A C 1
ATOM 2686 O O . PRO A 1 432 ? 7.797 40.773 6.584 1.00 44.29 432 PRO A O 1
ATOM 2690 N N . LEU A 1 433 ? 9.543 39.783 5.552 1.00 46.77 433 LEU A N 1
ATOM 2691 C CA . LEU A 1 433 ? 10.454 40.917 5.702 1.00 46.96 433 LEU A CA 1
ATOM 2692 C C . LEU A 1 433 ? 10.704 41.690 4.421 1.00 47.90 433 LEU A C 1
ATOM 2693 O O . LEU A 1 433 ? 11.615 42.506 4.376 1.00 50.15 433 LEU A O 1
ATOM 2698 N N . ARG A 1 434 ? 9.923 41.412 3.381 1.00 49.31 434 ARG A N 1
ATOM 2699 C CA . ARG A 1 434 ? 10.017 42.088 2.087 1.00 51.70 434 ARG A CA 1
ATOM 2700 C C . ARG A 1 434 ? 8.772 41.818 1.224 1.00 53.56 434 ARG A C 1
ATOM 2701 O O . ARG A 1 434 ? 8.318 40.659 1.100 1.00 56.29 434 ARG A O 1
ATOM 2709 N N . ILE A 1 435 ? 8.227 42.885 0.638 1.00 53.71 435 ILE A N 1
ATOM 2710 C CA . ILE A 1 435 ? 7.281 42.766 -0.467 1.00 55.07 435 ILE A CA 1
ATOM 2711 C C . ILE A 1 435 ? 7.897 43.471 -1.654 1.00 52.68 435 ILE A C 1
ATOM 2712 O O . ILE A 1 435 ? 8.206 44.647 -1.573 1.00 53.09 435 ILE A O 1
ATOM 2717 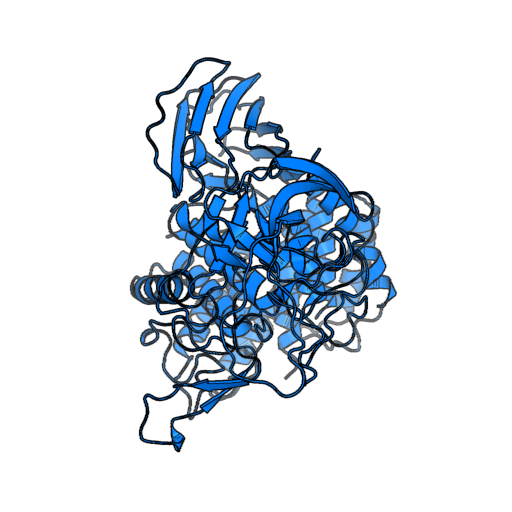N N . SER A 1 436 ? 8.032 42.759 -2.758 1.00 52.08 436 SER A N 1
ATOM 2718 C CA . SER A 1 436 ? 8.445 43.354 -4.017 1.00 54.26 436 SER A CA 1
ATOM 2719 C C . SER A 1 436 ? 7.349 43.155 -5.035 1.00 54.24 436 SER A C 1
ATOM 2720 O O . SER A 1 436 ? 6.933 42.037 -5.264 1.00 56.12 436 SER A O 1
ATOM 2723 N N . ALA A 1 437 ? 6.909 44.212 -5.688 1.00 55.76 437 ALA A N 1
ATOM 2724 C CA . ALA A 1 437 ? 5.915 44.069 -6.774 1.00 57.83 437 ALA A CA 1
ATOM 2725 C C . ALA A 1 437 ? 6.440 43.304 -8.016 1.00 57.21 437 ALA A C 1
ATOM 2726 O O . ALA A 1 437 ? 5.652 42.747 -8.761 1.00 55.88 437 ALA A O 1
ATOM 2728 N N . ASP A 1 438 ? 7.751 43.216 -8.210 1.00 57.23 438 ASP A N 1
ATOM 2729 C CA . ASP A 1 438 ? 8.275 42.317 -9.257 1.00 60.93 438 ASP A CA 1
ATOM 2730 C C . ASP A 1 438 ? 8.223 40.811 -8.936 1.00 59.78 438 ASP A C 1
ATOM 2731 O O . ASP A 1 438 ? 8.574 40.007 -9.805 1.00 59.43 438 ASP A O 1
ATOM 2736 N N . LEU A 1 439 ? 7.829 40.415 -7.719 1.00 57.59 439 LEU A N 1
ATOM 2737 C CA . LEU A 1 439 ? 7.893 39.011 -7.326 1.00 55.41 439 LEU A CA 1
ATOM 2738 C C . LEU A 1 439 ? 7.008 38.218 -8.278 1.00 55.56 439 LEU A C 1
ATOM 2739 O O . LEU A 1 439 ? 5.812 38.476 -8.341 1.00 52.87 439 LEU A O 1
ATOM 2744 N N . PRO A 1 440 ? 7.602 37.267 -9.045 1.00 58.14 440 PRO A N 1
ATOM 2745 C CA . PRO A 1 440 ? 6.886 36.648 -10.185 1.00 59.78 440 PRO A CA 1
ATOM 2746 C C . PRO A 1 440 ? 5.934 35.469 -9.880 1.00 58.60 440 PRO A C 1
ATOM 2747 O O . PRO A 1 440 ? 5.364 34.899 -10.798 1.00 58.88 440 PRO A O 1
ATOM 2751 N N . TYR A 1 441 ? 5.768 35.130 -8.611 1.00 59.98 441 TYR A N 1
ATOM 2752 C CA . TYR A 1 441 ? 4.806 34.106 -8.169 1.00 59.66 441 TYR A CA 1
ATOM 2753 C C . TYR A 1 441 ? 4.008 34.699 -7.018 1.00 57.11 441 TYR A C 1
ATOM 2754 O O . TYR A 1 441 ? 4.420 35.707 -6.428 1.00 55.14 441 TYR A O 1
ATOM 2763 N N . THR A 1 442 ? 2.873 34.073 -6.713 1.00 56.62 442 THR A N 1
ATOM 2764 C CA . THR A 1 442 ? 2.022 34.479 -5.577 1.00 55.66 442 THR A CA 1
ATOM 2765 C C . THR A 1 442 ? 2.137 33.465 -4.459 1.00 54.75 442 THR A C 1
ATOM 2766 O O . THR A 1 442 ? 1.660 32.350 -4.597 1.00 55.24 442 THR A O 1
ATOM 2770 N N . LEU A 1 443 ? 2.758 33.860 -3.351 1.00 55.86 443 LEU A N 1
ATOM 2771 C CA . LEU A 1 443 ? 2.878 32.991 -2.186 1.00 57.17 443 LEU A CA 1
ATOM 2772 C C . LEU A 1 443 ? 1.503 32.770 -1.573 1.00 59.06 443 LEU A C 1
ATOM 2773 O O . LEU A 1 443 ? 0.631 33.628 -1.708 1.00 63.58 443 LEU A O 1
ATOM 2778 N N . ARG A 1 444 ? 1.312 31.620 -0.923 1.00 58.73 444 ARG A N 1
ATOM 2779 C CA . ARG A 1 444 ? 0.143 31.351 -0.087 1.00 58.59 444 ARG A CA 1
ATOM 2780 C C . ARG A 1 444 ? -0.063 32.459 0.940 1.00 62.25 444 ARG A C 1
ATOM 2781 O O . ARG A 1 444 ? 0.893 33.015 1.465 1.00 62.50 444 ARG A O 1
ATOM 2789 N N . TRP A 1 445 ? -1.322 32.724 1.269 1.00 67.91 445 TRP A N 1
ATOM 2790 C CA . TRP A 1 445 ? -1.724 33.632 2.360 1.00 71.51 445 TRP A CA 1
ATOM 2791 C C . TRP A 1 445 ? -1.633 35.095 1.938 1.00 72.43 445 TRP A C 1
ATOM 2792 O O . TRP A 1 445 ? -0.658 35.505 1.305 1.00 71.31 445 TRP A O 1
ATOM 2803 N N . PRO A 1 446 ? -2.673 35.887 2.280 1.00 73.72 446 PRO A N 1
ATOM 2804 C CA . PRO A 1 446 ? -2.675 37.293 1.868 1.00 72.77 446 PRO A CA 1
ATOM 2805 C C . PRO A 1 446 ? -1.491 38.090 2.433 1.00 70.49 446 PRO A C 1
ATOM 2806 O O . PRO A 1 446 ? -0.931 37.742 3.486 1.00 70.41 446 PRO A O 1
ATOM 2810 N N . LYS A 1 447 ? -1.111 39.134 1.707 1.00 68.75 447 LYS A N 1
ATOM 2811 C CA . LYS A 1 447 ? -0.001 39.983 2.103 1.00 67.21 447 LYS A CA 1
ATOM 2812 C C . LYS A 1 447 ? -0.451 41.396 2.445 1.00 66.22 447 LYS A C 1
ATOM 2813 O O . LYS A 1 447 ? 0.366 42.297 2.608 1.00 66.42 447 LYS A O 1
ATOM 2819 N N . GLU A 1 448 ? -1.756 41.566 2.590 1.00 67.46 448 GLU A N 1
ATOM 2820 C CA . GLU A 1 448 ? -2.334 42.695 3.285 1.00 70.94 448 GLU A CA 1
ATOM 2821 C C . GLU A 1 448 ? -3.151 42.100 4.405 1.00 70.14 448 GLU A C 1
ATOM 2822 O O . GLU A 1 448 ? -3.724 41.022 4.237 1.00 73.23 448 GLU A O 1
ATOM 2828 N N . ARG A 1 449 ? -3.202 42.764 5.557 1.00 68.83 449 ARG A N 1
ATOM 2829 C CA . ARG A 1 449 ? -3.994 42.237 6.686 1.00 68.74 449 ARG A CA 1
ATOM 2830 C C . ARG A 1 449 ? -5.459 42.171 6.310 1.00 69.47 449 ARG A C 1
ATOM 2831 O O . ARG A 1 449 ? -5.959 43.024 5.587 1.00 71.58 449 ARG A O 1
ATOM 2839 N N . THR A 1 450 ? -6.133 41.142 6.794 1.00 72.30 450 THR A N 1
ATOM 2840 C CA . THR A 1 450 ? -7.535 40.903 6.462 1.00 77.33 450 THR A CA 1
ATOM 2841 C C . THR A 1 450 ? -8.360 40.675 7.727 1.00 81.11 450 THR A C 1
ATOM 2842 O O . THR A 1 450 ? -7.841 40.177 8.741 1.00 76.21 450 THR A O 1
ATOM 2846 N N . GLU A 1 451 ? -9.648 41.022 7.666 1.00 89.96 451 GLU A N 1
ATOM 2847 C CA . GLU A 1 451 ? -10.517 40.882 8.843 1.00 97.79 451 GLU A CA 1
ATOM 2848 C C . GLU A 1 451 ? -11.178 39.520 8.904 1.00 105.44 451 GLU A C 1
ATOM 2849 O O . GLU A 1 451 ? -12.152 39.347 9.628 1.00 116.52 451 GLU A O 1
ATOM 2855 N N . TYR A 1 452 ? -10.577 38.536 8.223 1.00 115.35 452 TYR A N 1
ATOM 2856 C CA . TYR A 1 452 ? -11.192 37.240 7.934 1.00 124.65 452 TYR A CA 1
ATOM 2857 C C . TYR A 1 452 ? -10.485 36.215 8.799 1.00 124.20 452 TYR A C 1
ATOM 2858 O O . TYR A 1 452 ? -9.455 35.644 8.427 1.00 122.02 452 TYR A O 1
ATOM 2867 N N . ILE A 1 453 ? -11.060 36.030 9.983 1.00 124.45 453 ILE A N 1
ATOM 2868 C CA . ILE A 1 453 ? -10.570 35.092 10.976 1.00 123.34 453 ILE A CA 1
ATOM 2869 C C . ILE A 1 453 ? -10.899 33.721 10.386 1.00 127.23 453 ILE A C 1
ATOM 2870 O O . ILE A 1 453 ? -9.981 32.951 10.102 1.00 126.80 453 ILE A O 1
ATOM 2875 N N . SER A 1 454 ? -12.201 33.479 10.158 1.00 130.41 454 SER A N 1
ATOM 2876 C CA . SER A 1 454 ? -12.766 32.279 9.502 1.00 129.78 454 SER A CA 1
ATOM 2877 C C . SER A 1 454 ? -11.780 31.121 9.219 1.00 134.19 454 SER A C 1
ATOM 2878 O O . SER A 1 454 ? -11.835 30.091 9.897 1.00 127.85 454 SER A O 1
ATOM 2881 N N . CYS A 1 455 ? -10.869 31.321 8.252 1.00 137.87 455 CYS A N 1
ATOM 2882 C CA . CYS A 1 455 ? -9.922 30.274 7.783 1.00 136.28 455 CYS A CA 1
ATOM 2883 C C . CYS A 1 455 ? -8.734 29.991 8.736 1.00 133.54 455 CYS A C 1
ATOM 2884 O O . CYS A 1 455 ? -8.358 28.831 8.934 1.00 126.80 455 CYS A O 1
ATOM 2887 N N . PHE A 1 456 ? -8.159 31.038 9.327 1.00 129.89 456 PHE A N 1
ATOM 2888 C CA . PHE A 1 456 ? -6.946 30.894 10.141 1.00 124.42 456 PHE A CA 1
ATOM 2889 C C . PHE A 1 456 ? -7.371 30.658 11.605 1.00 122.72 456 PHE A C 1
ATOM 2890 O O . PHE A 1 456 ? -8.344 31.255 12.081 1.00 121.00 456 PHE A O 1
ATOM 2898 N N . CYS A 1 457 ? -6.654 29.781 12.312 1.00 118.86 457 CYS A N 1
ATOM 2899 C CA . CYS A 1 457 ? -6.843 29.609 13.769 1.00 109.86 457 CYS A CA 1
ATOM 2900 C C . CYS A 1 457 ? -5.907 30.520 14.583 1.00 100.54 457 CYS A C 1
ATOM 2901 O O . CYS A 1 457 ? -5.981 30.545 15.814 1.00 100.92 457 CYS A O 1
ATOM 2904 N N . CYS A 1 458 ? -5.040 31.265 13.894 1.00 91.04 458 CYS A N 1
ATOM 2905 C CA . CYS A 1 458 ? -4.038 32.110 14.538 1.00 88.20 458 CYS A CA 1
ATOM 2906 C C . CYS A 1 458 ? -4.544 33.478 15.112 1.00 83.56 458 CYS A C 1
ATOM 2907 O O . CYS A 1 458 ? -4.106 33.856 16.212 1.00 85.32 458 CYS A O 1
ATOM 2910 N N . PRO A 1 459 ? -5.457 34.215 14.405 1.00 75.39 459 PRO A N 1
ATOM 2911 C CA . PRO A 1 459 ? -5.871 35.541 14.914 1.00 71.97 459 PRO A CA 1
ATOM 2912 C C . PRO A 1 459 ? -6.431 35.536 16.349 1.00 67.68 459 PRO A C 1
ATOM 2913 O O . PRO A 1 459 ? -6.069 36.412 17.133 1.00 65.07 459 PRO A O 1
ATOM 2917 N N . PRO A 1 460 ? -7.261 34.543 16.704 1.00 63.95 460 PRO A N 1
ATOM 2918 C CA . PRO A 1 460 ? -7.636 34.436 18.108 1.00 63.64 460 PRO A CA 1
ATOM 2919 C C . PRO A 1 460 ? -6.452 34.332 19.076 1.00 61.11 460 PRO A C 1
ATOM 2920 O O . PRO A 1 460 ? -6.443 34.989 20.113 1.00 57.23 460 PRO A O 1
ATOM 2924 N N . ASN A 1 461 ? -5.456 33.535 18.720 1.00 61.92 461 ASN A N 1
ATOM 2925 C CA . ASN A 1 461 ? -4.262 33.430 19.537 1.00 61.95 461 ASN A CA 1
ATOM 2926 C C . ASN A 1 461 ? -3.522 34.774 19.520 1.00 61.69 461 ASN A C 1
ATOM 2927 O O . ASN A 1 461 ? -3.023 35.238 20.568 1.00 65.44 461 ASN A O 1
ATOM 2932 N N . THR A 1 462 ? -3.464 35.426 18.361 1.00 58.32 462 THR A N 1
ATOM 2933 C CA . THR A 1 462 ? -2.793 36.723 18.295 1.00 56.82 462 THR A CA 1
ATOM 2934 C C . THR A 1 462 ? -3.446 37.721 19.251 1.00 58.68 462 THR A C 1
ATOM 2935 O O . THR A 1 462 ? -2.755 38.327 20.062 1.00 60.66 462 THR A O 1
ATOM 2939 N N . LEU A 1 463 ? -4.771 37.852 19.171 1.00 59.78 463 LEU A N 1
ATOM 2940 C CA . LEU A 1 463 ? -5.521 38.823 19.966 1.00 59.43 463 LEU A CA 1
ATOM 2941 C C . LEU A 1 463 ? -5.469 38.522 21.476 1.00 58.00 463 LEU A C 1
ATOM 2942 O O . LEU A 1 463 ? -5.200 39.405 22.278 1.00 57.41 463 LEU A O 1
ATOM 2947 N N . ARG A 1 464 ? -5.695 37.290 21.874 1.00 57.64 464 ARG A N 1
ATOM 2948 C CA . ARG A 1 464 ? -5.580 36.982 23.291 1.00 60.68 464 ARG A CA 1
ATOM 2949 C C . ARG A 1 464 ? -4.164 37.213 23.818 1.00 58.87 464 ARG A C 1
ATOM 2950 O O . ARG A 1 464 ? -3.993 37.606 24.966 1.00 58.02 464 ARG A O 1
ATOM 2958 N N . THR A 1 465 ? -3.155 36.982 22.985 1.00 57.43 465 THR A N 1
ATOM 2959 C CA . THR A 1 465 ? -1.785 37.186 23.437 1.00 57.63 465 THR A CA 1
ATOM 2960 C C . THR A 1 465 ? -1.571 38.678 23.651 1.00 55.99 465 THR A C 1
ATOM 2961 O O . THR A 1 465 ? -1.169 39.104 24.744 1.00 55.67 465 THR A O 1
ATOM 2965 N N . LEU A 1 466 ? -1.892 39.467 22.634 1.00 53.39 466 LEU A N 1
ATOM 2966 C CA . LEU A 1 466 ? -1.782 40.917 22.751 1.00 53.55 466 LEU A CA 1
ATOM 2967 C C . LEU A 1 466 ? -2.639 41.470 23.888 1.00 53.49 466 LEU A C 1
ATOM 2968 O O . LEU A 1 466 ? -2.180 42.357 24.581 1.00 53.35 466 LEU A O 1
ATOM 2973 N N . CYS A 1 467 ? -3.843 40.927 24.107 1.00 54.79 467 CYS A N 1
ATOM 2974 C CA . CYS A 1 467 ? -4.678 41.302 25.277 1.00 56.06 467 CYS A CA 1
ATOM 2975 C C . CYS A 1 467 ? -4.040 40.984 26.649 1.00 56.02 467 CYS A C 1
ATOM 2976 O O . CYS A 1 467 ? -4.566 41.403 27.673 1.00 58.61 467 CYS A O 1
ATOM 2979 N N . GLN A 1 468 ? -2.939 40.232 26.668 1.00 56.27 468 GLN A N 1
ATOM 2980 C CA . GLN A 1 468 ? -2.255 39.829 27.890 1.00 54.34 468 GLN A CA 1
ATOM 2981 C C . GLN A 1 468 ? -0.889 40.434 28.077 1.00 54.22 468 GLN A C 1
ATOM 2982 O O . GLN A 1 468 ? -0.231 40.116 29.059 1.00 56.69 468 GLN A O 1
ATOM 2988 N N . ALA A 1 469 ? -0.442 41.289 27.155 1.00 54.57 469 ALA A N 1
ATOM 2989 C CA . ALA A 1 469 ? 0.907 41.891 27.200 1.00 51.59 469 ALA A CA 1
ATOM 2990 C C . ALA A 1 469 ? 1.312 42.340 28.598 1.00 51.15 469 ALA A C 1
ATOM 2991 O O . ALA A 1 469 ? 2.406 42.050 29.037 1.00 51.03 469 ALA A O 1
ATOM 2993 N N . GLN A 1 470 ? 0.417 43.033 29.301 1.00 52.66 470 GLN A N 1
ATOM 2994 C CA . GLN A 1 470 ? 0.673 43.495 30.700 1.00 53.36 470 GLN A CA 1
ATOM 2995 C C . GLN A 1 470 ? 1.178 42.433 31.662 1.00 52.24 470 GLN A C 1
ATOM 2996 O O . GLN A 1 470 ? 1.885 42.777 32.614 1.00 53.94 470 GLN A O 1
ATOM 3002 N N . ASN A 1 471 ? 0.818 41.167 31.409 1.00 51.26 471 ASN A N 1
ATOM 3003 C CA . ASN A 1 471 ? 1.255 40.037 32.223 1.00 49.85 471 ASN A CA 1
ATOM 3004 C C . ASN A 1 471 ? 2.692 39.644 31.994 1.00 49.81 471 ASN A C 1
ATOM 3005 O O . ASN A 1 471 ? 3.149 38.707 32.639 1.00 48.86 471 ASN A O 1
ATOM 3010 N N . TYR A 1 472 ? 3.390 40.348 31.091 1.00 50.30 472 TYR A N 1
ATOM 3011 C CA . TYR A 1 472 ? 4.827 40.180 30.839 1.00 51.09 472 TYR A CA 1
ATOM 3012 C C . TYR A 1 472 ? 5.736 41.349 31.361 1.00 53.13 472 TYR A C 1
ATOM 3013 O O . TYR A 1 472 ? 6.964 41.330 31.182 1.00 50.85 472 TYR A O 1
ATOM 3022 N N . ALA A 1 473 ? 5.155 42.342 32.037 1.00 54.75 473 ALA A N 1
ATOM 3023 C CA . ALA A 1 473 ? 5.913 43.549 32.388 1.00 53.86 473 ALA A CA 1
ATOM 3024 C C . ALA A 1 473 ? 6.870 43.294 33.524 1.00 54.27 473 ALA A C 1
ATOM 3025 O O . ALA A 1 473 ? 7.974 43.790 33.474 1.00 54.88 473 ALA A O 1
ATOM 3027 N N . TYR A 1 474 ? 6.462 42.496 34.517 1.00 55.14 474 TYR A N 1
ATOM 3028 C CA . TYR A 1 474 ? 7.293 42.224 35.697 1.00 55.14 474 TYR A CA 1
ATOM 3029 C C . TYR A 1 474 ? 7.343 40.728 36.025 1.00 57.09 474 TYR A C 1
ATOM 3030 O O . TYR A 1 474 ? 6.475 39.958 35.613 1.00 62.21 474 TYR A O 1
ATOM 3039 N N . THR A 1 475 ? 8.349 40.313 36.782 1.00 56.37 475 THR A N 1
ATOM 3040 C CA . THR A 1 475 ? 8.259 39.065 37.527 1.00 56.58 475 THR A CA 1
ATOM 3041 C C . THR A 1 475 ? 8.665 39.305 38.961 1.00 56.34 475 THR A C 1
ATOM 3042 O O . THR A 1 475 ? 9.246 40.341 39.293 1.00 56.50 475 THR A O 1
ATOM 3046 N N . LEU A 1 476 ? 8.407 38.318 39.801 1.00 56.70 476 LEU A N 1
ATOM 3047 C CA . LEU A 1 476 ? 8.811 38.369 41.216 1.00 58.18 476 LEU A CA 1
ATOM 3048 C C . LEU A 1 476 ? 9.759 37.228 41.552 1.00 58.11 476 LEU A C 1
ATOM 3049 O O . LEU A 1 476 ? 9.858 36.243 40.808 1.00 53.30 476 LEU A O 1
ATOM 3054 N N . SER A 1 477 ? 10.438 37.388 42.687 1.00 57.60 477 SER A N 1
ATOM 3055 C CA . SER A 1 477 ? 11.155 36.296 43.359 1.00 57.91 477 SER A CA 1
ATOM 3056 C C . SER A 1 477 ? 11.236 36.671 44.826 1.00 60.50 477 SER A C 1
ATOM 3057 O O . SER A 1 477 ? 10.754 37.728 45.203 1.00 58.88 477 SER A O 1
ATOM 3060 N N . PRO A 1 478 ? 11.813 35.808 45.669 1.00 64.89 478 PRO A N 1
ATOM 3061 C CA . PRO A 1 478 ? 11.962 36.208 47.082 1.00 67.99 478 PRO A CA 1
ATOM 3062 C C . PRO A 1 478 ? 12.893 37.421 47.318 1.00 69.86 478 PRO A C 1
ATOM 3063 O O . PRO A 1 478 ? 12.703 38.155 48.291 1.00 70.19 478 PRO A O 1
ATOM 3067 N N . GLU A 1 479 ? 13.864 37.621 46.426 1.00 70.07 479 GLU A N 1
ATOM 3068 C CA . GLU A 1 479 ? 14.765 38.774 46.456 1.00 68.95 479 GLU A CA 1
ATOM 3069 C C . GLU A 1 479 ? 14.121 40.137 46.173 1.00 66.45 479 GLU A C 1
ATOM 3070 O O . GLU A 1 479 ? 14.681 41.161 46.567 1.00 67.96 479 GLU A O 1
ATOM 3076 N N . GLY A 1 480 ? 12.984 40.165 45.476 1.00 65.75 480 GLY A N 1
ATOM 3077 C CA . GLY A 1 480 ? 12.333 41.426 45.089 1.00 65.68 480 GLY A CA 1
ATOM 3078 C C . GLY A 1 480 ? 11.545 41.368 43.777 1.00 65.45 480 GLY A C 1
ATOM 3079 O O . GLY A 1 480 ? 10.979 40.336 43.444 1.00 66.75 480 GLY A O 1
ATOM 3080 N N . ILE A 1 481 ? 11.535 42.488 43.042 1.00 65.49 481 ILE A N 1
ATOM 3081 C CA . ILE A 1 481 ? 10.717 42.711 41.840 1.00 63.14 481 ILE A CA 1
ATOM 3082 C C . ILE A 1 481 ? 11.554 43.096 40.605 1.00 62.28 481 ILE A C 1
ATOM 3083 O O . ILE A 1 481 ? 12.407 43.986 40.664 1.00 61.37 481 ILE A O 1
ATOM 3088 N N . TYR A 1 482 ? 11.246 42.462 39.472 1.00 61.16 482 TYR A N 1
ATOM 3089 C CA . TYR A 1 482 ? 12.000 42.647 38.233 1.00 59.15 482 TYR A CA 1
ATOM 3090 C C . TYR A 1 482 ? 11.211 43.422 37.196 1.00 59.48 482 TYR A C 1
ATOM 3091 O O . TYR A 1 482 ? 10.083 43.041 36.871 1.00 59.28 482 TYR A O 1
ATOM 3100 N N . CYS A 1 483 ? 11.795 44.502 36.675 1.00 58.42 483 CYS A N 1
ATOM 3101 C CA . CYS A 1 483 ? 11.176 45.215 35.556 1.00 58.29 483 CYS A CA 1
ATOM 3102 C C . CYS A 1 483 ? 11.693 44.613 34.240 1.00 57.48 483 CYS A C 1
ATOM 3103 O O . CYS A 1 483 ? 12.847 44.834 33.853 1.00 55.67 483 CYS A O 1
ATOM 3106 N N . ASN A 1 484 ? 10.814 43.876 33.565 1.00 55.24 484 ASN A N 1
ATOM 3107 C CA . ASN A 1 484 ? 11.136 43.200 32.337 1.00 56.89 484 ASN A CA 1
ATOM 3108 C C . ASN A 1 484 ? 10.694 43.924 31.062 1.00 56.83 484 ASN A C 1
ATOM 3109 O O . ASN A 1 484 ? 11.500 44.100 30.160 1.00 55.80 484 ASN A O 1
ATOM 3114 N N . LEU A 1 485 ? 9.432 44.325 30.957 1.00 57.86 485 LEU A N 1
ATOM 3115 C CA . LEU A 1 485 ? 8.985 45.077 29.775 1.00 58.63 485 LEU A CA 1
ATOM 3116 C C . LEU A 1 485 ? 8.524 46.435 30.188 1.00 59.54 485 LEU A C 1
ATOM 3117 O O . LEU A 1 485 ? 7.466 46.546 30.794 1.00 58.39 485 LEU A O 1
ATOM 3122 N N . TYR A 1 486 ? 9.309 47.452 29.802 1.00 58.93 486 TYR A N 1
ATOM 3123 C CA . TYR A 1 486 ? 9.024 48.846 30.098 1.00 57.21 486 TYR A CA 1
ATOM 3124 C C . TYR A 1 486 ? 7.803 49.351 29.333 1.00 58.88 486 TYR A C 1
ATOM 3125 O O . TYR A 1 486 ? 7.562 48.982 28.180 1.00 61.00 486 TYR A O 1
ATOM 3134 N N . GLY A 1 487 ? 7.048 50.221 29.994 1.00 61.73 487 GLY A N 1
ATOM 3135 C CA . GLY A 1 487 ? 5.795 50.783 29.477 1.00 61.42 487 GLY A CA 1
ATOM 3136 C C . GLY A 1 487 ? 5.019 51.379 30.648 1.00 62.09 487 GLY A C 1
ATOM 3137 O O . GLY A 1 487 ? 5.097 50.879 31.782 1.00 57.83 487 GLY A O 1
ATOM 3138 N N . ALA A 1 488 ? 4.279 52.451 30.381 1.00 61.56 488 ALA A N 1
ATOM 3139 C CA . ALA A 1 488 ? 3.580 53.156 31.433 1.00 59.87 488 ALA A CA 1
ATOM 3140 C C . ALA A 1 488 ? 2.543 52.226 32.027 1.00 59.57 488 ALA A C 1
ATOM 3141 O O . ALA A 1 488 ? 1.754 51.650 31.280 1.00 59.81 488 ALA A O 1
ATOM 3143 N N . ASN A 1 489 ? 2.564 52.075 33.357 1.00 57.46 489 ASN A N 1
ATOM 3144 C CA . ASN A 1 489 ? 1.699 51.141 34.051 1.00 56.02 489 ASN A CA 1
ATOM 3145 C C . ASN A 1 489 ? 1.583 51.391 35.565 1.00 55.31 489 ASN A C 1
ATOM 3146 O O . ASN A 1 489 ? 2.432 52.039 36.161 1.00 51.75 489 ASN A O 1
ATOM 3151 N N . THR A 1 490 ? 0.531 50.832 36.169 1.00 57.14 490 THR A N 1
ATOM 3152 C CA . THR A 1 490 ? 0.507 50.553 37.605 1.00 59.42 490 THR A CA 1
ATOM 3153 C C . THR A 1 490 ? 0.779 49.068 37.886 1.00 61.38 490 THR A C 1
ATOM 3154 O O . THR A 1 490 ? 0.374 48.201 37.123 1.00 63.06 490 THR A O 1
ATOM 3158 N N . LEU A 1 491 ? 1.467 48.796 38.992 1.00 62.79 491 LEU A N 1
ATOM 3159 C CA . LEU A 1 491 ? 1.557 47.466 39.575 1.00 62.74 491 LEU A CA 1
ATOM 3160 C C . LEU A 1 491 ? 1.158 47.511 41.041 1.00 63.70 491 LEU A C 1
ATOM 3161 O O . LEU A 1 491 ? 1.767 48.262 41.803 1.00 62.00 491 LEU A O 1
ATOM 3166 N N . THR A 1 492 ? 0.159 46.700 41.416 1.00 66.35 492 THR A N 1
ATOM 3167 C CA . THR A 1 492 ? -0.185 46.422 42.818 1.00 69.70 492 THR A CA 1
ATOM 3168 C C . THR A 1 492 ? -0.189 44.907 43.063 1.00 69.16 492 THR A C 1
ATOM 3169 O O . THR A 1 492 ? -1.106 44.189 42.663 1.00 63.50 492 THR A O 1
ATOM 3173 N N . THR A 1 493 ? 0.878 44.431 43.688 1.00 72.12 493 THR A N 1
ATOM 3174 C CA . THR A 1 493 ? 0.955 43.067 44.194 1.00 74.51 493 THR A CA 1
ATOM 3175 C C . THR A 1 493 ? 0.844 43.095 45.708 1.00 78.77 493 THR A C 1
ATOM 3176 O O . THR A 1 493 ? 0.848 44.159 46.323 1.00 81.86 493 THR A O 1
ATOM 3180 N N . ASN A 1 494 ? 0.740 41.907 46.292 1.00 83.07 494 ASN A N 1
ATOM 3181 C CA . ASN A 1 494 ? 0.932 41.705 47.721 1.00 86.49 494 ASN A CA 1
ATOM 3182 C C . ASN A 1 494 ? 2.325 41.133 47.847 1.00 83.57 494 ASN A C 1
ATOM 3183 O O . ASN A 1 494 ? 2.655 40.204 47.122 1.00 77.46 494 ASN A O 1
ATOM 3188 N N . TRP A 1 495 ? 3.143 41.686 48.743 1.00 86.89 495 TRP A N 1
ATOM 3189 C CA . TRP A 1 495 ? 4.539 41.260 48.848 1.00 89.76 495 TRP A CA 1
ATOM 3190 C C . TRP A 1 495 ? 4.802 40.341 50.052 1.00 92.09 495 TRP A C 1
ATOM 3191 O O . TRP A 1 495 ? 5.143 40.794 51.133 1.00 89.22 495 TRP A O 1
ATOM 3202 N N . LYS A 1 496 ? 4.661 39.032 49.808 1.00 98.39 496 LYS A N 1
ATOM 3203 C CA . LYS A 1 496 ? 4.763 37.975 50.822 1.00 99.59 496 LYS A CA 1
ATOM 3204 C C . LYS A 1 496 ? 3.605 38.125 51.798 1.00 104.09 496 LYS A C 1
ATOM 3205 O O . LYS A 1 496 ? 2.612 38.784 51.473 1.00 104.54 496 LYS A O 1
ATOM 3211 N N . ASP A 1 497 ? 3.705 37.507 52.973 1.00 110.57 497 ASP A N 1
ATOM 3212 C CA . ASP A 1 497 ? 2.750 37.752 54.065 1.00 115.76 497 ASP A CA 1
ATOM 3213 C C . ASP A 1 497 ? 3.102 39.094 54.761 1.00 111.96 497 ASP A C 1
ATOM 3214 O O . ASP A 1 497 ? 3.550 39.097 55.912 1.00 114.84 497 ASP A O 1
ATOM 3219 N N . LYS A 1 498 ? 2.909 40.215 54.049 1.00 105.24 498 LYS A N 1
ATOM 3220 C CA . LYS A 1 498 ? 3.284 41.568 54.537 1.00 102.62 498 LYS A CA 1
ATOM 3221 C C . LYS A 1 498 ? 2.266 42.674 54.234 1.00 96.67 498 LYS A C 1
ATOM 3222 O O . LYS A 1 498 ? 2.092 43.566 55.045 1.00 99.67 498 LYS A O 1
ATOM 3228 N N . GLY A 1 499 ? 1.631 42.646 53.066 1.00 93.19 499 GLY A N 1
ATOM 3229 C CA . GLY A 1 499 ? 0.659 43.668 52.667 1.00 89.30 499 GLY A CA 1
ATOM 3230 C C . GLY A 1 499 ? 0.916 44.127 51.239 1.00 88.06 499 GLY A C 1
ATOM 3231 O O . GLY A 1 499 ? 1.760 43.562 50.539 1.00 84.20 499 GLY A O 1
ATOM 3232 N N . GLU A 1 500 ? 0.180 45.155 50.816 1.00 86.82 500 GLU A N 1
ATOM 3233 C CA . GLU A 1 500 ? 0.263 45.691 49.463 1.00 85.94 500 GLU A CA 1
ATOM 3234 C C . GLU A 1 500 ? 1.595 46.353 49.203 1.00 84.82 500 GLU A C 1
ATOM 3235 O O . GLU A 1 500 ? 2.182 46.970 50.082 1.00 87.19 500 GLU A O 1
ATOM 3241 N N . LEU A 1 501 ? 2.058 46.209 47.973 1.00 81.86 501 LEU A N 1
ATOM 3242 C CA . LEU A 1 501 ? 3.130 47.011 47.442 1.00 78.35 501 LEU A CA 1
ATOM 3243 C C . LEU A 1 501 ? 2.567 47.497 46.141 1.00 76.96 501 LEU A C 1
ATOM 3244 O O . LEU A 1 501 ? 2.137 46.692 45.325 1.00 78.32 501 LEU A O 1
ATOM 3249 N N . ALA A 1 502 ? 2.516 48.808 45.960 1.00 74.61 502 ALA A N 1
ATOM 3250 C CA . ALA A 1 502 ? 1.998 49.372 44.720 1.00 73.05 502 ALA A CA 1
ATOM 3251 C C . ALA A 1 502 ? 3.041 50.278 44.137 1.00 71.71 502 ALA A C 1
ATOM 3252 O O . ALA A 1 502 ? 3.693 51.001 44.876 1.00 75.03 502 ALA A O 1
ATOM 3254 N N . LEU A 1 503 ? 3.226 50.241 42.825 1.00 68.01 503 LEU A N 1
ATOM 3255 C CA . LEU A 1 503 ? 4.112 51.212 42.213 1.00 68.30 503 LEU A CA 1
ATOM 3256 C C . LEU A 1 503 ? 3.560 51.750 40.893 1.00 66.27 503 LEU A C 1
ATOM 3257 O O . LEU A 1 503 ? 2.620 51.218 40.321 1.00 63.99 503 LEU A O 1
ATOM 3262 N N . VAL A 1 504 ? 4.129 52.860 40.467 1.00 66.25 504 VAL A N 1
ATOM 3263 C CA . VAL A 1 504 ? 3.709 53.547 39.261 1.00 66.40 504 VAL A CA 1
ATOM 3264 C C . VAL A 1 504 ? 4.926 53.730 38.358 1.00 66.73 504 VAL A C 1
ATOM 3265 O O . VAL A 1 504 ? 5.962 54.259 38.787 1.00 69.63 504 VAL A O 1
ATOM 3269 N N . GLN A 1 505 ? 4.780 53.290 37.109 1.00 65.90 505 GLN A N 1
ATOM 3270 C CA . GLN A 1 505 ? 5.837 53.347 36.117 1.00 64.35 505 GLN A CA 1
ATOM 3271 C C . GLN A 1 505 ? 5.452 54.411 35.118 1.00 63.08 505 GLN A C 1
ATOM 3272 O O . GLN A 1 505 ? 4.366 54.339 34.547 1.00 62.80 505 GLN A O 1
ATOM 3278 N N . GLU A 1 506 ? 6.324 55.395 34.915 1.00 61.95 506 GLU A N 1
ATOM 3279 C CA . GLU A 1 506 ? 6.071 56.446 33.939 1.00 62.97 506 GLU A CA 1
ATOM 3280 C C . GLU A 1 506 ? 7.197 56.425 32.935 1.00 61.00 506 GLU A C 1
ATOM 3281 O O . GLU A 1 506 ? 8.358 56.393 33.328 1.00 59.77 506 GLU A O 1
ATOM 3287 N N . THR A 1 507 ? 6.845 56.402 31.647 1.00 60.07 507 THR A N 1
ATOM 3288 C CA . THR A 1 507 ? 7.824 56.408 30.541 1.00 60.28 507 THR A CA 1
ATOM 3289 C C . THR A 1 507 ? 7.133 56.502 29.184 1.00 60.81 507 THR A C 1
ATOM 3290 O O . THR A 1 507 ? 5.985 56.067 29.071 1.00 61.47 507 THR A O 1
ATOM 3294 N N . ASP A 1 508 ? 7.813 57.038 28.164 1.00 61.30 508 ASP A N 1
ATOM 3295 C CA . ASP A 1 508 ? 7.212 57.091 26.814 1.00 64.03 508 ASP A CA 1
ATOM 3296 C C . ASP A 1 508 ? 7.768 55.969 25.929 1.00 62.43 508 ASP A C 1
ATOM 3297 O O . ASP A 1 508 ? 7.565 55.964 24.720 1.00 59.20 508 ASP A O 1
ATOM 3302 N N . TYR A 1 509 ? 8.456 55.014 26.562 1.00 64.62 509 TYR A N 1
ATOM 3303 C CA . TYR A 1 509 ? 8.947 53.762 25.944 1.00 63.29 509 TYR A CA 1
ATOM 3304 C C . TYR A 1 509 ? 7.815 53.117 25.137 1.00 62.55 509 TYR A C 1
ATOM 3305 O O . TYR A 1 509 ? 6.653 53.210 25.546 1.00 64.09 509 TYR A O 1
ATOM 3314 N N . PRO A 1 510 ? 8.105 52.523 23.980 1.00 59.11 510 PRO A N 1
ATOM 3315 C CA . PRO A 1 510 ? 9.431 52.400 23.378 1.00 59.14 510 PRO A CA 1
ATOM 3316 C C . PRO A 1 510 ? 9.988 53.652 22.659 1.00 59.42 510 PRO A C 1
ATOM 3317 O O . PRO A 1 510 ? 11.105 53.593 22.131 1.00 57.02 510 PRO A O 1
ATOM 3321 N N . TRP A 1 511 ? 9.244 54.763 22.651 1.00 59.04 511 TRP A N 1
ATOM 3322 C CA . TRP A 1 511 ? 9.637 55.924 21.871 1.00 57.44 511 TRP A CA 1
ATOM 3323 C C . TRP A 1 511 ? 10.835 56.627 22.473 1.00 59.36 511 TRP A C 1
ATOM 3324 O O . TRP A 1 511 ? 11.590 57.231 21.741 1.00 60.15 511 TRP A O 1
ATOM 3335 N N . GLU A 1 512 ? 11.007 56.539 23.794 1.00 62.38 512 GLU A N 1
ATOM 3336 C CA . GLU A 1 512 ? 12.150 57.125 24.520 1.00 63.75 512 GLU A CA 1
ATOM 3337 C C . GLU A 1 512 ? 12.581 56.172 25.607 1.00 61.44 512 GLU A C 1
ATOM 3338 O O . GLU A 1 512 ? 11.798 55.330 26.046 1.00 62.43 512 GLU A O 1
ATOM 3344 N N . GLY A 1 513 ? 13.815 56.321 26.059 1.00 60.65 513 GLY A N 1
ATOM 3345 C CA . GLY A 1 513 ? 14.435 55.357 26.967 1.00 61.78 513 GLY A CA 1
ATOM 3346 C C . GLY A 1 513 ? 14.511 55.824 28.409 1.00 63.17 513 GLY A C 1
ATOM 3347 O O . GLY A 1 513 ? 15.446 55.426 29.110 1.00 64.92 513 GLY A O 1
ATOM 3348 N N . ASN A 1 514 ? 13.545 56.639 28.853 1.00 61.46 514 ASN A N 1
ATOM 3349 C CA . ASN A 1 514 ? 13.527 57.158 30.222 1.00 63.84 514 ASN A CA 1
ATOM 3350 C C . ASN A 1 514 ? 12.425 56.523 31.007 1.00 61.76 514 ASN A C 1
ATOM 3351 O O . ASN A 1 514 ? 11.255 56.714 30.676 1.00 61.61 514 ASN A O 1
ATOM 3356 N N . VAL A 1 515 ? 12.784 55.799 32.069 1.00 61.40 515 VAL A N 1
ATOM 3357 C CA . VAL A 1 515 ? 11.789 55.145 32.934 1.00 61.45 515 VAL A CA 1
ATOM 3358 C C . VAL A 1 515 ? 11.848 55.664 34.370 1.00 60.34 515 VAL A C 1
ATOM 3359 O O . VAL A 1 515 ? 12.908 55.875 34.930 1.00 58.39 515 VAL A O 1
ATOM 3363 N N . ARG A 1 516 ? 10.679 55.887 34.941 1.00 60.54 516 ARG A N 1
ATOM 3364 C CA . ARG A 1 516 ? 10.578 56.276 36.310 1.00 64.02 516 ARG A CA 1
ATOM 3365 C C . ARG A 1 516 ? 9.640 55.317 36.992 1.00 63.78 516 ARG A C 1
ATOM 3366 O O . ARG A 1 516 ? 8.491 55.152 36.544 1.00 62.34 516 ARG A O 1
ATOM 3374 N N . VAL A 1 517 ? 10.145 54.716 38.075 1.00 63.02 517 VAL A N 1
ATOM 3375 C CA . VAL A 1 517 ? 9.369 53.865 38.960 1.00 63.63 517 VAL A CA 1
ATOM 3376 C C . VAL A 1 517 ? 9.165 54.631 40.266 1.00 64.39 517 VAL A C 1
ATOM 3377 O O . VAL A 1 517 ? 10.119 55.061 40.923 1.00 64.29 517 VAL A O 1
ATOM 3381 N N . THR A 1 518 ? 7.902 54.824 40.611 1.00 65.06 518 THR A N 1
ATOM 3382 C CA . THR A 1 518 ? 7.525 55.550 41.801 1.00 67.84 518 THR A CA 1
ATOM 3383 C C . THR A 1 518 ? 6.819 54.560 42.707 1.00 66.70 518 THR A C 1
ATOM 3384 O O . THR A 1 518 ? 5.903 53.891 42.249 1.00 65.09 518 THR A O 1
ATOM 3388 N N . LEU A 1 519 ? 7.238 54.489 43.975 1.00 67.24 519 LEU A N 1
ATOM 3389 C CA . LEU A 1 519 ? 6.624 53.609 44.984 1.00 67.47 519 LEU A CA 1
ATOM 3390 C C . LEU A 1 519 ? 5.500 54.247 45.775 1.00 67.69 519 LEU A C 1
ATOM 3391 O O . LEU A 1 519 ? 5.786 55.045 46.653 1.00 67.27 519 LEU A O 1
ATOM 3396 N N . ASN A 1 520 ? 4.242 53.881 45.499 1.00 70.36 520 ASN A N 1
ATOM 3397 C CA . ASN A 1 520 ? 3.093 54.443 46.235 1.00 74.43 520 ASN A CA 1
ATOM 3398 C C . ASN A 1 520 ? 2.950 53.824 47.588 1.00 74.90 520 ASN A C 1
ATOM 3399 O O . ASN A 1 520 ? 3.023 54.522 48.561 1.00 80.66 520 ASN A O 1
ATOM 3404 N N . LYS A 1 521 ? 2.723 52.521 47.650 1.00 78.41 521 LYS A N 1
ATOM 3405 C CA . LYS A 1 521 ? 2.551 51.825 48.928 1.00 84.19 521 LYS A CA 1
ATOM 3406 C C . LYS A 1 521 ? 3.665 50.827 49.087 1.00 82.66 521 LYS A C 1
ATOM 3407 O O . LYS A 1 521 ? 3.962 50.083 48.151 1.00 85.61 521 LYS A O 1
ATOM 3413 N N . VAL A 1 522 ? 4.314 50.872 50.244 1.00 80.95 522 VAL A N 1
ATOM 3414 C CA . VAL A 1 522 ? 5.272 49.870 50.666 1.00 82.90 522 VAL A CA 1
ATOM 3415 C C . VAL A 1 522 ? 4.695 49.374 51.957 1.00 86.52 522 VAL A C 1
ATOM 3416 O O . VAL A 1 522 ? 4.319 50.197 52.805 1.00 83.09 522 VAL A O 1
ATOM 3420 N N . PRO A 1 523 ? 4.611 48.041 52.131 1.00 93.06 523 PRO A N 1
ATOM 3421 C CA . PRO A 1 523 ? 4.147 47.586 53.453 1.00 98.23 523 PRO A CA 1
ATOM 3422 C C . PRO A 1 523 ? 5.235 47.863 54.506 1.00 106.39 523 PRO A C 1
ATOM 3423 O O . PRO A 1 523 ? 6.435 47.760 54.194 1.00 107.03 523 PRO A O 1
ATOM 3427 N N . ARG A 1 524 ? 4.823 48.243 55.716 1.00 111.88 524 ARG A N 1
ATOM 3428 C CA . ARG A 1 524 ? 5.765 48.758 56.733 1.00 116.25 524 ARG A CA 1
ATOM 3429 C C . ARG A 1 524 ? 6.761 47.719 57.247 1.00 113.69 524 ARG A C 1
ATOM 3430 O O . ARG A 1 524 ? 7.874 48.078 57.613 1.00 113.50 524 ARG A O 1
ATOM 3438 N N . LYS A 1 525 ? 6.371 46.446 57.253 1.00 113.51 525 LYS A N 1
ATOM 3439 C CA . LYS A 1 525 ? 7.227 45.372 57.769 1.00 116.58 525 LYS A CA 1
ATOM 3440 C C . LYS A 1 525 ? 8.090 44.656 56.716 1.00 113.35 525 LYS A C 1
ATOM 3441 O O . LYS A 1 525 ? 8.727 43.650 57.040 1.00 113.69 525 LYS A O 1
ATOM 3447 N N . ALA A 1 526 ? 8.122 45.153 55.473 1.00 108.99 526 ALA A N 1
ATOM 3448 C CA . ALA A 1 526 ? 9.065 44.639 54.458 1.00 101.63 526 ALA A CA 1
ATOM 3449 C C . ALA A 1 526 ? 10.438 45.115 54.860 1.00 98.10 526 ALA A C 1
ATOM 3450 O O . ALA A 1 526 ? 10.565 46.185 55.459 1.00 99.88 526 ALA A O 1
ATOM 3452 N N . GLY A 1 527 ? 11.461 44.324 54.565 1.00 93.74 527 GLY A N 1
ATOM 3453 C CA . GLY A 1 527 ? 12.811 44.651 55.022 1.00 91.08 527 GLY A CA 1
ATOM 3454 C C . GLY A 1 527 ? 13.452 45.597 54.041 1.00 87.86 527 GLY A C 1
ATOM 3455 O O . GLY A 1 527 ? 12.827 46.546 53.553 1.00 83.48 527 GLY A O 1
ATOM 3456 N N . ALA A 1 528 ? 14.724 45.343 53.770 1.00 88.07 528 ALA A N 1
ATOM 3457 C CA . ALA A 1 528 ? 15.312 45.720 52.488 1.00 85.31 528 ALA A CA 1
ATOM 3458 C C . ALA A 1 528 ? 14.827 44.669 51.495 1.00 81.07 528 ALA A C 1
ATOM 3459 O O . ALA A 1 528 ? 14.606 43.514 51.859 1.00 78.60 528 ALA A O 1
ATOM 3461 N N . PHE A 1 529 ? 14.615 45.103 50.260 1.00 79.13 529 PHE A N 1
ATOM 3462 C CA . PHE A 1 529 ? 14.350 44.211 49.133 1.00 76.11 529 PHE A CA 1
ATOM 3463 C C . PHE A 1 529 ? 14.723 44.970 47.871 1.00 73.51 529 PHE A C 1
ATOM 3464 O O . PHE A 1 529 ? 14.790 46.214 47.895 1.00 71.20 529 PHE A O 1
ATOM 3472 N N . SER A 1 530 ? 14.942 44.236 46.777 1.00 70.16 530 SER A N 1
ATOM 3473 C CA . SER A 1 530 ? 15.503 44.828 45.553 1.00 67.57 530 SER A CA 1
ATOM 3474 C C . SER A 1 530 ? 14.465 45.267 44.512 1.00 66.55 530 SER A C 1
ATOM 3475 O O . SER A 1 530 ? 13.324 44.781 44.475 1.00 67.53 530 SER A O 1
ATOM 3478 N N . LEU A 1 531 ? 14.867 46.214 43.679 1.00 64.62 531 LEU A N 1
ATOM 3479 C CA . LEU A 1 531 ? 14.161 46.496 42.430 1.00 64.41 531 LEU A CA 1
ATOM 3480 C C . LEU A 1 531 ? 15.152 46.292 41.315 1.00 61.84 531 LEU A C 1
ATOM 3481 O O . LEU A 1 531 ? 16.137 47.020 41.223 1.00 65.12 531 LEU A O 1
ATOM 3486 N N . PHE A 1 532 ? 14.889 45.316 40.458 1.00 60.22 532 PHE A N 1
ATOM 3487 C CA . PHE A 1 532 ? 15.812 44.978 39.376 1.00 58.78 532 PHE A CA 1
ATOM 3488 C C . PHE A 1 532 ? 15.313 45.629 38.106 1.00 58.47 532 PHE A C 1
ATOM 3489 O O . PHE A 1 532 ? 14.109 45.582 37.829 1.00 61.11 532 PHE A O 1
ATOM 3497 N N . PHE A 1 533 ? 16.226 46.208 37.333 1.00 58.35 533 PHE A N 1
ATOM 3498 C CA . PHE A 1 533 ? 15.898 46.801 36.016 1.00 59.55 533 PHE A CA 1
ATOM 3499 C C . PHE A 1 533 ? 16.684 46.134 34.923 1.00 58.24 533 PHE A C 1
ATOM 3500 O O . PHE A 1 533 ? 17.926 46.148 34.926 1.00 60.36 533 PHE A O 1
ATOM 3508 N N . ARG A 1 534 ? 15.980 45.535 33.978 1.00 58.49 534 ARG A N 1
ATOM 3509 C CA . ARG A 1 534 ? 16.666 44.902 32.857 1.00 57.76 534 ARG A CA 1
ATOM 3510 C C . ARG A 1 534 ? 17.391 45.987 32.063 1.00 56.63 534 ARG A C 1
ATOM 3511 O O . ARG A 1 534 ? 16.831 47.045 31.812 1.00 57.06 534 ARG A O 1
ATOM 3519 N N . ILE A 1 535 ? 18.653 45.745 31.743 1.00 57.09 535 ILE A N 1
ATOM 3520 C CA . ILE A 1 535 ? 19.361 46.514 30.722 1.00 59.23 535 ILE A CA 1
ATOM 3521 C C . ILE A 1 535 ? 19.281 45.771 29.380 1.00 58.25 535 ILE A C 1
ATOM 3522 O O . ILE A 1 535 ? 19.906 44.718 29.246 1.00 55.77 535 ILE A O 1
ATOM 3527 N N . PRO A 1 536 ? 18.508 46.310 28.395 1.00 58.63 536 PRO A N 1
ATOM 3528 C CA . PRO A 1 536 ? 18.431 45.701 27.051 1.00 58.72 536 PRO A CA 1
ATOM 3529 C C . PRO A 1 536 ? 19.765 45.419 26.362 1.00 57.37 536 PRO A C 1
ATOM 3530 O O . PRO A 1 536 ? 20.724 46.162 26.542 1.00 54.29 536 PRO A O 1
ATOM 3534 N N . GLU A 1 537 ? 19.784 44.326 25.597 1.00 59.84 537 GLU A N 1
ATOM 3535 C CA . GLU A 1 537 ? 20.942 43.875 24.833 1.00 59.89 537 GLU A CA 1
ATOM 3536 C C . GLU A 1 537 ? 21.345 44.970 23.877 1.00 58.44 537 GLU A C 1
ATOM 3537 O O . GLU A 1 537 ? 22.522 45.245 23.717 1.00 59.10 537 GLU A O 1
ATOM 3543 N N . TRP A 1 538 ? 20.362 45.628 23.281 1.00 57.12 538 TRP A N 1
ATOM 3544 C CA . TRP A 1 538 ? 20.632 46.799 22.436 1.00 58.93 538 TRP A CA 1
ATOM 3545 C C . TRP A 1 538 ? 21.247 48.041 23.111 1.00 60.40 538 TRP A C 1
ATOM 3546 O O . TRP A 1 538 ? 21.713 48.925 22.400 1.00 59.31 538 TRP A O 1
ATOM 3557 N N . CYS A 1 539 ? 21.246 48.124 24.445 1.00 65.08 539 CYS A N 1
ATOM 3558 C CA . CYS A 1 539 ? 21.610 49.365 25.166 1.00 70.42 539 CYS A CA 1
ATOM 3559 C C . CYS A 1 539 ? 23.079 49.457 25.619 1.00 78.91 539 CYS A C 1
ATOM 3560 O O . CYS A 1 539 ? 23.515 48.721 26.545 1.00 79.59 539 CYS A O 1
ATOM 3563 N N . GLY A 1 540 ? 23.800 50.411 25.010 1.00 80.88 540 GLY A N 1
ATOM 3564 C CA . GLY A 1 540 ? 25.228 50.624 25.270 1.00 83.04 540 GLY A CA 1
ATOM 3565 C C . GLY A 1 540 ? 25.604 51.489 26.473 1.00 84.55 540 GLY A C 1
ATOM 3566 O O . GLY A 1 540 ? 26.705 51.331 27.031 1.00 81.16 540 GLY A O 1
ATOM 3567 N N . LYS A 1 541 ? 24.722 52.422 26.848 1.00 83.88 541 LYS A N 1
ATOM 3568 C CA . LYS A 1 541 ? 24.904 53.233 28.066 1.00 83.40 541 LYS A CA 1
ATOM 3569 C C . LYS A 1 541 ? 23.600 53.267 28.804 1.00 74.00 541 LYS A C 1
ATOM 3570 O O . LYS A 1 541 ? 22.551 53.419 28.196 1.00 71.07 541 LYS A O 1
ATOM 3576 N N . ALA A 1 542 ? 23.663 53.150 30.117 1.00 69.49 542 ALA A N 1
ATOM 3577 C CA . ALA A 1 542 ? 22.485 53.389 30.923 1.00 72.25 542 ALA A CA 1
ATOM 3578 C C . ALA A 1 542 ? 22.844 53.830 32.334 1.00 72.45 542 ALA A C 1
ATOM 3579 O O . ALA A 1 542 ? 23.885 53.429 32.865 1.00 71.65 542 ALA A O 1
ATOM 3581 N N . ALA A 1 543 ? 21.979 54.656 32.925 1.00 72.30 543 ALA A N 1
ATOM 3582 C CA . ALA A 1 543 ? 22.219 55.206 34.256 1.00 73.53 543 ALA A CA 1
ATOM 3583 C C . ALA A 1 543 ? 20.964 55.114 35.103 1.00 74.43 543 ALA A C 1
ATOM 3584 O O . ALA A 1 543 ? 19.829 55.205 34.578 1.00 71.07 543 ALA A O 1
ATOM 3586 N N . LEU A 1 544 ? 21.198 54.936 36.409 1.00 75.70 544 LEU A N 1
ATOM 3587 C CA . LEU A 1 544 ? 20.159 54.977 37.443 1.00 76.77 544 LEU A CA 1
ATOM 3588 C C . LEU A 1 544 ? 20.262 56.185 38.395 1.00 78.56 544 LEU A C 1
ATOM 3589 O O . LEU A 1 544 ? 21.347 56.725 38.645 1.00 81.25 544 LEU A O 1
ATOM 3594 N N . THR A 1 545 ? 19.112 56.601 38.922 1.00 78.33 545 THR A N 1
ATOM 3595 C CA . THR A 1 545 ? 19.057 57.542 40.045 1.00 78.05 545 THR A CA 1
ATOM 3596 C C . THR A 1 545 ? 18.015 57.043 41.050 1.00 76.12 545 THR A C 1
ATOM 3597 O O . THR A 1 545 ? 17.097 56.311 40.677 1.00 72.28 545 THR A O 1
ATOM 3601 N N . VAL A 1 546 ? 18.200 57.386 42.326 1.00 76.57 546 VAL A N 1
ATOM 3602 C CA . VAL A 1 546 ? 17.176 57.137 43.357 1.00 76.75 546 VAL A CA 1
ATOM 3603 C C . VAL A 1 546 ? 16.855 58.416 44.133 1.00 77.93 546 VAL A C 1
ATOM 3604 O O . VAL A 1 546 ? 17.695 58.953 44.871 1.00 80.38 546 VAL A O 1
ATOM 3608 N N . ASN A 1 547 ? 15.619 58.878 43.957 1.00 77.90 547 ASN A N 1
ATOM 3609 C CA . ASN A 1 547 ? 15.177 60.202 44.361 1.00 77.87 547 ASN A CA 1
ATOM 3610 C C . ASN A 1 547 ? 16.101 61.323 43.837 1.00 77.25 547 ASN A C 1
ATOM 3611 O O . ASN A 1 547 ? 16.357 62.296 44.539 1.00 82.68 547 ASN A O 1
ATOM 3616 N N . GLY A 1 548 ? 16.585 61.177 42.600 1.00 74.91 548 GLY A N 1
ATOM 3617 C CA . GLY A 1 548 ? 17.560 62.101 41.993 1.00 72.47 548 GLY A CA 1
ATOM 3618 C C . GLY A 1 548 ? 19.049 61.843 42.234 1.00 72.98 548 GLY A C 1
ATOM 3619 O O . GLY A 1 548 ? 19.884 62.529 41.644 1.00 70.54 548 GLY A O 1
ATOM 3620 N N . GLN A 1 549 ? 19.391 60.862 43.076 1.00 76.18 549 GLN A N 1
ATOM 3621 C CA . GLN A 1 549 ? 20.775 60.622 43.517 1.00 80.40 549 GLN A CA 1
ATOM 3622 C C . GLN A 1 549 ? 21.381 59.417 42.788 1.00 85.01 549 GLN A C 1
ATOM 3623 O O . GLN A 1 549 ? 20.764 58.348 42.787 1.00 92.56 549 GLN A O 1
ATOM 3629 N N . PRO A 1 550 ? 22.566 59.578 42.141 1.00 86.80 550 PRO A N 1
ATOM 3630 C CA . PRO A 1 550 ? 23.055 58.471 41.303 1.00 86.46 550 PRO A CA 1
ATOM 3631 C C . PRO A 1 550 ? 23.516 57.232 42.079 1.00 88.69 550 PRO A C 1
ATOM 3632 O O . PRO A 1 550 ? 24.185 57.362 43.098 1.00 88.22 550 PRO A O 1
ATOM 3636 N N . VAL A 1 551 ? 23.149 56.053 41.575 1.00 92.98 551 VAL A N 1
ATOM 3637 C CA . VAL A 1 551 ? 23.641 54.767 42.061 1.00 95.03 551 VAL A CA 1
ATOM 3638 C C . VAL A 1 551 ? 24.785 54.367 41.155 1.00 97.35 551 VAL A C 1
ATOM 3639 O O . VAL A 1 551 ? 24.810 54.762 39.995 1.00 98.55 551 VAL A O 1
ATOM 3643 N N . SER A 1 552 ? 25.733 53.592 41.671 1.00 103.13 552 SER A N 1
ATOM 3644 C CA . SER A 1 552 ? 26.741 52.959 40.812 1.00 107.72 552 SER A CA 1
ATOM 3645 C C . SER A 1 552 ? 26.084 51.846 39.964 1.00 110.99 552 SER A C 1
ATOM 3646 O O . SER A 1 552 ? 25.473 50.895 40.488 1.00 102.30 552 SER A O 1
ATOM 3649 N N . MET A 1 553 ? 26.191 52.021 38.648 1.00 118.29 553 MET A N 1
ATOM 3650 C CA . MET A 1 553 ? 25.687 51.066 37.665 1.00 121.04 553 MET A CA 1
ATOM 3651 C C . MET A 1 553 ? 26.711 49.942 37.498 1.00 122.33 553 MET A C 1
ATOM 3652 O O . MET A 1 553 ? 27.760 50.110 36.857 1.00 118.67 553 MET A O 1
ATOM 3657 N N . ASN A 1 554 ? 26.395 48.801 38.101 1.00 122.40 554 ASN A N 1
ATOM 3658 C CA . ASN A 1 554 ? 27.235 47.610 38.021 1.00 120.56 554 ASN A CA 1
ATOM 3659 C C . ASN A 1 554 ? 27.068 46.962 36.635 1.00 113.06 554 ASN A C 1
ATOM 3660 O O . ASN A 1 554 ? 28.041 46.695 35.932 1.00 104.84 554 ASN A O 1
ATOM 3665 N N . ALA A 1 555 ? 25.820 46.773 36.229 1.00 106.96 555 ALA A N 1
ATOM 3666 C CA . ALA A 1 555 ? 25.485 45.790 35.209 1.00 101.87 555 ALA A CA 1
ATOM 3667 C C . ALA A 1 555 ? 25.758 46.172 33.741 1.00 97.87 555 ALA A C 1
ATOM 3668 O O . ALA A 1 555 ? 25.812 47.339 33.342 1.00 96.75 555 ALA A O 1
ATOM 3670 N N . LYS A 1 556 ? 25.903 45.121 32.950 1.00 96.62 556 LYS A N 1
ATOM 3671 C CA . LYS A 1 556 ? 26.174 45.195 31.527 1.00 92.26 556 LYS A CA 1
ATOM 3672 C C . LYS A 1 556 ? 24.872 45.092 30.743 1.00 83.62 556 LYS A C 1
ATOM 3673 O O . LYS A 1 556 ? 23.787 44.916 31.301 1.00 80.40 556 LYS A O 1
ATOM 3679 N N . ALA A 1 557 ? 24.987 45.187 29.430 1.00 78.85 557 ALA A N 1
ATOM 3680 C CA . ALA A 1 557 ? 23.869 44.843 28.552 1.00 77.65 557 ALA A CA 1
ATOM 3681 C C . ALA A 1 557 ? 23.375 43.390 28.786 1.00 74.17 557 ALA A C 1
ATOM 3682 O O . ALA A 1 557 ? 24.147 42.483 29.087 1.00 73.58 557 ALA A O 1
ATOM 3684 N N . ASN A 1 558 ? 22.071 43.188 28.672 1.00 70.44 558 ASN A N 1
ATOM 3685 C CA . ASN A 1 558 ? 21.477 41.864 28.821 1.00 67.85 558 ASN A CA 1
ATOM 3686 C C . ASN A 1 558 ? 21.654 41.253 30.201 1.00 66.76 558 ASN A C 1
ATOM 3687 O O . ASN A 1 558 ? 21.910 40.071 30.318 1.00 68.58 558 ASN A O 1
ATOM 3692 N N . THR A 1 559 ? 21.522 42.070 31.237 1.00 66.37 559 THR A N 1
ATOM 3693 C CA . THR A 1 559 ? 21.569 41.602 32.629 1.00 67.99 559 THR A CA 1
ATOM 3694 C C . THR A 1 559 ? 20.718 42.534 33.482 1.00 64.71 559 THR A C 1
ATOM 3695 O O . THR A 1 559 ? 20.422 43.639 33.036 1.00 64.79 559 THR A O 1
ATOM 3699 N N . TYR A 1 560 ? 20.357 42.123 34.699 1.00 60.70 560 TYR A N 1
ATOM 3700 C CA . TYR A 1 560 ? 19.587 43.014 35.603 1.00 59.90 560 TYR A CA 1
ATOM 3701 C C . TYR A 1 560 ? 20.462 43.921 36.445 1.00 59.85 560 TYR A C 1
ATOM 3702 O O . TYR A 1 560 ? 21.394 43.431 37.107 1.00 57.40 560 TYR A O 1
ATOM 3711 N N . ALA A 1 561 ? 20.142 45.223 36.440 1.00 60.81 561 ALA A N 1
ATOM 3712 C CA . ALA A 1 561 ? 20.704 46.168 37.421 1.00 62.20 561 ALA A CA 1
ATOM 3713 C C . ALA A 1 561 ? 19.864 46.064 38.694 1.00 64.19 561 ALA A C 1
ATOM 3714 O O . ALA A 1 561 ? 18.654 46.302 38.656 1.00 63.66 561 ALA A O 1
ATOM 3716 N N . GLU A 1 562 ? 20.507 45.677 39.798 1.00 66.87 562 GLU A N 1
ATOM 3717 C CA . GLU A 1 562 ? 19.840 45.499 41.093 1.00 70.69 562 GLU A CA 1
ATOM 3718 C C . GLU A 1 562 ? 19.936 46.797 41.901 1.00 71.96 562 GLU A C 1
ATOM 3719 O O . GLU A 1 562 ? 20.949 47.497 41.841 1.00 74.55 562 GLU A O 1
ATOM 3725 N N . VAL A 1 563 ? 18.884 47.118 42.645 1.00 71.97 563 VAL A N 1
ATOM 3726 C CA . VAL A 1 563 ? 18.890 48.268 43.564 1.00 74.03 563 VAL A CA 1
ATOM 3727 C C . VAL A 1 563 ? 18.324 47.794 44.898 1.00 72.47 563 VAL A C 1
ATOM 3728 O O . VAL A 1 563 ? 17.114 47.782 45.069 1.00 70.14 563 VAL A O 1
ATOM 3732 N N . ASN A 1 564 ? 19.194 47.365 45.817 1.00 73.36 564 ASN A N 1
ATOM 3733 C CA . ASN A 1 564 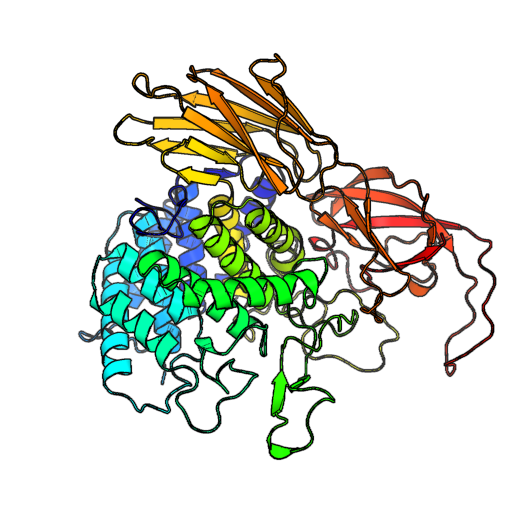? 18.741 46.863 47.115 1.00 76.14 564 ASN A CA 1
ATOM 3734 C C . ASN A 1 564 ? 18.704 47.986 48.142 1.00 80.50 564 ASN A C 1
ATOM 3735 O O . ASN A 1 564 ? 19.689 48.689 48.337 1.00 81.60 564 ASN A O 1
ATOM 3740 N N . ARG A 1 565 ? 17.567 48.120 48.818 1.00 84.80 565 ARG A N 1
ATOM 3741 C CA . ARG A 1 565 ? 17.218 49.341 49.537 1.00 86.42 565 ARG A CA 1
ATOM 3742 C C . ARG A 1 565 ? 16.026 49.047 50.451 1.00 85.18 565 ARG A C 1
ATOM 3743 O O . ARG A 1 565 ? 15.191 48.205 50.132 1.00 85.68 565 ARG A O 1
ATOM 3751 N N . THR A 1 566 ? 15.949 49.718 51.597 1.00 85.30 566 THR A N 1
ATOM 3752 C CA . THR A 1 566 ? 14.732 49.675 52.420 1.00 83.58 566 THR A CA 1
ATOM 3753 C C . THR A 1 566 ? 13.849 50.774 51.847 1.00 81.95 566 THR A C 1
ATOM 3754 O O . THR A 1 566 ? 14.067 51.952 52.108 1.00 83.94 566 THR A O 1
ATOM 3758 N N . TRP A 1 567 ? 12.879 50.379 51.034 1.00 81.26 567 TRP A N 1
ATOM 3759 C CA . TRP A 1 567 ? 12.089 51.336 50.251 1.00 79.61 567 TRP A CA 1
ATOM 3760 C C . TRP A 1 567 ? 11.019 51.940 51.142 1.00 80.18 567 TRP A C 1
ATOM 3761 O O . TRP A 1 567 ? 10.359 51.220 51.894 1.00 77.70 567 TRP A O 1
ATOM 3772 N N . LYS A 1 568 ? 10.877 53.262 51.048 1.00 85.47 568 LYS A N 1
ATOM 3773 C CA . LYS A 1 568 ? 9.848 54.032 51.753 1.00 91.34 568 LYS A CA 1
ATOM 3774 C C . LYS A 1 568 ? 8.808 54.457 50.740 1.00 88.79 568 LYS A C 1
ATOM 3775 O O . LYS A 1 568 ? 9.119 54.584 49.548 1.00 85.90 568 LYS A O 1
ATOM 3781 N N . LYS A 1 569 ? 7.596 54.742 51.214 1.00 87.59 569 LYS A N 1
ATOM 3782 C CA . LYS A 1 569 ? 6.598 55.397 50.370 1.00 87.52 569 LYS A CA 1
ATOM 3783 C C . LYS A 1 569 ? 7.199 56.604 49.653 1.00 84.71 569 LYS A C 1
ATOM 3784 O O . LYS A 1 569 ? 8.082 57.276 50.180 1.00 82.53 569 LYS A O 1
ATOM 3790 N N . GLY A 1 570 ? 6.751 56.819 48.417 1.00 83.70 570 GLY A N 1
ATOM 3791 C CA . GLY A 1 570 ? 7.140 57.963 47.622 1.00 79.66 570 GLY A CA 1
ATOM 3792 C C . GLY A 1 570 ? 8.529 57.925 47.028 1.00 78.61 570 GLY A C 1
ATOM 3793 O O . GLY A 1 570 ? 8.895 58.866 46.319 1.00 76.63 570 GLY A O 1
ATOM 3794 N N . ASP A 1 571 ? 9.314 56.868 47.286 1.00 77.52 571 ASP A N 1
ATOM 3795 C CA . ASP A 1 571 ? 10.640 56.737 46.629 1.00 76.38 571 ASP A CA 1
ATOM 3796 C C . ASP A 1 571 ? 10.465 56.694 45.096 1.00 73.12 571 ASP A C 1
ATOM 3797 O O . ASP A 1 571 ? 9.392 56.328 44.558 1.00 68.07 571 ASP A O 1
ATOM 3802 N N . VAL A 1 572 ? 11.527 57.108 44.411 1.00 71.88 572 VAL A N 1
ATOM 3803 C CA . VAL A 1 572 ? 11.532 57.246 42.959 1.00 69.08 572 VAL A CA 1
ATOM 3804 C C . VAL A 1 572 ? 12.836 56.691 42.415 1.00 68.03 572 VAL A C 1
ATOM 3805 O O . VAL A 1 572 ? 13.899 57.187 42.757 1.00 69.99 572 VAL A O 1
ATOM 3809 N N . VAL A 1 573 ? 12.750 55.663 41.578 1.00 66.07 573 VAL A N 1
ATOM 3810 C CA . VAL A 1 573 ? 13.885 55.214 40.776 1.00 65.26 573 VAL A CA 1
ATOM 3811 C C . VAL A 1 573 ? 13.683 55.659 39.326 1.00 65.39 573 VAL A C 1
ATOM 3812 O O . VAL A 1 573 ? 12.554 55.675 38.816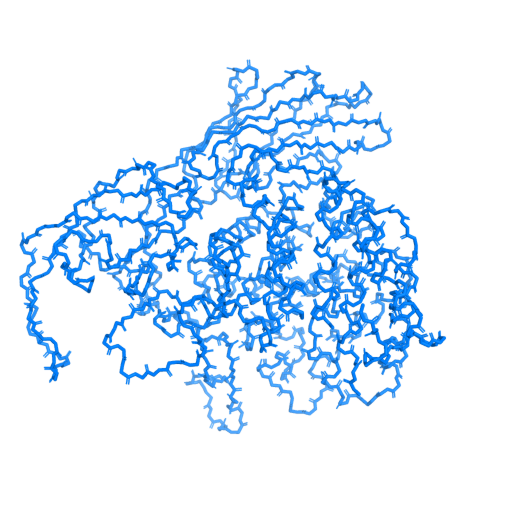 1.00 61.32 573 VAL A O 1
ATOM 3816 N N . GLU A 1 574 ? 14.787 55.997 38.667 1.00 68.92 574 GLU A N 1
ATOM 3817 C CA . GLU A 1 574 ? 14.749 56.523 37.314 1.00 72.63 574 GLU A CA 1
ATOM 3818 C C . GLU A 1 574 ? 15.886 55.947 36.454 1.00 73.88 574 GLU A C 1
ATOM 3819 O O . GLU A 1 574 ? 17.060 56.276 36.632 1.00 76.75 574 GLU A O 1
ATOM 3825 N N . LEU A 1 575 ? 15.512 55.067 35.527 1.00 73.90 575 LEU A N 1
ATOM 3826 C CA . LEU A 1 575 ? 16.431 54.480 34.566 1.00 68.83 575 LEU A CA 1
ATOM 3827 C C . LEU A 1 575 ? 16.488 55.404 33.386 1.00 66.38 575 LEU A C 1
ATOM 3828 O O . LEU A 1 575 ? 15.437 55.769 32.862 1.00 63.88 575 LEU A O 1
ATOM 3833 N N . VAL A 1 576 ? 17.694 55.814 32.992 1.00 65.36 576 VAL A N 1
ATOM 3834 C CA . VAL A 1 576 ? 17.893 56.514 31.714 1.00 65.49 576 VAL A CA 1
ATOM 3835 C C . VAL A 1 576 ? 18.717 55.627 30.796 1.00 61.68 576 VAL A C 1
ATOM 3836 O O . VAL A 1 576 ? 19.891 55.427 31.044 1.00 59.72 576 VAL A O 1
ATOM 3840 N N . MET A 1 577 ? 18.084 55.084 29.761 1.00 62.88 577 MET A N 1
ATOM 3841 C CA . MET A 1 577 ? 18.761 54.269 28.727 1.00 63.76 577 MET A CA 1
ATOM 3842 C C . MET A 1 577 ? 19.007 55.159 27.538 1.00 63.44 577 MET A C 1
ATOM 3843 O O . MET A 1 577 ? 18.099 55.840 27.108 1.00 64.71 577 MET A O 1
ATOM 3848 N N . ASP A 1 578 ? 20.230 55.195 27.029 1.00 65.95 578 ASP A N 1
ATOM 3849 C CA . ASP A 1 578 ? 20.468 55.835 25.741 1.00 69.91 578 ASP A CA 1
ATOM 3850 C C . ASP A 1 578 ? 19.790 55.001 24.696 1.00 67.86 578 ASP A C 1
ATOM 3851 O O . ASP A 1 578 ? 19.903 53.784 24.706 1.00 70.86 578 ASP A O 1
ATOM 3856 N N . MET A 1 579 ? 19.105 55.662 23.784 1.00 64.41 579 MET A N 1
ATOM 3857 C CA . MET A 1 579 ? 18.352 54.985 22.764 1.00 60.78 579 MET A CA 1
ATOM 3858 C C . MET A 1 579 ? 18.670 55.589 21.405 1.00 57.78 579 MET A C 1
ATOM 3859 O O . MET A 1 579 ? 17.819 56.161 20.743 1.00 58.80 579 MET A O 1
ATOM 3864 N N . PRO A 1 580 ? 19.912 55.461 20.969 1.00 57.01 580 PRO A N 1
ATOM 3865 C CA . PRO A 1 580 ? 20.270 55.969 19.634 1.00 56.53 580 PRO A CA 1
ATOM 3866 C C . PRO A 1 580 ? 19.745 55.092 18.506 1.00 55.63 580 PRO A C 1
ATOM 3867 O O . PRO A 1 580 ? 19.198 54.026 18.759 1.00 56.54 580 PRO A O 1
ATOM 3871 N N . VAL A 1 581 ? 19.915 55.560 17.274 1.00 56.61 581 VAL A N 1
ATOM 3872 C CA . VAL A 1 581 ? 19.572 54.801 16.071 1.00 55.35 581 VAL A CA 1
ATOM 3873 C C . VAL A 1 581 ? 20.708 53.839 15.852 1.00 55.96 581 VAL A C 1
ATOM 3874 O O . VAL A 1 581 ? 21.859 54.247 15.942 1.00 54.43 581 VAL A O 1
ATOM 3878 N N . CYS A 1 582 ? 20.380 52.566 15.603 1.00 57.85 582 CYS A N 1
ATOM 3879 C CA . CYS A 1 582 ? 21.381 51.526 15.310 1.00 59.81 582 CYS A CA 1
ATOM 3880 C C . CYS A 1 582 ? 21.243 50.955 13.934 1.00 57.05 582 CYS A C 1
ATOM 3881 O O . CYS A 1 582 ? 20.126 50.754 13.455 1.00 53.78 582 CYS A O 1
ATOM 3884 N N . LEU A 1 583 ? 22.403 50.676 13.337 1.00 55.74 583 LEU A N 1
ATOM 3885 C CA . LEU A 1 583 ? 22.505 49.982 12.074 1.00 55.57 583 LEU A CA 1
ATOM 3886 C C . LEU A 1 583 ? 23.114 48.637 12.400 1.00 54.83 583 LEU A C 1
ATOM 3887 O O . LEU A 1 583 ? 24.163 48.594 13.018 1.00 55.74 583 LEU A O 1
ATOM 3892 N N . LEU A 1 584 ? 22.456 47.545 12.007 1.00 53.57 584 LEU A N 1
ATOM 3893 C CA . LEU A 1 584 ? 22.911 46.221 12.352 1.00 53.66 584 LEU A CA 1
ATOM 3894 C C . LEU A 1 584 ? 23.257 45.489 11.078 1.00 52.92 584 LEU A C 1
ATOM 3895 O O . LEU A 1 584 ? 22.568 45.663 10.079 1.00 51.97 584 LEU A O 1
ATOM 3900 N N . GLU A 1 585 ? 24.302 44.656 11.129 1.00 52.05 585 GLU A N 1
ATOM 3901 C CA . GLU A 1 585 ? 24.629 43.705 10.056 1.00 51.91 585 GLU A CA 1
ATOM 3902 C C . GLU A 1 585 ? 24.460 42.278 10.598 1.00 50.72 585 GLU A C 1
ATOM 3903 O O . GLU A 1 585 ? 24.329 42.071 11.812 1.00 47.62 585 GLU A O 1
ATOM 3909 N N . ALA A 1 586 ? 24.521 41.294 9.703 1.00 48.96 586 ALA A N 1
ATOM 3910 C CA . ALA A 1 586 ? 24.277 39.914 10.096 1.00 49.51 586 ALA A CA 1
ATOM 3911 C C . ALA A 1 586 ? 25.459 39.041 9.732 1.00 51.46 586 ALA A C 1
ATOM 3912 O O . ALA A 1 586 ? 26.302 39.379 8.873 1.00 53.89 586 ALA A O 1
ATOM 3914 N N . HIS A 1 587 ? 25.513 37.904 10.402 1.00 50.41 587 HIS A N 1
ATOM 3915 C CA . HIS A 1 587 ? 26.586 36.908 10.217 1.00 51.56 587 HIS A CA 1
ATOM 3916 C C . HIS A 1 587 ? 26.818 36.607 8.707 1.00 52.22 587 HIS A C 1
ATOM 3917 O O . HIS A 1 587 ? 25.878 36.578 7.928 1.00 53.57 587 HIS A O 1
ATOM 3924 N N . PRO A 1 588 ? 28.072 36.440 8.281 1.00 53.83 588 PRO A N 1
ATOM 3925 C CA . PRO A 1 588 ? 28.304 36.332 6.825 1.00 52.16 588 PRO A CA 1
ATOM 3926 C C . PRO A 1 588 ? 27.655 35.128 6.143 1.00 50.46 588 PRO A C 1
ATOM 3927 O O . PRO A 1 588 ? 27.314 35.187 4.969 1.00 51.96 588 PRO A O 1
ATOM 3931 N N . LEU A 1 589 ? 27.536 34.015 6.839 1.00 49.16 589 LEU A N 1
ATOM 3932 C CA . LEU A 1 589 ? 26.766 32.872 6.335 1.00 46.23 589 LEU A CA 1
ATOM 3933 C C . LEU A 1 589 ? 25.254 33.112 6.127 1.00 42.86 589 LEU A C 1
ATOM 3934 O O . LEU A 1 589 ? 24.602 32.261 5.629 1.00 39.28 589 LEU A O 1
ATOM 3939 N N . ALA A 1 590 ? 24.692 34.241 6.525 1.00 42.99 590 ALA A N 1
ATOM 3940 C CA . ALA A 1 590 ? 23.316 34.589 6.117 1.00 44.17 590 ALA A CA 1
ATOM 3941 C C . ALA A 1 590 ? 23.301 35.341 4.769 1.00 44.66 590 ALA A C 1
ATOM 3942 O O . ALA A 1 590 ? 23.246 36.569 4.716 1.00 46.03 590 ALA A O 1
ATOM 3944 N N . GLU A 1 591 ? 23.310 34.568 3.694 1.00 45.36 591 GLU A N 1
ATOM 3945 C CA . GLU A 1 591 ? 23.530 35.070 2.348 1.00 46.00 591 GLU A CA 1
ATOM 3946 C C . GLU A 1 591 ? 22.434 36.001 1.893 1.00 46.42 591 GLU A C 1
ATOM 3947 O O . GLU A 1 591 ? 22.687 36.982 1.203 1.00 48.90 591 GLU A O 1
ATOM 3953 N N . GLU A 1 592 ? 21.211 35.702 2.298 1.00 47.05 592 GLU A N 1
ATOM 3954 C CA . GLU A 1 592 ? 20.031 36.463 1.857 1.00 46.96 592 GLU A CA 1
ATOM 3955 C C . GLU A 1 592 ? 20.041 37.899 2.338 1.00 46.35 592 GLU A C 1
ATOM 3956 O O . GLU A 1 592 ? 19.320 38.727 1.792 1.00 48.91 592 GLU A O 1
ATOM 3962 N N . ILE A 1 593 ? 20.863 38.185 3.349 1.00 45.67 593 ILE A N 1
ATOM 3963 C CA . ILE A 1 593 ? 21.038 39.541 3.894 1.00 46.25 593 ILE A CA 1
ATOM 3964 C C . ILE A 1 593 ? 22.504 39.983 3.989 1.00 47.64 593 ILE A C 1
ATOM 3965 O O . ILE A 1 593 ? 22.842 40.938 4.697 1.00 45.71 593 ILE A O 1
ATOM 3970 N N . ARG A 1 594 ? 23.383 39.298 3.255 1.00 50.12 594 ARG A N 1
ATOM 3971 C CA . ARG A 1 594 ? 24.780 39.669 3.235 1.00 51.45 594 ARG A CA 1
ATOM 3972 C C . ARG A 1 594 ? 24.912 41.111 2.717 1.00 51.79 594 ARG A C 1
ATOM 3973 O O . ARG A 1 594 ? 24.145 41.549 1.858 1.00 50.86 594 ARG A O 1
ATOM 3981 N N . ASN A 1 595 ? 25.826 41.861 3.318 1.00 51.67 595 ASN A N 1
ATOM 3982 C CA . ASN A 1 595 ? 26.077 43.257 2.946 1.00 52.91 595 ASN A CA 1
ATOM 3983 C C . ASN A 1 595 ? 24.855 44.217 2.919 1.00 52.23 595 ASN A C 1
ATOM 3984 O O . ASN A 1 595 ? 24.728 45.117 2.071 1.00 50.89 595 ASN A O 1
ATOM 3989 N N . GLN A 1 596 ? 23.976 44.019 3.881 1.00 52.44 596 GLN A N 1
ATOM 3990 C CA . GLN A 1 596 ? 22.758 44.800 3.988 1.00 51.82 596 GLN A CA 1
ATOM 3991 C C . GLN A 1 596 ? 22.619 45.178 5.444 1.00 51.04 596 GLN A C 1
ATOM 3992 O O . GLN A 1 596 ? 23.282 44.610 6.335 1.00 49.14 596 GLN A O 1
ATOM 3998 N N . VAL A 1 597 ? 21.763 46.156 5.691 1.00 49.09 597 VAL A N 1
ATOM 3999 C CA . VAL A 1 597 ? 21.657 46.716 7.006 1.00 47.32 597 VAL A CA 1
ATOM 4000 C C . VAL A 1 597 ? 20.187 46.748 7.336 1.00 48.28 597 VAL A C 1
ATOM 4001 O O . VAL A 1 597 ? 19.344 46.889 6.448 1.00 48.18 597 VAL A O 1
ATOM 4005 N N . VAL A 1 598 ? 19.912 46.560 8.620 1.00 51.32 598 VAL A N 1
ATOM 4006 C CA . VAL A 1 598 ? 18.608 46.763 9.238 1.00 52.92 598 VAL A CA 1
ATOM 4007 C C . VAL A 1 598 ? 18.761 47.853 10.318 1.00 54.56 598 VAL A C 1
ATOM 4008 O O . VAL A 1 598 ? 19.782 47.896 11.031 1.00 52.15 598 VAL A O 1
ATOM 4012 N N . VAL A 1 599 ? 17.730 48.695 10.446 1.00 55.81 599 VAL A N 1
ATOM 4013 C CA . VAL A 1 599 ? 17.746 49.821 11.364 1.00 56.85 599 VAL A CA 1
ATOM 4014 C C . VAL A 1 599 ? 16.892 49.530 12.585 1.00 55.59 599 VAL A C 1
ATOM 4015 O O . VAL A 1 599 ? 15.687 49.366 12.465 1.00 59.22 599 VAL A O 1
ATOM 4019 N N . LYS A 1 600 ? 17.499 49.511 13.760 1.00 55.25 600 LYS A N 1
ATOM 4020 C CA . LYS A 1 600 ? 16.755 49.495 15.029 1.00 54.13 600 LYS A CA 1
ATOM 4021 C C . LYS A 1 600 ? 16.860 50.862 15.711 1.00 54.29 600 LYS A C 1
ATOM 4022 O O . LYS A 1 600 ? 17.765 51.653 15.423 1.00 54.54 600 LYS A O 1
ATOM 4028 N N . ARG A 1 601 ? 15.902 51.133 16.586 1.00 53.85 601 ARG A N 1
ATOM 4029 C CA . ARG A 1 601 ? 16.014 52.180 17.596 1.00 55.55 601 ARG A CA 1
ATOM 4030 C C . ARG A 1 601 ? 15.388 51.619 18.854 1.00 55.84 601 ARG A C 1
ATOM 4031 O O . ARG A 1 601 ? 14.186 51.277 18.881 1.00 55.56 601 ARG A O 1
ATOM 4039 N N . GLY A 1 602 ? 16.200 51.492 19.896 1.00 55.28 602 GLY A N 1
ATOM 4040 C CA . GLY A 1 602 ? 15.734 50.797 21.064 1.00 53.72 602 GLY A CA 1
ATOM 4041 C C . GLY A 1 602 ? 15.355 49.387 20.632 1.00 53.47 602 GLY A C 1
ATOM 4042 O O . GLY A 1 602 ? 16.164 48.733 19.926 1.00 53.94 602 GLY A O 1
ATOM 4043 N N . PRO A 1 603 ? 14.130 48.926 21.013 1.00 51.32 603 PRO A N 1
ATOM 4044 C CA . PRO A 1 603 ? 13.639 47.575 20.741 1.00 48.15 603 PRO A CA 1
ATOM 4045 C C . PRO A 1 603 ? 12.893 47.396 19.430 1.00 47.71 603 PRO A C 1
ATOM 4046 O O . PRO A 1 603 ? 12.537 46.246 19.087 1.00 47.65 603 PRO A O 1
ATOM 4050 N N . LEU A 1 604 ? 12.656 48.481 18.699 1.00 47.96 604 LEU A N 1
ATOM 4051 C CA . LEU A 1 604 ? 11.870 48.395 17.468 1.00 50.17 604 LEU A CA 1
ATOM 4052 C C . LEU A 1 604 ? 12.761 48.215 16.269 1.00 49.68 604 LEU A C 1
ATOM 4053 O O . LEU A 1 604 ? 13.677 48.990 16.043 1.00 54.20 604 LEU A O 1
ATOM 4058 N N . VAL A 1 605 ? 12.486 47.186 15.495 1.00 50.19 605 VAL A N 1
ATOM 4059 C CA . VAL A 1 605 ? 13.089 47.017 14.165 1.00 49.49 605 VAL A CA 1
ATOM 4060 C C . VAL A 1 605 ? 12.338 47.950 13.249 1.00 48.85 605 VAL A C 1
ATOM 4061 O O . VAL A 1 605 ? 11.097 48.008 13.288 1.00 48.29 605 VAL A O 1
ATOM 4065 N N . TYR A 1 606 ? 13.084 48.703 12.460 1.00 48.57 606 TYR A N 1
ATOM 4066 C CA . TYR A 1 606 ? 12.467 49.594 11.498 1.00 50.79 606 TYR A CA 1
ATOM 4067 C C . TYR A 1 606 ? 12.487 48.978 10.102 1.00 50.58 606 TYR A C 1
ATOM 4068 O O . TYR A 1 606 ? 13.281 48.076 9.805 1.00 49.15 606 TYR A O 1
ATOM 4077 N N . CYS A 1 607 ? 11.602 49.507 9.259 1.00 52.75 607 CYS A N 1
ATOM 4078 C CA . CYS A 1 607 ? 11.515 49.141 7.846 1.00 53.86 607 CYS A CA 1
ATOM 4079 C C . CYS A 1 607 ? 11.251 50.351 7.003 1.00 54.00 607 CYS A C 1
ATOM 4080 O O . CYS A 1 607 ? 10.999 51.427 7.535 1.00 55.97 607 CYS A O 1
ATOM 4083 N N . LEU A 1 608 ? 11.296 50.144 5.687 1.00 55.16 608 LEU A N 1
ATOM 4084 C CA . LEU A 1 608 ? 10.974 51.157 4.665 1.00 56.01 608 LEU A CA 1
ATOM 4085 C C . LEU A 1 608 ? 9.815 50.682 3.786 1.00 55.61 608 LEU A C 1
ATOM 4086 O O . LEU A 1 608 ? 9.889 49.567 3.260 1.00 56.50 608 LEU A O 1
ATOM 4091 N N . GLU A 1 609 ? 8.758 51.510 3.649 1.00 56.68 609 GLU A N 1
ATOM 4092 C CA . GLU A 1 609 ? 7.648 51.286 2.675 1.00 55.29 609 GLU A CA 1
ATOM 4093 C C . GLU A 1 609 ? 7.748 52.245 1.497 1.00 53.45 609 GLU A C 1
ATOM 4094 O O . GLU A 1 609 ? 8.295 53.315 1.641 1.00 50.93 609 GLU A O 1
ATOM 4100 N N . SER A 1 610 ? 7.176 51.869 0.356 1.00 53.75 610 SER A N 1
ATOM 4101 C CA . SER A 1 610 ? 7.368 52.618 -0.901 1.00 55.51 610 SER A CA 1
ATOM 4102 C C . SER A 1 610 ? 6.757 53.993 -0.848 1.00 57.71 610 SER A C 1
ATOM 4103 O O . SER A 1 610 ? 7.316 54.906 -1.424 1.00 59.63 610 SER A O 1
ATOM 4106 N N . MET A 1 611 ? 5.645 54.153 -0.130 1.00 60.22 611 MET A N 1
ATOM 4107 C CA . MET A 1 611 ? 5.023 55.476 0.054 1.00 60.80 611 MET A CA 1
ATOM 4108 C C . MET A 1 611 ? 5.812 56.491 0.922 1.00 61.21 611 MET A C 1
ATOM 4109 O O . MET A 1 611 ? 5.413 57.639 0.967 1.00 63.95 611 MET A O 1
ATOM 4114 N N . ASP A 1 612 ? 6.887 56.084 1.614 1.00 60.30 612 ASP A N 1
ATOM 4115 C CA . ASP A 1 612 ? 7.760 57.003 2.379 1.00 59.72 612 ASP A CA 1
ATOM 4116 C C . ASP A 1 612 ? 9.053 57.339 1.624 1.00 59.07 612 ASP A C 1
ATOM 4117 O O . ASP A 1 612 ? 10.015 57.769 2.236 1.00 59.46 612 ASP A O 1
ATOM 4122 N N . ILE A 1 613 ? 9.106 57.114 0.321 1.00 59.98 613 ILE A N 1
ATOM 4123 C CA . ILE A 1 613 ? 10.283 57.480 -0.482 1.00 61.49 613 ILE A CA 1
ATOM 4124 C C . ILE A 1 613 ? 9.874 58.711 -1.262 1.00 63.04 613 ILE A C 1
ATOM 4125 O O . ILE A 1 613 ? 8.889 58.667 -2.004 1.00 65.28 613 ILE A O 1
ATOM 4130 N N . ALA A 1 614 ? 10.613 59.805 -1.125 1.00 63.70 614 ALA A N 1
ATOM 4131 C CA . ALA A 1 614 ? 10.275 61.007 -1.889 1.00 67.11 614 ALA A CA 1
ATOM 4132 C C . ALA A 1 614 ? 10.363 60.731 -3.402 1.00 69.38 614 ALA A C 1
ATOM 4133 O O . ALA A 1 614 ? 11.227 59.977 -3.843 1.00 66.65 614 ALA A O 1
ATOM 4135 N N . ASN A 1 615 ? 9.450 61.333 -4.169 1.00 75.04 615 ASN A N 1
ATOM 4136 C CA . ASN A 1 615 ? 9.445 61.307 -5.668 1.00 78.03 615 ASN A CA 1
ATOM 4137 C C . ASN A 1 615 ? 9.155 59.929 -6.258 1.00 78.79 615 ASN A C 1
ATOM 4138 O O . ASN A 1 615 ? 9.624 59.625 -7.358 1.00 78.84 615 ASN A O 1
ATOM 4143 N N . GLY A 1 616 ? 8.412 59.096 -5.520 1.00 79.56 616 GLY A N 1
ATOM 4144 C CA . GLY A 1 616 ? 8.100 57.719 -5.937 1.00 78.78 616 GLY A CA 1
ATOM 4145 C C . GLY A 1 616 ? 9.266 56.965 -6.572 1.00 76.66 616 GLY A C 1
ATOM 4146 O O . GLY A 1 616 ? 9.072 56.142 -7.474 1.00 74.41 616 GLY A O 1
ATOM 4147 N N . GLU A 1 617 ? 10.471 57.253 -6.083 1.00 73.27 617 GLU A N 1
ATOM 4148 C CA . GLU A 1 617 ? 11.681 56.613 -6.536 1.00 71.70 617 GLU A CA 1
ATOM 4149 C C . GLU A 1 617 ? 11.584 55.164 -5.991 1.00 69.03 617 GLU A C 1
ATOM 4150 O O . GLU A 1 617 ? 10.977 54.930 -4.944 1.00 67.98 617 GLU A O 1
ATOM 4156 N N . LYS A 1 618 ? 12.110 54.197 -6.737 1.00 68.50 618 LYS A N 1
ATOM 4157 C CA . LYS A 1 618 ? 11.854 52.787 -6.468 1.00 67.94 618 LYS A CA 1
ATOM 4158 C C . LYS A 1 618 ? 12.680 52.249 -5.310 1.00 65.11 618 LYS A C 1
ATOM 4159 O O . LYS A 1 618 ? 13.885 52.437 -5.245 1.00 65.39 618 LYS A O 1
ATOM 4165 N N . ILE A 1 619 ? 12.003 51.553 -4.409 1.00 63.66 619 ILE A N 1
ATOM 4166 C CA . ILE A 1 619 ? 12.587 51.062 -3.163 1.00 61.58 619 ILE A CA 1
ATOM 4167 C C . ILE A 1 619 ? 13.851 50.227 -3.341 1.00 59.30 619 ILE A C 1
ATOM 4168 O O . ILE A 1 619 ? 14.743 50.283 -2.493 1.00 60.01 619 ILE A O 1
ATOM 4173 N N . ASP A 1 620 ? 13.938 49.454 -4.421 1.00 58.46 620 ASP A N 1
ATOM 4174 C CA . ASP A 1 620 ? 15.125 48.616 -4.660 1.00 58.06 620 ASP A CA 1
ATOM 4175 C C . ASP A 1 620 ? 16.406 49.443 -4.800 1.00 58.82 620 ASP A C 1
ATOM 4176 O O . ASP A 1 620 ? 17.462 48.992 -4.376 1.00 58.37 620 ASP A O 1
ATOM 4181 N N . ASN A 1 621 ? 16.292 50.657 -5.345 1.00 60.40 621 ASN A N 1
ATOM 4182 C CA . ASN A 1 621 ? 17.422 51.569 -5.544 1.00 61.16 621 ASN A CA 1
ATOM 4183 C C . ASN A 1 621 ? 17.909 52.351 -4.305 1.00 61.51 621 ASN A C 1
ATOM 4184 O O . ASN A 1 621 ? 18.875 53.132 -4.416 1.00 65.42 621 ASN A O 1
ATOM 4189 N N . ILE A 1 622 ? 17.275 52.172 -3.149 1.00 58.60 622 ILE A N 1
ATOM 4190 C CA . ILE A 1 622 ? 17.653 52.908 -1.945 1.00 59.04 622 ILE A CA 1
ATOM 4191 C C . ILE A 1 622 ? 18.860 52.259 -1.259 1.00 59.90 622 ILE A C 1
ATOM 4192 O O . ILE A 1 622 ? 18.784 51.089 -0.912 1.00 62.74 622 ILE A O 1
ATOM 4197 N N . LEU A 1 623 ? 19.961 53.007 -1.073 1.00 59.07 623 LEU A N 1
ATOM 4198 C CA . LEU A 1 623 ? 21.120 52.545 -0.282 1.00 59.35 623 LEU A CA 1
ATOM 4199 C C . LEU A 1 623 ? 21.295 53.351 0.977 1.00 57.58 623 LEU A C 1
ATOM 4200 O O . LEU A 1 623 ? 21.217 54.579 0.956 1.00 58.95 623 LEU A O 1
ATOM 4205 N N . ILE A 1 624 ? 21.617 52.665 2.053 1.00 54.74 624 ILE A N 1
ATOM 4206 C CA . ILE A 1 624 ? 21.841 53.314 3.322 1.00 54.80 624 ILE A CA 1
ATOM 4207 C C . ILE A 1 624 ? 23.359 53.465 3.516 1.00 54.93 624 ILE A C 1
ATOM 4208 O O . ILE A 1 624 ? 24.041 52.464 3.702 1.00 57.15 624 ILE A O 1
ATOM 4213 N N . PRO A 1 625 ? 23.902 54.702 3.475 1.00 53.51 625 PRO A N 1
ATOM 4214 C CA . PRO A 1 625 ? 25.303 54.821 3.846 1.00 52.95 625 PRO A CA 1
ATOM 4215 C C . PRO A 1 625 ? 25.476 54.520 5.318 1.00 52.54 625 PRO A C 1
ATOM 4216 O O . PRO A 1 625 ? 24.577 54.835 6.108 1.00 49.77 625 PRO A O 1
ATOM 4220 N N . ALA A 1 626 ? 26.615 53.922 5.680 1.00 54.31 626 ALA A N 1
ATOM 4221 C CA . ALA A 1 626 ? 26.870 53.455 7.083 1.00 57.23 626 ALA A CA 1
ATOM 4222 C C . ALA A 1 626 ? 26.848 54.543 8.151 1.00 58.95 626 ALA A C 1
ATOM 4223 O O . ALA A 1 626 ? 26.466 54.282 9.281 1.00 61.26 626 ALA A O 1
ATOM 4225 N N . ASP A 1 627 ? 27.266 55.745 7.759 1.00 62.95 627 ASP A N 1
ATOM 4226 C CA . ASP A 1 627 ? 27.256 56.950 8.582 1.00 65.88 627 ASP A CA 1
ATOM 4227 C C . ASP A 1 627 ? 26.063 57.854 8.292 1.00 66.48 627 ASP A C 1
ATOM 4228 O O . ASP A 1 627 ? 26.140 59.059 8.524 1.00 68.90 627 ASP A O 1
ATOM 4233 N N . ILE A 1 628 ? 24.972 57.307 7.759 1.00 67.32 628 ILE A N 1
ATOM 4234 C CA . ILE A 1 628 ? 23.748 58.093 7.576 1.00 66.58 628 ILE A CA 1
ATOM 4235 C C . ILE A 1 628 ? 23.332 58.682 8.921 1.00 66.43 628 ILE A C 1
ATOM 4236 O O . ILE A 1 628 ? 23.566 58.071 9.969 1.00 66.86 628 ILE A O 1
ATOM 4241 N N . LYS A 1 629 ? 22.762 59.881 8.892 1.00 70.18 629 LYS A N 1
ATOM 4242 C CA . LYS A 1 629 ? 22.171 60.479 10.089 1.00 75.36 629 LYS A CA 1
ATOM 4243 C C . LYS A 1 629 ? 20.655 60.442 9.965 1.00 72.64 629 LYS A C 1
ATOM 4244 O O . LYS A 1 629 ? 20.074 61.115 9.114 1.00 70.72 629 LYS A O 1
ATOM 4250 N N . LEU A 1 630 ? 20.053 59.603 10.817 1.00 70.98 630 LEU A N 1
ATOM 4251 C CA . LEU A 1 630 ? 18.615 59.356 10.862 1.00 68.95 630 LEU A CA 1
ATOM 4252 C C . LEU A 1 630 ? 18.020 60.051 12.062 1.00 67.01 630 LEU A C 1
ATOM 4253 O O . LEU A 1 630 ? 18.504 59.869 13.201 1.00 66.59 630 LEU A O 1
ATOM 4258 N N . ILE A 1 631 ? 16.948 60.810 11.812 1.00 65.64 631 ILE A N 1
ATOM 4259 C CA . ILE A 1 631 ? 16.396 61.744 12.802 1.00 66.61 631 ILE A CA 1
ATOM 4260 C C . ILE A 1 631 ? 14.986 61.330 13.197 1.00 63.58 631 ILE A C 1
ATOM 4261 O O . ILE A 1 631 ? 14.121 61.243 12.331 1.00 64.41 631 ILE A O 1
ATOM 4266 N N . PRO A 1 632 ? 14.743 61.097 14.497 1.00 61.47 632 PRO A N 1
ATOM 4267 C CA . PRO A 1 632 ? 13.371 60.767 14.953 1.00 62.83 632 PRO A CA 1
ATOM 4268 C C . PRO A 1 632 ? 12.385 61.931 14.841 1.00 63.75 632 PRO A C 1
ATOM 4269 O O . PRO A 1 632 ? 12.757 63.065 15.083 1.00 68.41 632 PRO A O 1
ATOM 4273 N N . LYS A 1 633 ? 11.149 61.629 14.477 1.00 65.12 633 LYS A N 1
ATOM 4274 C CA . LYS A 1 633 ? 10.078 62.610 14.284 1.00 67.61 633 LYS A CA 1
ATOM 4275 C C . LYS A 1 633 ? 8.779 61.904 14.558 1.00 66.70 633 LYS A C 1
ATOM 4276 O O . LYS A 1 633 ? 8.487 60.926 13.888 1.00 66.05 633 LYS A O 1
ATOM 4282 N N . LYS A 1 634 ? 7.999 62.373 15.526 1.00 68.01 634 LYS A N 1
ATOM 4283 C CA . LYS A 1 634 ? 6.676 61.789 15.764 1.00 70.35 634 LYS A CA 1
ATOM 4284 C C . LYS A 1 634 ? 5.829 62.003 14.500 1.00 69.33 634 LYS A C 1
ATOM 4285 O O . LYS A 1 634 ? 5.946 63.053 13.893 1.00 67.44 634 LYS A O 1
ATOM 4291 N N . THR A 1 635 ? 5.082 60.985 14.052 1.00 70.25 635 THR A N 1
ATOM 4292 C CA . THR A 1 635 ? 4.026 61.150 13.009 1.00 73.55 635 THR A CA 1
ATOM 4293 C C . THR A 1 635 ? 2.865 60.185 13.290 1.00 74.10 635 THR A C 1
ATOM 4294 O O . THR A 1 635 ? 2.962 59.358 14.196 1.00 75.87 635 THR A O 1
ATOM 4298 N N . THR A 1 636 ? 1.768 60.304 12.536 1.00 73.56 636 THR A N 1
ATOM 4299 C CA . THR A 1 636 ? 0.498 59.629 12.877 1.00 72.81 636 THR A CA 1
ATOM 4300 C C . THR A 1 636 ? 0.052 58.646 11.787 1.00 73.25 636 THR A C 1
ATOM 4301 O O . THR A 1 636 ? 0.080 59.004 10.601 1.00 73.00 636 THR A O 1
ATOM 4305 N N . ILE A 1 637 ? -0.329 57.419 12.178 1.00 69.81 637 ILE A N 1
ATOM 4306 C CA . ILE A 1 637 ? -0.912 56.440 11.230 1.00 69.30 637 ILE A CA 1
ATOM 4307 C C . ILE A 1 637 ? -2.082 55.762 11.913 1.00 69.80 637 ILE A C 1
ATOM 4308 O O . ILE A 1 637 ? -1.952 55.232 13.022 1.00 71.15 637 ILE A O 1
ATOM 4313 N N . GLU A 1 638 ? -3.220 55.771 11.237 1.00 70.69 638 GLU A N 1
ATOM 4314 C CA . GLU A 1 638 ? -4.479 55.354 11.834 1.00 72.62 638 GLU A CA 1
ATOM 4315 C C . GLU A 1 638 ? -4.588 55.825 13.279 1.00 73.42 638 GLU A C 1
ATOM 4316 O O . GLU A 1 638 ? -4.821 55.009 14.171 1.00 76.35 638 GLU A O 1
ATOM 4322 N N . GLY A 1 639 ? -4.399 57.133 13.495 1.00 72.80 639 GLY A N 1
ATOM 4323 C CA . GLY A 1 639 ? -4.546 57.762 14.823 1.00 72.46 639 GLY A CA 1
ATOM 4324 C C . GLY A 1 639 ? -3.597 57.335 15.940 1.00 70.72 639 GLY A C 1
ATOM 4325 O O . GLY A 1 639 ? -3.935 57.449 17.111 1.00 67.06 639 GLY A O 1
ATOM 4326 N N . SER A 1 640 ? -2.410 56.851 15.571 1.00 74.10 640 SER A N 1
ATOM 4327 C CA . SER A 1 640 ? -1.395 56.360 16.526 1.00 75.60 640 SER A CA 1
ATOM 4328 C C . SER A 1 640 ? -0.113 57.152 16.303 1.00 73.53 640 SER A C 1
ATOM 4329 O O . SER A 1 640 ? 0.314 57.323 15.150 1.00 70.54 640 SER A O 1
ATOM 4332 N N . SER A 1 641 ? 0.473 57.648 17.393 1.00 72.34 641 SER A N 1
ATOM 4333 C CA . SER A 1 641 ? 1.688 58.436 17.293 1.00 76.16 641 SER A CA 1
ATOM 4334 C C . SER A 1 641 ? 2.867 57.488 17.321 1.00 72.90 641 SER A C 1
ATOM 4335 O O . SER A 1 641 ? 3.040 56.740 18.286 1.00 76.35 641 SER A O 1
ATOM 4338 N N . ILE A 1 642 ? 3.660 57.506 16.256 1.00 67.11 642 ILE A N 1
ATOM 4339 C CA . ILE A 1 642 ? 4.815 56.635 16.141 1.00 64.86 642 ILE A CA 1
ATOM 4340 C C . ILE A 1 642 ? 6.044 57.511 15.836 1.00 63.40 642 ILE A C 1
ATOM 4341 O O . ILE A 1 642 ? 5.913 58.608 15.265 1.00 66.86 642 ILE A O 1
ATOM 4346 N N . VAL A 1 643 ? 7.223 57.036 16.230 1.00 57.04 643 VAL A N 1
ATOM 4347 C CA . VAL A 1 643 ? 8.452 57.670 15.853 1.00 54.60 643 VAL A CA 1
ATOM 4348 C C . VAL A 1 643 ? 8.902 57.114 14.507 1.00 53.74 643 VAL A C 1
ATOM 4349 O O . VAL A 1 643 ? 9.282 55.956 14.409 1.00 51.44 643 VAL A O 1
ATOM 4353 N N . ALA A 1 644 ? 8.835 57.942 13.472 1.00 55.01 644 ALA A N 1
ATOM 4354 C CA . ALA A 1 644 ? 9.528 57.650 12.211 1.00 57.30 644 ALA A CA 1
ATOM 4355 C C . ALA A 1 644 ? 10.978 58.162 12.285 1.00 57.08 644 ALA A C 1
ATOM 4356 O O . ALA A 1 644 ? 11.338 58.875 13.202 1.00 57.78 644 ALA A O 1
ATOM 4358 N N . LEU A 1 645 ? 11.811 57.743 11.345 1.00 56.87 645 LEU A N 1
ATOM 4359 C CA . LEU A 1 645 ? 13.191 58.190 11.289 1.00 58.67 645 LEU A CA 1
ATOM 4360 C C . LEU A 1 645 ? 13.365 58.759 9.892 1.00 58.10 645 LEU A C 1
ATOM 4361 O O . LEU A 1 645 ? 13.009 58.104 8.915 1.00 57.55 645 LEU A O 1
ATOM 4366 N N . GLU A 1 646 ? 13.833 60.003 9.805 1.00 59.85 646 GLU A N 1
ATOM 4367 C CA . GLU A 1 646 ? 13.956 60.717 8.533 1.00 61.04 646 GLU A CA 1
ATOM 4368 C C . GLU A 1 646 ? 15.417 60.951 8.252 1.00 62.38 646 GLU A C 1
ATOM 4369 O O . GLU A 1 646 ? 16.192 61.262 9.173 1.00 63.66 646 GLU A O 1
ATOM 4375 N N . GLY A 1 647 ? 15.792 60.798 6.985 1.00 61.92 647 GLY A N 1
ATOM 4376 C CA . GLY A 1 647 ? 17.168 60.997 6.570 1.00 62.12 647 GLY A CA 1
ATOM 4377 C C . GLY A 1 647 ? 17.358 60.926 5.068 1.00 63.79 647 GLY A C 1
ATOM 4378 O O . GLY A 1 647 ? 16.389 60.725 4.297 1.00 60.85 647 GLY A O 1
ATOM 4379 N N . LYS A 1 648 ? 18.620 61.085 4.669 1.00 65.49 648 LYS A N 1
ATOM 4380 C CA . LYS A 1 648 ? 19.001 61.151 3.273 1.00 67.88 648 LYS A CA 1
ATOM 4381 C C . LYS A 1 648 ? 19.770 59.887 2.899 1.00 67.66 648 LYS A C 1
ATOM 4382 O O . LYS A 1 648 ? 20.938 59.679 3.309 1.00 67.22 648 LYS A O 1
ATOM 4388 N N . ALA A 1 649 ? 19.082 59.037 2.136 1.00 66.33 649 ALA A N 1
ATOM 4389 C CA . ALA A 1 649 ? 19.624 57.778 1.638 1.00 64.89 649 ALA A CA 1
ATOM 4390 C C . ALA A 1 649 ? 20.358 58.047 0.331 1.00 61.29 649 ALA A C 1
ATOM 4391 O O . ALA A 1 649 ? 20.173 59.094 -0.259 1.00 62.24 649 ALA A O 1
ATOM 4393 N N . ARG A 1 650 ? 21.187 57.127 -0.125 1.00 58.46 650 ARG A N 1
ATOM 4394 C CA . ARG A 1 650 ? 21.769 57.276 -1.465 1.00 61.56 650 ARG A CA 1
ATOM 4395 C C . ARG A 1 650 ? 20.886 56.561 -2.481 1.00 60.90 650 ARG A C 1
ATOM 4396 O O . ARG A 1 650 ? 20.233 55.574 -2.165 1.00 64.85 650 ARG A O 1
ATOM 4404 N N . LEU A 1 651 ? 20.820 57.077 -3.691 1.00 60.13 651 LEU A N 1
ATOM 4405 C CA . LEU A 1 651 ? 19.912 56.526 -4.684 1.00 61.43 651 LEU A CA 1
ATOM 4406 C C . LEU A 1 651 ? 20.711 55.930 -5.818 1.00 62.95 651 LEU A C 1
ATOM 4407 O O . LEU A 1 651 ? 21.600 56.600 -6.379 1.00 63.92 651 LEU A O 1
ATOM 4412 N N . ALA A 1 652 ? 20.374 54.691 -6.182 1.00 62.01 652 ALA A N 1
ATOM 4413 C CA . ALA A 1 652 ? 20.994 54.053 -7.340 1.00 64.02 652 ALA A CA 1
ATOM 4414 C C . ALA A 1 652 ? 20.368 54.559 -8.639 1.00 64.61 652 ALA A C 1
ATOM 4415 O O . ALA A 1 652 ? 19.169 54.788 -8.681 1.00 65.91 652 ALA A O 1
ATOM 4417 N N . SER A 1 653 ? 21.163 54.737 -9.691 1.00 67.30 653 SER A N 1
ATOM 4418 C CA . SER A 1 653 ? 20.596 55.034 -11.018 1.00 74.05 653 SER A CA 1
ATOM 4419 C C . SER A 1 653 ? 19.685 53.876 -11.395 1.00 76.00 653 SER A C 1
ATOM 4420 O O . SER A 1 653 ? 19.982 52.752 -11.015 1.00 78.20 653 SER A O 1
ATOM 4423 N N . SER A 1 654 ? 18.583 54.129 -12.107 1.00 79.10 654 SER A N 1
ATOM 4424 C CA . SER A 1 654 ? 17.611 53.054 -12.400 1.00 84.46 654 SER A CA 1
ATOM 4425 C C . SER A 1 654 ? 17.509 52.659 -13.878 1.00 85.95 654 SER A C 1
ATOM 4426 O O . SER A 1 654 ? 16.747 53.258 -14.628 1.00 89.12 654 SER A O 1
ATOM 4429 N N . GLU A 1 655 ? 18.289 51.650 -14.273 1.00 86.74 655 GLU A N 1
ATOM 4430 C CA . GLU A 1 655 ? 18.099 50.927 -15.544 1.00 87.15 655 GLU A CA 1
ATOM 4431 C C . GLU A 1 655 ? 17.007 49.880 -15.340 1.00 80.72 655 GLU A C 1
ATOM 4432 O O . GLU A 1 655 ? 16.889 49.334 -14.246 1.00 85.59 655 GLU A O 1
ATOM 4438 N N . SER A 1 656 ? 16.207 49.600 -16.363 1.00 73.50 656 SER A N 1
ATOM 4439 C CA . SER A 1 656 ? 15.140 48.611 -16.211 1.00 72.52 656 SER A CA 1
ATOM 4440 C C . SER A 1 656 ? 15.709 47.190 -16.068 1.00 69.85 656 SER A C 1
ATOM 4441 O O . SER A 1 656 ? 16.527 46.751 -16.890 1.00 65.66 656 SER A O 1
ATOM 4444 N N . TRP A 1 657 ? 15.231 46.492 -15.033 1.00 63.15 657 TRP A N 1
ATOM 4445 C CA . TRP A 1 657 ? 15.542 45.079 -14.806 1.00 62.17 657 TRP A CA 1
ATOM 4446 C C . TRP A 1 657 ? 14.703 44.048 -15.629 1.00 60.56 657 TRP A C 1
ATOM 4447 O O . TRP A 1 657 ? 14.899 42.859 -15.493 1.00 53.15 657 TRP A O 1
ATOM 4458 N N . GLU A 1 658 ? 13.792 44.506 -16.483 1.00 63.86 658 GLU A N 1
ATOM 4459 C CA . GLU A 1 658 ? 13.066 43.609 -17.379 1.00 66.44 658 GLU A CA 1
ATOM 4460 C C . GLU A 1 658 ? 13.974 42.697 -18.239 1.00 62.66 658 GLU A C 1
ATOM 4461 O O . GLU A 1 658 ? 14.770 43.181 -19.036 1.00 61.39 658 GLU A O 1
ATOM 4467 N N . GLY A 1 659 ? 13.858 41.385 -18.043 1.00 58.41 659 GLY A N 1
ATOM 4468 C CA . GLY A 1 659 ? 14.588 40.385 -18.830 1.00 58.13 659 GLY A CA 1
ATOM 4469 C C . GLY A 1 659 ? 16.100 40.306 -18.589 1.00 58.44 659 GLY A C 1
ATOM 4470 O O . GLY A 1 659 ? 16.856 39.802 -19.439 1.00 58.54 659 GLY A O 1
ATOM 4471 N N . VAL A 1 660 ? 16.550 40.768 -17.428 1.00 56.05 660 VAL A N 1
ATOM 4472 C CA . VAL A 1 660 ? 17.966 40.834 -17.152 1.00 55.48 660 VAL A CA 1
ATOM 4473 C C . VAL A 1 660 ? 18.207 40.218 -15.794 1.00 54.19 660 VAL A C 1
ATOM 4474 O O . VAL A 1 660 ? 17.449 40.461 -14.860 1.00 52.63 660 VAL A O 1
ATOM 4478 N N . LEU A 1 661 ? 19.283 39.433 -15.707 1.00 52.92 661 LEU A N 1
ATOM 4479 C CA . LEU A 1 661 ? 19.726 38.837 -14.444 1.00 50.37 661 LEU A CA 1
ATOM 4480 C C . LEU A 1 661 ? 21.047 39.434 -13.923 1.00 49.86 661 LEU A C 1
ATOM 4481 O O . LEU A 1 661 ? 21.151 39.752 -12.727 1.00 49.45 661 LEU A O 1
ATOM 4486 N N . TYR A 1 662 ? 22.039 39.574 -14.809 1.00 49.49 662 TYR A N 1
ATOM 4487 C CA . TYR A 1 662 ? 23.352 40.158 -14.461 1.00 48.01 662 TYR A CA 1
ATOM 4488 C C . TYR A 1 662 ? 23.725 41.328 -15.374 1.00 49.93 662 TYR A C 1
ATOM 4489 O O . TYR A 1 662 ? 23.526 41.281 -16.583 1.00 51.10 662 TYR A O 1
ATOM 4498 N N . ARG A 1 663 ? 24.246 42.399 -14.803 1.00 53.30 663 ARG A N 1
ATOM 4499 C CA . ARG A 1 663 ? 24.730 43.527 -15.622 1.00 54.84 663 ARG A CA 1
ATOM 4500 C C . ARG A 1 663 ? 25.817 44.333 -14.911 1.00 54.62 663 ARG A C 1
ATOM 4501 O O . ARG A 1 663 ? 26.019 44.187 -13.703 1.00 56.32 663 ARG A O 1
ATOM 4509 N N . PRO A 1 664 ? 26.511 45.182 -15.656 1.00 53.37 664 PRO A N 1
ATOM 4510 C CA . PRO A 1 664 ? 27.468 46.104 -15.088 1.00 53.51 664 PRO A CA 1
ATOM 4511 C C . PRO A 1 664 ? 26.888 47.020 -14.017 1.00 56.22 664 PRO A C 1
ATOM 4512 O O . PRO A 1 664 ? 25.821 47.647 -14.222 1.00 55.98 664 PRO A O 1
ATOM 4516 N N . VAL A 1 665 ? 27.621 47.095 -12.904 1.00 58.17 665 VAL A N 1
ATOM 4517 C CA . VAL A 1 665 ? 27.254 47.868 -11.737 1.00 60.63 665 VAL A CA 1
ATOM 4518 C C . VAL A 1 665 ? 27.041 49.283 -12.208 1.00 63.35 665 VAL A C 1
ATOM 4519 O O . VAL A 1 665 ? 27.873 49.804 -12.911 1.00 65.36 665 VAL A O 1
ATOM 4523 N N . VAL A 1 666 ? 25.919 49.879 -11.830 1.00 68.85 666 VAL A N 1
ATOM 4524 C CA . VAL A 1 666 ? 25.593 51.255 -12.210 1.00 71.50 666 VAL A CA 1
ATOM 4525 C C . VAL A 1 666 ? 26.132 52.249 -11.194 1.00 70.80 666 VAL A C 1
ATOM 4526 O O . VAL A 1 666 ? 26.484 51.891 -10.070 1.00 61.77 666 VAL A O 1
ATOM 4530 N N . GLN A 1 667 ? 26.170 53.513 -11.609 1.00 78.01 667 GLN A N 1
ATOM 4531 C CA . GLN A 1 667 ? 26.560 54.618 -10.721 1.00 82.21 667 GLN A CA 1
ATOM 4532 C C . GLN A 1 667 ? 25.536 54.790 -9.609 1.00 80.92 667 GLN A C 1
ATOM 4533 O O . GLN A 1 667 ? 24.392 54.295 -9.707 1.00 79.89 667 GLN A O 1
ATOM 4539 N N . ALA A 1 668 ? 25.943 55.489 -8.555 1.00 77.83 668 ALA A N 1
ATOM 4540 C CA . ALA A 1 668 ? 25.025 55.784 -7.454 1.00 77.65 668 ALA A CA 1
ATOM 4541 C C . ALA A 1 668 ? 25.360 57.145 -6.849 1.00 78.30 668 ALA A C 1
ATOM 4542 O O . ALA A 1 668 ? 25.577 57.283 -5.643 1.00 78.17 668 ALA A O 1
ATOM 4544 N N . GLU A 1 669 ? 25.386 58.155 -7.707 1.00 80.33 669 GLU A N 1
ATOM 4545 C CA . GLU A 1 669 ? 25.851 59.484 -7.318 1.00 81.23 669 GLU A CA 1
ATOM 4546 C C . GLU A 1 669 ? 24.796 60.341 -6.635 1.00 76.90 669 GLU A C 1
ATOM 4547 O O . GLU A 1 669 ? 25.154 61.308 -5.993 1.00 76.04 669 GLU A O 1
ATOM 4553 N N . LYS A 1 670 ? 23.516 59.997 -6.745 1.00 76.29 670 LYS A N 1
ATOM 4554 C CA . LYS A 1 670 ? 22.419 60.858 -6.225 1.00 78.42 670 LYS A CA 1
ATOM 4555 C C . LYS A 1 670 ? 22.015 60.571 -4.760 1.00 74.40 670 LYS A C 1
ATOM 4556 O O . LYS A 1 670 ? 22.555 59.656 -4.119 1.00 74.08 670 LYS A O 1
ATOM 4562 N N . THR A 1 671 ? 21.070 61.361 -4.242 1.00 69.89 671 THR A N 1
ATOM 4563 C CA . THR A 1 671 ? 20.502 61.150 -2.900 1.00 67.81 671 THR A CA 1
ATOM 4564 C C . THR A 1 671 ? 18.998 61.306 -2.898 1.00 64.00 671 THR A C 1
ATOM 4565 O O . THR A 1 671 ? 18.424 61.839 -3.823 1.00 64.46 671 THR A O 1
ATOM 4569 N N . VAL A 1 672 ? 18.353 60.800 -1.866 1.00 62.03 672 VAL A N 1
ATOM 4570 C CA . VAL A 1 672 ? 16.899 60.921 -1.766 1.00 64.56 672 VAL A CA 1
ATOM 4571 C C . VAL A 1 672 ? 16.428 60.839 -0.308 1.00 63.92 672 VAL A C 1
ATOM 4572 O O . VAL A 1 672 ? 17.019 60.136 0.514 1.00 62.98 672 VAL A O 1
ATOM 4576 N N . ASP A 1 673 ? 15.386 61.611 -0.014 1.00 65.34 673 ASP A N 1
ATOM 4577 C CA . ASP A 1 673 ? 14.789 61.665 1.310 1.00 68.47 673 ASP A CA 1
ATOM 4578 C C . ASP A 1 673 ? 13.970 60.377 1.450 1.00 68.95 673 ASP A C 1
ATOM 4579 O O . ASP A 1 673 ? 13.165 60.035 0.554 1.00 67.82 673 ASP A O 1
ATOM 4584 N N . ILE A 1 674 ? 14.215 59.661 2.554 1.00 68.78 674 ILE A N 1
ATOM 4585 C CA . ILE A 1 674 ? 13.414 58.509 2.956 1.00 65.73 674 ILE A CA 1
ATOM 4586 C C . ILE A 1 674 ? 12.911 58.742 4.364 1.00 65.50 674 ILE A C 1
ATOM 4587 O O . ILE A 1 674 ? 13.447 59.552 5.122 1.00 64.20 674 ILE A O 1
ATOM 4592 N N . ARG A 1 675 ? 11.879 57.998 4.706 1.00 68.57 675 ARG A N 1
ATOM 4593 C CA . ARG A 1 675 ? 11.407 57.923 6.064 1.00 68.91 675 ARG A CA 1
ATOM 4594 C C . ARG A 1 675 ? 11.201 56.444 6.425 1.00 67.69 675 ARG A C 1
ATOM 4595 O O . ARG A 1 675 ? 10.538 55.700 5.686 1.00 69.80 675 ARG A O 1
ATOM 4603 N N . LEU A 1 676 ? 11.798 56.017 7.539 1.00 65.58 676 LEU A N 1
ATOM 4604 C CA . LEU A 1 676 ? 11.590 54.659 8.078 1.00 63.20 676 LEU A CA 1
ATOM 4605 C C . LEU A 1 676 ? 10.492 54.664 9.128 1.00 62.50 676 LEU A C 1
ATOM 4606 O O . LEU A 1 676 ? 10.388 55.614 9.899 1.00 62.94 676 LEU A O 1
ATOM 4611 N N . ILE A 1 677 ? 9.654 53.627 9.136 1.00 62.40 677 ILE A N 1
ATOM 4612 C CA . ILE A 1 677 ? 8.649 53.442 10.203 1.00 63.67 677 ILE A CA 1
ATOM 4613 C C . ILE A 1 677 ? 8.856 52.087 10.864 1.00 61.89 677 ILE A C 1
ATOM 4614 O O . ILE A 1 677 ? 9.557 51.227 10.311 1.00 64.13 677 ILE A O 1
ATOM 4619 N N . PRO A 1 678 ? 8.254 51.880 12.040 1.00 59.27 678 PRO A N 1
ATOM 4620 C CA . PRO A 1 678 ? 8.437 50.597 12.702 1.00 58.70 678 PRO A CA 1
ATOM 4621 C C . PRO A 1 678 ? 7.817 49.473 11.901 1.00 55.61 678 PRO A C 1
ATOM 4622 O O . PRO A 1 678 ? 6.756 49.659 11.298 1.00 56.89 678 PRO A O 1
ATOM 4626 N N . TYR A 1 679 ? 8.492 48.334 11.879 1.00 51.29 679 TYR A N 1
ATOM 4627 C CA . TYR A 1 679 ? 8.004 47.181 11.150 1.00 49.58 679 TYR A CA 1
ATOM 4628 C C . TYR A 1 679 ? 6.602 46.854 11.556 1.00 50.45 679 TYR A C 1
ATOM 4629 O O . TYR A 1 679 ? 5.756 46.683 10.677 1.00 51.36 679 TYR A O 1
ATOM 4638 N N . TYR A 1 680 ? 6.324 46.827 12.866 1.00 50.32 680 TYR A N 1
ATOM 4639 C CA . TYR A 1 680 ? 5.014 46.388 13.324 1.00 49.17 680 TYR A CA 1
ATOM 4640 C C . TYR A 1 680 ? 3.900 47.190 12.653 1.00 49.75 680 TYR A C 1
ATOM 4641 O O . TYR A 1 680 ? 2.866 46.635 12.323 1.00 49.72 680 TYR A O 1
ATOM 4650 N N . ALA A 1 681 ? 4.134 48.485 12.442 1.00 49.43 681 ALA A N 1
ATOM 4651 C CA . ALA A 1 681 ? 3.181 49.385 11.780 1.00 49.71 681 ALA A CA 1
ATOM 4652 C C . ALA A 1 681 ? 3.167 49.321 10.234 1.00 51.70 681 ALA A C 1
ATOM 4653 O O . ALA A 1 681 ? 2.469 50.139 9.603 1.00 50.55 681 ALA A O 1
ATOM 4655 N N . TRP A 1 682 ? 3.897 48.382 9.612 1.00 51.73 682 TRP A N 1
ATOM 4656 C CA . TRP A 1 682 ? 3.868 48.294 8.153 1.00 52.61 682 TRP A CA 1
ATOM 4657 C C . TRP A 1 682 ? 2.480 47.867 7.675 1.00 54.28 682 TRP A C 1
ATOM 4658 O O . TRP A 1 682 ? 1.685 47.317 8.448 1.00 51.82 682 TRP A O 1
ATOM 4669 N N . GLY A 1 683 ? 2.197 48.192 6.413 1.00 56.46 683 GLY A N 1
ATOM 4670 C CA . GLY A 1 683 ? 0.979 47.781 5.748 1.00 57.92 683 GLY A CA 1
ATOM 4671 C C . GLY A 1 683 ? -0.303 48.322 6.347 1.00 59.57 683 GLY A C 1
ATOM 4672 O O . GLY A 1 683 ? -1.299 47.639 6.304 1.00 62.48 683 GLY A O 1
ATOM 4673 N N . ASN A 1 684 ? -0.289 49.528 6.907 1.00 61.26 684 ASN A N 1
ATOM 4674 C CA . ASN A 1 684 ? -1.523 50.193 7.364 1.00 62.95 684 ASN A CA 1
ATOM 4675 C C . ASN A 1 684 ? -1.905 51.372 6.442 1.00 64.32 684 ASN A C 1
ATOM 4676 O O . ASN A 1 684 ? -2.821 52.128 6.770 1.00 68.84 684 ASN A O 1
ATOM 4681 N N . ARG A 1 685 ? -1.208 51.545 5.314 1.00 62.35 685 ARG A N 1
ATOM 4682 C CA . ARG A 1 685 ? -1.418 52.693 4.426 1.00 59.07 685 ARG A CA 1
ATOM 4683 C C . ARG A 1 685 ? -1.542 52.217 2.973 1.00 58.70 685 ARG A C 1
ATOM 4684 O O . ARG A 1 685 ? -1.018 52.811 2.037 1.00 57.87 685 ARG A O 1
ATOM 4692 N N . GLY A 1 686 ? -2.244 51.115 2.794 1.00 60.54 686 GLY A N 1
ATOM 4693 C CA . GLY A 1 686 ? -2.544 50.606 1.466 1.00 62.95 686 GLY A CA 1
ATOM 4694 C C . GLY A 1 686 ? -1.517 49.615 0.995 1.00 63.39 686 GLY A C 1
ATOM 4695 O O . GLY A 1 686 ? -0.563 49.337 1.694 1.00 64.57 686 GLY A O 1
ATOM 4696 N N . LYS A 1 687 ? -1.769 49.070 -0.191 1.00 66.63 687 LYS A N 1
ATOM 4697 C CA . LYS A 1 687 ? -0.844 48.210 -0.920 1.00 66.44 687 LYS A CA 1
ATOM 4698 C C . LYS A 1 687 ? 0.376 48.981 -1.350 1.00 63.46 687 LYS A C 1
ATOM 4699 O O . LYS A 1 687 ? 0.259 50.104 -1.788 1.00 63.58 687 LYS A O 1
ATOM 4705 N N . GLY A 1 688 ? 1.545 48.363 -1.264 1.00 60.06 688 GLY A N 1
ATOM 4706 C CA . GLY A 1 688 ? 2.763 49.002 -1.744 1.00 57.25 688 GLY A CA 1
ATOM 4707 C C . GLY A 1 688 ? 3.916 48.037 -1.631 1.00 56.94 688 GLY A C 1
ATOM 4708 O O . GLY A 1 688 ? 3.710 46.832 -1.636 1.00 55.92 688 GLY A O 1
ATOM 4709 N N . GLU A 1 689 ? 5.128 48.569 -1.533 1.00 57.11 689 GLU A N 1
ATOM 4710 C CA . GLU A 1 689 ? 6.317 47.756 -1.349 1.00 56.79 689 GLU A CA 1
ATOM 4711 C C . GLU A 1 689 ? 6.908 47.965 0.050 1.00 55.38 689 GLU A C 1
ATOM 4712 O O . GLU A 1 689 ? 6.587 48.926 0.718 1.00 57.07 689 GLU A O 1
ATOM 4718 N N . MET A 1 690 ? 7.715 47.015 0.515 1.00 55.33 690 MET A N 1
ATOM 4719 C CA . MET A 1 690 ? 8.300 47.073 1.868 1.00 55.10 690 MET A CA 1
ATOM 4720 C C . MET A 1 690 ? 9.571 46.237 1.946 1.00 53.79 690 MET A C 1
ATOM 4721 O O . MET A 1 690 ? 9.673 45.222 1.265 1.00 55.47 690 MET A O 1
ATOM 4726 N N . THR A 1 691 ? 10.528 46.658 2.780 1.00 49.65 691 THR A N 1
ATOM 4727 C CA . THR A 1 691 ? 11.701 45.820 3.062 1.00 47.11 691 THR A CA 1
ATOM 4728 C C . THR A 1 691 ? 12.240 46.204 4.431 1.00 47.07 691 THR A C 1
ATOM 4729 O O . THR A 1 691 ? 12.220 47.389 4.758 1.00 48.38 691 THR A O 1
ATOM 4733 N N . VAL A 1 692 ? 12.701 45.224 5.220 1.00 45.66 692 VAL A N 1
ATOM 4734 C CA . VAL A 1 692 ? 13.427 45.517 6.451 1.00 47.48 692 VAL A CA 1
ATOM 4735 C C . VAL A 1 692 ? 14.909 45.702 6.111 1.00 49.32 692 VAL A C 1
ATOM 4736 O O . VAL A 1 692 ? 15.504 46.719 6.432 1.00 55.28 692 VAL A O 1
ATOM 4740 N N . TRP A 1 693 ? 15.512 44.726 5.456 1.00 50.91 693 TRP A N 1
ATOM 4741 C CA . TRP A 1 693 ? 16.948 44.800 5.161 1.00 49.19 693 TRP A CA 1
ATOM 4742 C C . TRP A 1 693 ? 17.145 45.605 3.883 1.00 49.43 693 TRP A C 1
ATOM 4743 O O . TRP A 1 693 ? 16.377 45.428 2.936 1.00 46.97 693 TRP A O 1
ATOM 4754 N N . MET A 1 694 ? 18.148 46.499 3.893 1.00 50.55 694 MET A N 1
ATOM 4755 C CA . MET A 1 694 ? 18.453 47.388 2.768 1.00 50.80 694 MET A CA 1
ATOM 4756 C C . MET A 1 694 ? 19.943 47.333 2.433 1.00 50.61 694 MET A C 1
ATOM 4757 O O . MET A 1 694 ? 20.778 47.084 3.312 1.00 51.52 694 MET A O 1
ATOM 4762 N N . PRO A 1 695 ? 20.287 47.591 1.168 1.00 49.55 695 PRO A N 1
ATOM 4763 C CA . PRO A 1 695 ? 21.689 47.724 0.804 1.00 49.79 695 PRO A CA 1
ATOM 4764 C C . PRO A 1 695 ? 22.432 48.744 1.654 1.00 49.20 695 PRO A C 1
ATOM 4765 O O . PRO A 1 695 ? 21.925 49.821 1.906 1.00 48.24 695 PRO A O 1
ATOM 4769 N N . LEU A 1 696 ? 23.650 48.395 2.044 1.00 52.46 696 LEU A N 1
ATOM 4770 C CA . LEU A 1 696 ? 24.528 49.235 2.848 1.00 53.52 696 LEU A CA 1
ATOM 4771 C C . LEU A 1 696 ? 25.698 49.750 2.007 1.00 53.89 696 LEU A C 1
ATOM 4772 O O . LEU A 1 696 ? 26.355 48.962 1.345 1.00 53.51 696 LEU A O 1
ATOM 4777 N N . ALA A 1 697 ? 25.967 51.053 2.050 1.00 55.71 697 ALA A N 1
ATOM 4778 C CA . ALA A 1 697 ? 27.179 51.632 1.456 1.00 59.30 697 ALA A CA 1
ATOM 4779 C C . ALA A 1 697 ? 28.110 52.128 2.557 1.00 64.18 697 ALA A C 1
ATOM 4780 O O . ALA A 1 697 ? 27.801 53.127 3.206 1.00 68.29 697 ALA A O 1
ATOM 4782 N N . ARG A 1 698 ? 29.259 51.468 2.734 1.00 70.25 698 ARG A N 1
ATOM 4783 C CA . ARG A 1 698 ? 30.122 51.627 3.934 1.00 75.57 698 ARG A CA 1
ATOM 4784 C C . ARG A 1 698 ? 31.277 52.608 3.736 1.00 73.53 698 ARG A C 1
ATOM 4785 O O . ARG A 1 698 ? 31.921 52.577 2.693 1.00 69.70 698 ARG A O 1
#

Foldseek 3Di:
DAFLFALPVQPQWFWGFFHLLFKDFDDADLNLVLCLLQVPQLVLLCVVNLLVLLSLLLLLSLCSHPVPVVSVVVSVLQLVLQVVQADPQLDGDVVSSVCCPLLSLLSLLSSQSSNCSRPVDCSSVVSNVSSLSNVLVVVVPDDLPPPVNCLNLSNLVSLLRVCVVPVDVSSLVVSVVNQQSQQVDPDDDLQQPRVHHQLPAQAQTFQLLNRLSVLLSLLSSCSHPVPVSNVNNSVSHLVRCPQWWADQLQFGAAFQKDWPPDPPDDPVVNIDMGGNTTHGTLAHAFQRGFRFLSSLVSLLSSLLSVCRSPVFLLSLLSNLSSVQRRLLLQAASSSQWGFRGQGQWDDPPPPDDDPGDPFTGNCCPPPSCVSVSSSVSSSVSRSQWIAGLQGIEGRDAHWMKGWGQNPVFGIWIWTWDDNPPQFQKIKIWTADDGPPDAWHKYKYAAAQPFDDKWKDKVNHGDDQDDDHRGIGIDTDGDDHGIMMMMHTDWDKDWDAGDCSNPNQHQWTWIDTRSFTKKFWQVQWPPSADPQFWEAEPPWQWQWDWDAFPRHTFTKTKTKTWGFDDDDPPPHDDDDGGDTPHITIGIITTSSNPNRPDDTIMHRIHHYHD

Nearest PDB structures (foldseek):
  5mqo-assembly1_A  TM=1.002E+00  e=0.000E+00  Bacteroides thetaiotaomicron
  4qk0-assembly2_D  TM=8.715E-01  e=2.428E-49  Geobacillus stearothermophilus
  6ex6-assembly2_A  TM=8.596E-01  e=1.082E-48  Bacteroides thetaiotaomicron VPI-5482
  3wrf-assembly1_A  TM=8.703E-01  e=2.265E-42  Bifidobacterium longum subsp. longum JCM 1217
  3wkw-assembly1_A-2  TM=8.604E-01  e=1.123E-40  Bifidobacterium longum subsp. longum JCM 1217

Secondary structure (DSSP, 8-state):
---SS--TT-TT-S-EEPPTTSEEE-SSHHHHHHHHIIIIIHHHHHHH--HHHHHHHHHHHHHHHH--HHHHHHHHHHHHHHHHHB-SSS-B-GGG------HHHHHHHHHHHHHHHHH---HHHHHHHHHHHHHHHHHHHS-TT--GGG-STHHHHHHHHHHHHH--HHHHHHHHHHHHHTT-STT--TTTT-SS-GGG--S--SBHHHHHHHHHHHHHHHHHH--HHHHHHHHHHHHHHHHHSB-TTS-B--EEEEEES-S--S-GGG-EEEEEE--STT---STT----HHHHHHHHHHHHHHHHHH--HHHHHHHHHHIIIIIGGGB-TTSS-B-S---SEE-TT--S--SS-SS-BS--TT-SHHHHHHHHHTTGGGGSEEEETTEEEE-S-SSEEEEEE-STT-EEEEEEE--TTSS-EEEEEEEE--TT--SEEEEEEE-TT-S-EEEEETTEEPP----TTEEEEEEE---TT-EEEEEE---EEEE---TT-GGGTTEEEEEETTEEEEEEGGGBGGG--GGGEEEETT---EEEEEEETTEEEEEEEEEEEE------TT-S--PPPP--EEEEEEEEEGGGTTSSSS--EESSEEEE-

InterPro domains:
  IPR008928 Six-hairpin glycosidase superfamily [SSF48208] (92-445)
  IPR012878 Non-reducing end beta-L-arabinofuranosidase-like, GH127 catalytic domain [PF07944] (43-470)
  IPR049046 Non-reducing end beta-L-arabinofuranosidase-like, GH127 middle domain [PF20736] (480-579)
  IPR049049 Non-reducing end beta-L-arabinofuranosidase-like, GH127 C-terminal domain [PF20737] (582-695)
  IPR049174 Non-reducing end beta-L-arabinofuranosidase-like [PTHR43465] (1-696)

Solvent-accessible surface area: 25074 Å² total; per-residue (Å²): 119,43,1,9,5,15,5,48,156,12,162,101,23,133,7,14,11,1,15,1,58,7,2,65,22,49,130,24,15,5,9,66,8,19,108,29,1,25,43,39,1,8,101,30,11,95,119,81,111,21,50,66,5,13,13,0,3,0,0,0,0,1,27,0,16,67,104,58,85,138,28,26,133,62,1,56,104,6,2,58,25,0,74,168,12,27,121,96,75,0,48,6,104,49,99,75,17,100,161,100,106,3,67,37,2,1,25,0,0,19,0,0,0,0,0,62,20,7,31,56,70,76,53,0,21,68,3,0,36,91,0,0,49,24,2,3,104,39,46,124,95,38,69,76,95,60,38,138,8,14,64,16,23,22,3,7,15,0,2,0,0,0,33,29,34,52,52,47,94,90,0,13,84,14,0,71,76,14,2,69,87,21,15,132,42,136,111,6,47,11,16,12,0,12,75,62,43,2,74,83,2,102,140,4,36,0,20,1,20,43,0,0,16,0,0,0,0,0,0,0,3,27,0,5,36,15,64,147,55,0,29,143,0,0,54,41,0,17,72,6,0,37,73,52,18,33,5,35,0,0,1,1,1,5,27,16,91,22,63,20,47,61,82,101,46,213,118,99,142,30,58,32,172,4,60,16,0,6,15,108,50,36,28,19,22,6,24,36,0,1,0,14,0,10,1,0,0,0,0,0,18,0,0,1,5,0,0,1,8,47,23,56,3,67,7,0,10,12,0,0,13,0,0,0,0,0,0,3,0,0,4,3,6,50,0,86,69,5,4,24,0,0,0,0,58,37,24,84,104,57,120,118,137,32,93,86,56,46,89,15,29,81,148,14,102,117,19,84,2,4,1,10,2,1,32,3,1,0,6,0,2,2,5,1,1,0,36,18,103,111,0,0,17,2,0,3,0,2,9,0,42,0,64,17,94,15,110,152,95,25,96,0,8,1,40,3,88,19,48,2,2,14,83,4,72,1,104,0,27,0,59,118,27,14,241,175,11,41,57,5,1,0,13,1,0,2,0,108,42,5,72,149,19,53,4,32,5,77,53,119,114,42,106,63,151,21,166,45,30,52,33,4,88,5,92,91,68,6,128,154,42,17,36,0,48,0,57,5,68,17,78,40,44,56,57,120,34,89,81,114,2,140,57,10,143,96,35,2,0,0,20,32,4,2,1,0,2,0,0,3,30,78,11,9,41,130,69,63,122,11,84,19,0,32,0,18,51,120,22,173,16,98,65,106,126,39,97,12,103,68,5,53,0,7,0,0,56,16,112,0,87,15,15,40,78,101,81,121,157,89,65,132,187,60,117,151,39,114,24,141,129,78,9,78,5,73,0,1,0,1,4,0,11,19,18,66,48,175,30,33,1,11,0,11,2,51,26,22,202

Radius of gyration: 24.34 Å; Cα contacts (8 Å, |Δi|>4): 1324; chains: 1; bounding box: 55×59×77 Å